Protein AF-A0A135RQJ6-F1 (afdb_monomer_lite)

Secondary structure (DSSP, 8-state):
--HHHHHHHHH-HHHHHHHHHHHHHHHHHHHHHHHS-------TTS---HHHHHHHHHHHHHHTGGGS--S-HHHHHHHHHH----SHHHHHHHHHHHHHHHHHTT-SSHHHHHHHHHHHT--SSGGG---HHHHHHHHHIIIIIHHHTT-HHHHHHHHHHHHHHHHHTTTTSPPP----S-HHHHHHHHHHHHHHHHHHHHHHHHHHHHHHHHT---SS---TTT--PPPP--SSTT-HHHHHHHHHHHHHHHHHHHHHHHTSSSPPPHHHHHHHHHHHHHHHHTS-HHHH-GGGS-GGGHHHHHHHHHHHHHHHHHHHHHHHHHHHHHHHHHTT-SS----PPPPHHHHHHHHHHHHHHHHHHHHHHHH--S-HHHHHHHHHHHHHHTHHHHHHHHHHHHHHHHHHHHHHHHHHHTTSPPPPP------------------------------------------------------------------------------------SSHHHHHHHHHHHHHHHHHHHHHHHHHHHHHHT--

InterPro domains:
  IPR007219 Xylanolytic transcriptional activator, regulatory domain [PF04082] (57-232)
  IPR007219 Xylanolytic transcriptional activator, regulatory domain [SM00906] (155-238)
  IPR051127 Fungal secondary metabolite regulators [PTHR47424] (52-403)

Organism: NCBI:txid1460502

Structure (mmCIF, N/CA/C/O backbone):
data_AF-A0A135RQJ6-F1
#
_entry.id   AF-A0A135RQJ6-F1
#
loop_
_atom_site.group_PDB
_atom_site.id
_atom_site.type_symbol
_atom_site.label_atom_id
_atom_site.label_alt_id
_atom_site.label_comp_id
_atom_site.label_asym_id
_atom_site.label_entity_id
_atom_site.label_seq_id
_atom_site.pdbx_PDB_ins_code
_atom_site.Cartn_x
_atom_site.Cartn_y
_atom_site.Cartn_z
_atom_site.occupancy
_atom_site.B_iso_or_equiv
_atom_site.auth_seq_id
_atom_site.auth_comp_id
_atom_site.auth_asym_id
_atom_site.auth_atom_id
_atom_site.pdbx_PDB_model_num
ATOM 1 N N . MET A 1 1 ? 6.864 20.096 24.647 1.00 47.62 1 MET A N 1
ATOM 2 C CA . MET A 1 1 ? 6.397 18.690 24.715 1.00 47.62 1 MET A CA 1
ATOM 3 C C . MET A 1 1 ? 4.967 18.625 24.215 1.00 47.62 1 MET A C 1
ATOM 5 O O . MET A 1 1 ? 4.196 19.503 24.589 1.00 47.62 1 MET A O 1
ATOM 9 N N . SER A 1 2 ? 4.631 17.613 23.408 1.00 46.53 2 SER A N 1
ATOM 10 C CA . SER A 1 2 ? 3.239 17.286 23.050 1.00 46.53 2 SER A CA 1
ATOM 11 C C . SER A 1 2 ? 2.391 17.047 24.309 1.00 46.53 2 SER A C 1
ATOM 13 O O . SER A 1 2 ? 2.919 16.595 25.328 1.00 46.53 2 SER A O 1
ATOM 15 N N . THR A 1 3 ? 1.088 17.327 24.244 1.00 38.84 3 THR A N 1
ATOM 16 C CA . THR A 1 3 ? 0.107 16.977 25.289 1.00 38.84 3 THR A CA 1
ATOM 17 C C . THR A 1 3 ? 0.122 15.483 25.611 1.00 38.84 3 THR A C 1
ATOM 19 O O . THR A 1 3 ? 0.048 15.128 26.783 1.00 38.84 3 THR A O 1
ATOM 22 N N . VAL A 1 4 ? 0.346 14.625 24.609 1.00 42.81 4 VAL A N 1
ATOM 23 C CA . VAL A 1 4 ? 0.498 13.170 24.784 1.00 42.81 4 VAL A CA 1
ATOM 24 C C . VAL A 1 4 ? 1.702 12.838 25.674 1.00 42.81 4 VAL A C 1
ATOM 26 O O . VAL A 1 4 ? 1.560 12.115 26.652 1.00 42.81 4 VAL A O 1
ATOM 29 N N . LEU A 1 5 ? 2.869 13.450 25.435 1.00 45.22 5 LEU A N 1
ATOM 30 C CA . LEU A 1 5 ? 4.053 13.259 26.292 1.00 45.22 5 LEU A CA 1
ATOM 31 C C . LEU A 1 5 ? 3.829 13.771 27.723 1.00 45.22 5 LEU A C 1
ATOM 33 O O . LEU A 1 5 ? 4.339 13.180 28.668 1.00 45.22 5 LEU A O 1
ATOM 37 N N . LYS A 1 6 ? 3.045 14.844 27.906 1.00 47.22 6 LYS A N 1
ATOM 38 C CA . LYS A 1 6 ? 2.664 15.318 29.249 1.00 47.22 6 LYS A CA 1
ATOM 39 C C . LYS A 1 6 ? 1.747 14.327 29.975 1.00 47.22 6 LYS A C 1
ATOM 41 O O . LYS A 1 6 ? 1.864 14.213 31.189 1.00 47.22 6 LYS A O 1
ATOM 46 N N . ALA A 1 7 ? 0.856 13.634 29.263 1.00 44.16 7 ALA A N 1
ATOM 47 C CA . ALA A 1 7 ? 0.032 12.570 29.834 1.00 44.16 7 ALA A CA 1
ATOM 48 C C . ALA A 1 7 ? 0.886 11.338 30.183 1.00 44.16 7 ALA A C 1
ATOM 50 O O . ALA A 1 7 ? 0.864 10.892 31.325 1.00 44.16 7 ALA A O 1
ATOM 51 N N . ILE A 1 8 ? 1.726 10.868 29.253 1.00 50.41 8 ILE A N 1
ATOM 52 C CA . ILE A 1 8 ? 2.624 9.720 29.463 1.00 50.41 8 ILE A CA 1
ATOM 53 C C . ILE A 1 8 ? 3.559 9.953 30.656 1.00 50.41 8 ILE A C 1
ATOM 55 O O . ILE A 1 8 ? 3.636 9.103 31.531 1.00 50.41 8 ILE A O 1
ATOM 59 N N . PHE A 1 9 ? 4.207 11.118 30.769 1.00 68.19 9 PHE A N 1
ATOM 60 C CA . PHE A 1 9 ? 5.098 11.415 31.903 1.00 68.19 9 PHE A CA 1
ATOM 61 C C . PHE A 1 9 ? 4.372 11.673 33.235 1.00 68.19 9 PHE A C 1
ATOM 63 O O . PHE A 1 9 ? 5.029 11.727 34.272 1.00 68.19 9 PHE A O 1
ATOM 70 N N . ARG A 1 10 ? 3.043 11.857 33.224 1.00 55.81 10 ARG A N 1
ATOM 71 C CA . ARG A 1 10 ? 2.211 11.879 34.441 1.00 55.81 10 ARG A CA 1
ATOM 72 C C . ARG A 1 10 ? 1.790 10.473 34.867 1.00 55.81 10 ARG A C 1
ATOM 74 O O . ARG A 1 10 ? 1.732 10.219 36.060 1.00 55.81 10 ARG A O 1
ATOM 81 N N . LEU A 1 11 ? 1.507 9.592 33.907 1.00 46.62 11 LEU A N 1
ATOM 82 C CA . LEU A 1 11 ? 1.101 8.203 34.151 1.00 46.62 11 LEU A CA 1
ATOM 83 C C . LEU A 1 11 ? 2.298 7.284 34.453 1.00 46.62 11 LEU A C 1
ATOM 85 O O . LEU A 1 11 ? 2.177 6.359 35.244 1.00 46.62 11 LEU A O 1
ATOM 89 N N . CYS A 1 12 ? 3.464 7.554 33.860 1.00 51.41 12 CYS A N 1
ATOM 90 C CA . CYS A 1 12 ? 4.706 6.817 34.079 1.00 51.41 12 CYS A CA 1
ATOM 91 C C . CYS A 1 12 ? 5.892 7.796 34.220 1.00 51.41 12 CYS A C 1
ATOM 93 O O . CYS A 1 12 ? 6.487 8.209 33.217 1.00 51.41 12 CYS A O 1
ATOM 95 N N . PRO A 1 13 ? 6.269 8.191 35.452 1.00 65.31 13 PRO A N 1
ATOM 96 C CA . PRO A 1 13 ? 7.399 9.093 35.681 1.00 65.31 13 PRO A CA 1
ATOM 97 C C . PRO A 1 13 ? 8.743 8.534 35.187 1.00 65.31 13 PRO A C 1
ATOM 99 O O . PRO A 1 13 ? 9.524 9.278 34.595 1.00 65.31 13 PRO A O 1
ATOM 102 N N . ALA A 1 14 ? 8.985 7.225 35.332 1.00 53.84 14 ALA A N 1
ATOM 103 C CA . ALA A 1 14 ? 10.215 6.561 34.877 1.00 53.84 14 ALA A CA 1
ATOM 104 C C . ALA A 1 14 ? 10.457 6.713 33.360 1.00 53.84 14 ALA A C 1
ATOM 106 O O . ALA A 1 14 ? 11.590 6.885 32.905 1.00 53.84 14 ALA A O 1
ATOM 107 N N . ALA A 1 15 ? 9.385 6.757 32.559 1.00 54.03 15 ALA A N 1
ATOM 108 C CA . ALA A 1 15 ? 9.483 6.990 31.121 1.00 54.03 15 ALA A CA 1
ATOM 109 C C . ALA A 1 15 ? 10.100 8.351 30.766 1.00 54.03 15 ALA A C 1
ATOM 111 O O . ALA A 1 15 ? 10.742 8.481 29.721 1.00 54.03 15 ALA A O 1
ATOM 112 N N . LYS A 1 16 ? 9.923 9.372 31.616 1.00 61.47 16 LYS A N 1
ATOM 113 C CA . LYS A 1 16 ? 10.500 10.712 31.427 1.00 61.47 16 LYS A CA 1
ATOM 114 C C . LYS A 1 16 ? 12.023 10.669 31.500 1.00 61.47 16 LYS A C 1
ATOM 116 O O . LYS A 1 16 ? 12.691 11.287 30.672 1.00 61.47 16 LYS A O 1
ATOM 121 N N . GLU A 1 17 ? 12.551 9.924 32.462 1.00 61.09 17 GLU A N 1
ATOM 122 C CA . GLU A 1 17 ? 13.983 9.774 32.701 1.00 61.09 17 GLU A CA 1
ATOM 123 C C . GLU A 1 17 ? 14.647 8.925 31.611 1.00 61.09 17 GLU A C 1
ATOM 125 O O . GLU A 1 17 ? 15.581 9.394 30.961 1.00 61.09 17 GLU A O 1
ATOM 130 N N . HIS A 1 18 ? 14.078 7.762 31.282 1.00 59.09 18 HIS A N 1
ATOM 131 C CA . HIS A 1 18 ? 14.560 6.928 30.174 1.00 59.09 18 HIS A CA 1
ATOM 132 C C . HIS A 1 18 ? 14.514 7.664 28.814 1.00 59.09 18 HIS A C 1
ATOM 134 O O . HIS A 1 18 ? 15.447 7.578 28.010 1.00 59.09 18 HIS A O 1
ATOM 140 N N . THR A 1 19 ? 13.470 8.471 28.563 1.00 64.50 19 THR A N 1
ATOM 141 C CA . THR A 1 19 ? 13.387 9.323 27.359 1.00 64.50 19 THR A CA 1
ATOM 142 C C . THR A 1 19 ? 14.464 10.414 27.359 1.00 64.50 19 THR A C 1
ATOM 144 O O . THR A 1 19 ? 15.044 10.695 26.309 1.00 64.50 19 THR A O 1
ATOM 147 N N . ALA A 1 20 ? 14.769 11.019 28.512 1.00 66.94 20 ALA A N 1
ATOM 148 C CA . ALA A 1 20 ? 15.827 12.022 28.636 1.00 66.94 20 ALA A CA 1
ATOM 149 C C . ALA A 1 20 ? 17.227 11.417 28.419 1.00 66.94 20 ALA A C 1
ATOM 151 O O . ALA A 1 20 ? 18.026 11.988 27.674 1.00 66.94 20 ALA A O 1
ATOM 152 N N . GLN A 1 21 ? 17.500 10.240 28.988 1.00 62.88 21 GLN A N 1
ATOM 153 C CA . GLN A 1 21 ? 18.754 9.501 28.801 1.00 62.88 21 GLN A CA 1
ATOM 154 C C . GLN A 1 21 ? 18.972 9.123 27.324 1.00 62.88 21 GLN A C 1
ATOM 156 O O . GLN A 1 21 ? 20.011 9.456 26.752 1.00 62.88 21 GLN A O 1
ATOM 161 N N . ARG A 1 22 ? 17.963 8.539 26.652 1.00 58.31 22 ARG A N 1
ATOM 162 C CA . ARG A 1 22 ? 18.035 8.239 25.206 1.00 58.31 22 ARG A CA 1
ATOM 163 C C . ARG A 1 22 ? 18.145 9.490 24.329 1.00 58.31 22 ARG A C 1
ATOM 165 O O . ARG A 1 22 ? 18.809 9.450 23.294 1.00 58.31 22 ARG A O 1
ATOM 172 N N . ALA A 1 23 ? 17.532 10.610 24.719 1.00 57.91 23 ALA A N 1
ATOM 173 C CA . ALA A 1 23 ? 17.693 11.878 24.007 1.00 57.91 23 ALA A CA 1
ATOM 174 C C . ALA A 1 23 ? 19.117 12.449 24.135 1.00 57.91 23 ALA A C 1
ATOM 176 O O . ALA A 1 23 ? 19.601 13.053 23.179 1.00 57.91 23 ALA A O 1
ATOM 177 N N . LYS A 1 24 ? 19.787 12.237 25.278 1.00 57.03 24 LYS A N 1
ATOM 178 C CA . LYS A 1 24 ? 21.177 12.650 25.513 1.00 57.03 24 LYS A CA 1
ATOM 179 C C . LYS A 1 24 ? 22.141 11.844 24.636 1.00 57.03 24 LYS A C 1
ATOM 181 O O . LYS A 1 24 ? 22.740 12.429 23.741 1.00 57.03 24 LYS A O 1
ATOM 186 N N . ALA A 1 25 ? 22.129 10.513 24.761 1.00 51.53 25 ALA A N 1
ATOM 187 C CA . ALA A 1 25 ? 22.978 9.610 23.971 1.00 51.53 25 ALA A CA 1
ATOM 188 C C . ALA A 1 25 ? 22.844 9.815 22.446 1.00 51.53 25 ALA A C 1
ATOM 190 O O . ALA A 1 25 ? 23.803 9.671 21.692 1.00 51.53 25 ALA A O 1
ATOM 191 N N . ARG A 1 26 ? 21.652 10.195 21.964 1.00 45.59 26 ARG A N 1
ATOM 192 C CA . ARG A 1 26 ? 21.429 10.477 20.540 1.00 45.59 26 ARG A CA 1
ATOM 193 C C . ARG A 1 26 ? 21.985 11.828 20.077 1.00 45.59 26 ARG A C 1
ATOM 195 O O . ARG A 1 26 ? 22.326 11.953 18.902 1.00 45.59 26 ARG A O 1
ATOM 202 N N . ASN A 1 27 ? 22.062 12.833 20.950 1.00 48.47 27 ASN A N 1
ATOM 203 C CA . ASN A 1 27 ? 22.721 14.095 20.605 1.00 48.47 27 ASN A CA 1
ATOM 204 C C . ASN A 1 27 ? 24.232 13.882 20.437 1.00 48.47 27 ASN A C 1
ATOM 206 O O . ASN A 1 27 ? 24.801 14.449 19.511 1.00 48.47 27 ASN A O 1
ATOM 210 N N . ASP A 1 28 ? 24.841 13.018 21.253 1.00 44.38 28 ASP A N 1
ATOM 211 C CA . ASP A 1 28 ? 26.276 12.712 21.197 1.00 44.38 28 ASP A CA 1
ATOM 212 C C . ASP A 1 28 ? 26.658 12.062 19.846 1.00 44.38 28 ASP A C 1
ATOM 214 O O . ASP A 1 28 ? 27.561 12.536 19.153 1.00 44.38 28 ASP A O 1
ATOM 218 N N . VAL A 1 29 ? 25.869 11.080 19.383 1.00 47.53 29 VAL A N 1
ATOM 219 C CA . VAL A 1 29 ? 25.997 10.485 18.031 1.00 47.53 29 VAL A CA 1
ATOM 220 C C . VAL A 1 29 ? 25.797 11.531 16.922 1.00 47.53 29 VAL A C 1
ATOM 222 O O . VAL A 1 29 ? 26.500 11.528 15.910 1.00 47.53 29 VAL A O 1
ATOM 225 N N . HIS A 1 30 ? 24.850 12.458 17.094 1.00 43.09 30 HIS A N 1
ATOM 226 C CA . HIS A 1 30 ? 24.593 13.502 16.099 1.00 43.09 30 HIS A CA 1
ATOM 227 C C . HIS A 1 30 ? 25.726 14.543 16.035 1.00 43.09 30 HIS A C 1
ATOM 229 O O . HIS A 1 30 ? 25.968 15.099 14.962 1.00 43.09 30 HIS A O 1
ATOM 235 N N . TYR A 1 31 ? 26.436 14.773 17.145 1.00 39.56 31 TYR A N 1
ATOM 236 C CA . TYR A 1 31 ? 27.613 15.640 17.213 1.00 39.56 31 TYR A CA 1
ATOM 237 C C . TYR A 1 31 ? 28.806 15.010 16.480 1.00 39.56 31 TYR A C 1
ATOM 239 O O . TYR A 1 31 ? 29.423 15.662 15.641 1.00 39.56 31 TYR A O 1
ATOM 247 N N . GLN A 1 32 ? 29.065 13.713 16.692 1.00 41.28 32 GLN A N 1
ATOM 248 C CA . GLN A 1 32 ? 30.076 12.966 15.928 1.00 41.28 32 GLN A CA 1
ATOM 249 C C . GLN A 1 32 ? 29.778 12.965 14.419 1.00 41.28 32 GLN A C 1
ATOM 251 O O . GLN A 1 32 ? 30.677 13.167 13.607 1.00 41.28 32 GLN A O 1
ATOM 256 N N . SER A 1 33 ? 28.507 12.833 14.028 1.00 40.97 33 SER A N 1
ATOM 257 C CA . SER A 1 33 ? 28.099 12.872 12.616 1.00 40.97 33 SER A CA 1
ATOM 258 C C . SER A 1 33 ? 28.250 14.261 11.958 1.00 40.97 33 SER A C 1
ATOM 260 O O . SER A 1 33 ? 28.305 14.348 10.734 1.00 40.97 33 SER A O 1
ATOM 262 N N . GLN A 1 34 ? 28.360 15.342 12.744 1.00 40.28 34 GLN A N 1
ATOM 263 C CA . GLN A 1 34 ? 28.676 16.697 12.256 1.00 40.28 34 GLN A CA 1
ATOM 264 C C . GLN A 1 34 ? 30.181 17.018 12.236 1.00 40.28 34 GLN A C 1
ATOM 266 O O . GLN A 1 34 ? 30.564 18.021 11.641 1.00 40.28 34 GLN A O 1
ATOM 271 N N . LEU A 1 35 ? 31.017 16.187 12.868 1.00 36.56 35 LEU A N 1
ATOM 272 C CA . LEU A 1 35 ? 32.479 16.329 12.910 1.00 36.56 35 LEU A CA 1
ATOM 273 C C . LEU A 1 35 ? 33.202 15.523 11.819 1.00 36.56 35 LEU A C 1
ATOM 275 O O . LEU A 1 35 ? 34.412 15.663 11.654 1.00 36.56 35 LEU A O 1
ATOM 279 N N . LEU A 1 36 ? 32.478 14.704 11.050 1.00 33.69 36 LEU A N 1
ATOM 280 C CA . LEU A 1 36 ? 33.005 14.131 9.814 1.00 33.69 36 LEU A CA 1
ATOM 281 C C . LEU A 1 36 ? 33.329 15.266 8.824 1.00 33.69 36 LEU A C 1
ATOM 283 O O . LEU A 1 36 ? 32.492 16.160 8.651 1.00 33.69 36 LEU A O 1
ATOM 287 N N . PRO A 1 37 ? 34.493 15.239 8.143 1.00 30.64 37 PRO A N 1
ATOM 288 C CA . PRO A 1 37 ? 34.793 16.200 7.089 1.00 30.64 37 PRO A CA 1
ATOM 289 C C . PRO A 1 37 ? 33.671 16.235 6.050 1.00 30.64 37 PRO A C 1
ATOM 291 O O . PRO A 1 37 ? 33.046 15.207 5.770 1.00 30.64 37 PRO A O 1
ATOM 294 N N . GLN A 1 38 ? 33.442 17.399 5.436 1.00 34.53 38 GLN A N 1
ATOM 295 C CA . GLN A 1 38 ? 32.627 17.472 4.225 1.00 34.53 38 GLN A CA 1
ATOM 296 C C . GLN A 1 38 ? 33.315 16.641 3.139 1.00 34.53 38 GLN A C 1
ATOM 298 O O . GLN A 1 38 ? 34.205 17.129 2.449 1.00 34.53 38 GLN A O 1
ATOM 303 N N . LEU A 1 39 ? 32.923 15.370 3.025 1.00 32.22 39 LEU A N 1
ATOM 304 C CA . LEU A 1 39 ? 33.385 14.485 1.969 1.00 32.22 39 LEU A CA 1
ATOM 305 C C . LEU A 1 39 ? 33.021 15.132 0.637 1.00 32.22 39 LEU A C 1
ATOM 307 O O . LEU A 1 39 ? 31.838 15.303 0.323 1.00 32.22 39 LEU A O 1
ATOM 311 N N . SER A 1 40 ? 34.063 15.530 -0.092 1.00 27.58 40 SER A N 1
ATOM 312 C CA . SER A 1 40 ? 33.977 16.129 -1.414 1.00 27.58 40 SER A CA 1
ATOM 313 C C . SER A 1 40 ? 33.012 15.342 -2.291 1.00 27.58 40 SER A C 1
ATOM 315 O O . SER A 1 40 ? 32.972 14.112 -2.229 1.00 27.58 40 SER A O 1
ATOM 317 N N . LEU A 1 41 ? 32.252 16.062 -3.119 1.00 34.72 41 LEU A N 1
ATOM 318 C CA . LEU A 1 41 ? 31.444 15.468 -4.182 1.00 34.72 41 LEU A CA 1
ATOM 319 C C . LEU A 1 41 ? 32.317 14.483 -4.965 1.00 34.72 41 LEU A C 1
ATOM 321 O O . LEU A 1 41 ? 33.250 14.894 -5.652 1.00 34.72 41 LEU A O 1
ATOM 325 N N . VAL A 1 42 ? 32.035 13.189 -4.806 1.00 33.47 42 VAL A N 1
ATOM 326 C CA . VAL A 1 42 ? 32.754 12.125 -5.504 1.00 33.47 42 VAL A CA 1
ATOM 327 C C . VAL A 1 42 ? 32.561 12.346 -7.000 1.00 33.47 42 VAL A C 1
ATOM 329 O O . VAL A 1 42 ? 31.425 12.476 -7.462 1.00 33.47 42 VAL A O 1
ATOM 332 N N . SER A 1 43 ? 33.670 12.424 -7.735 1.00 30.42 43 SER A N 1
ATOM 333 C CA . SER A 1 43 ? 33.669 12.652 -9.180 1.00 30.42 43 SER A CA 1
ATOM 334 C C . SER A 1 43 ? 32.789 11.630 -9.916 1.00 30.42 43 SER A C 1
ATOM 336 O O . SER A 1 43 ? 32.696 10.478 -9.470 1.00 30.42 43 SER A O 1
ATOM 338 N N . PRO A 1 44 ? 32.185 11.996 -11.064 1.00 35.81 44 PRO A N 1
ATOM 339 C CA . PRO A 1 44 ? 31.448 11.044 -11.889 1.00 35.81 44 PRO A CA 1
ATOM 340 C C . PRO A 1 44 ? 32.386 9.904 -12.313 1.00 35.81 44 PRO A C 1
ATOM 342 O O . PRO A 1 44 ? 33.320 10.128 -13.078 1.00 35.81 44 PRO A O 1
ATOM 345 N N . GLY A 1 45 ? 32.176 8.701 -11.766 1.00 39.91 45 GLY A N 1
ATOM 346 C CA . GLY A 1 45 ? 32.992 7.513 -12.057 1.00 39.91 45 GLY A CA 1
ATOM 347 C C . GLY A 1 45 ? 33.369 6.633 -10.856 1.00 39.91 45 GLY A C 1
ATOM 348 O O . GLY A 1 45 ? 33.649 5.459 -11.053 1.00 39.91 45 GLY A O 1
ATOM 349 N N . ALA A 1 46 ? 33.331 7.137 -9.614 1.00 42.88 46 ALA A N 1
ATOM 350 C CA . ALA A 1 46 ? 33.808 6.393 -8.429 1.00 42.88 46 ALA A CA 1
ATOM 351 C C . ALA A 1 46 ? 32.694 5.955 -7.443 1.00 42.88 46 ALA A C 1
ATOM 353 O O . ALA A 1 46 ? 32.936 5.811 -6.245 1.00 42.88 46 ALA A O 1
ATOM 354 N N . GLY A 1 47 ? 31.453 5.802 -7.926 1.00 49.38 47 GLY A N 1
ATOM 355 C CA . GLY A 1 47 ? 30.256 5.704 -7.073 1.00 49.38 47 GLY A CA 1
ATOM 356 C C . GLY A 1 47 ? 29.619 4.322 -6.880 1.00 49.38 47 GLY A C 1
ATOM 357 O O . GLY A 1 47 ? 28.846 4.171 -5.938 1.00 49.38 47 GLY A O 1
ATOM 358 N N . MET A 1 48 ? 29.912 3.336 -7.735 1.00 56.28 48 MET A N 1
ATOM 359 C CA . MET A 1 48 ? 29.220 2.037 -7.731 1.00 56.28 48 MET A CA 1
ATOM 360 C C . MET A 1 48 ? 30.021 0.978 -6.967 1.00 56.28 48 MET A C 1
ATOM 362 O O . MET A 1 48 ? 31.221 0.811 -7.185 1.00 56.28 48 MET A O 1
ATOM 366 N N . ASN A 1 49 ? 29.357 0.242 -6.076 1.00 78.81 49 ASN A N 1
ATOM 367 C CA . ASN A 1 49 ? 29.908 -0.953 -5.437 1.00 78.81 49 ASN A CA 1
ATOM 368 C C . ASN A 1 49 ? 28.996 -2.125 -5.829 1.00 78.81 49 ASN A C 1
ATOM 370 O O . ASN A 1 49 ? 27.956 -2.301 -5.187 1.00 78.81 49 ASN A O 1
ATOM 374 N N . PRO A 1 50 ? 29.374 -2.931 -6.842 1.00 82.31 50 PRO A N 1
ATOM 375 C CA . PRO A 1 50 ? 28.462 -3.900 -7.446 1.00 82.31 50 PRO A CA 1
ATOM 376 C C . PRO A 1 50 ? 27.863 -4.894 -6.447 1.00 82.31 50 PRO A C 1
ATOM 378 O O . PRO A 1 50 ? 26.678 -5.195 -6.519 1.00 82.31 50 PRO A O 1
ATOM 381 N N . LEU A 1 51 ? 28.640 -5.346 -5.454 1.00 89.38 51 LEU A N 1
ATOM 382 C CA . LEU A 1 51 ? 28.163 -6.266 -4.412 1.00 89.38 51 LEU A CA 1
ATOM 383 C C . LEU A 1 51 ? 27.121 -5.618 -3.484 1.00 89.38 51 LEU A C 1
ATOM 385 O O . LEU A 1 51 ? 26.169 -6.269 -3.055 1.00 89.38 51 LEU A O 1
ATOM 389 N N . ARG A 1 52 ? 27.285 -4.329 -3.166 1.00 94.12 52 ARG A N 1
ATOM 390 C CA . ARG A 1 52 ? 26.319 -3.561 -2.369 1.00 94.12 52 ARG A CA 1
ATOM 391 C C . ARG A 1 52 ? 25.029 -3.317 -3.148 1.00 94.12 52 ARG A C 1
ATOM 393 O O . ARG A 1 52 ? 23.948 -3.462 -2.588 1.00 94.12 52 ARG A O 1
ATOM 400 N N . GLU A 1 53 ? 25.156 -2.928 -4.408 1.00 94.00 53 GLU A N 1
ATOM 401 C CA . GLU A 1 53 ? 24.033 -2.608 -5.291 1.00 94.00 53 GLU A CA 1
ATOM 402 C C . GLU A 1 53 ? 23.213 -3.849 -5.635 1.00 94.00 53 GLU A C 1
ATOM 404 O O . GLU A 1 53 ? 21.992 -3.815 -5.489 1.00 94.00 53 GLU A O 1
ATOM 409 N N . GLN A 1 54 ? 23.876 -4.971 -5.925 1.00 95.69 54 GLN A N 1
ATOM 410 C CA . GLN A 1 54 ? 23.255 -6.291 -6.023 1.00 95.69 54 GLN A CA 1
ATOM 411 C C . GLN A 1 54 ? 22.442 -6.616 -4.761 1.00 95.69 54 GLN A C 1
ATOM 413 O O . GLN A 1 54 ? 21.242 -6.864 -4.847 1.00 95.69 54 GLN A O 1
ATOM 418 N N . ARG A 1 55 ? 23.045 -6.485 -3.569 1.00 96.25 55 ARG A N 1
ATOM 419 C CA . ARG A 1 55 ? 22.338 -6.707 -2.297 1.00 96.25 55 ARG A CA 1
ATOM 420 C C . ARG A 1 55 ? 21.133 -5.775 -2.106 1.00 96.25 55 ARG A C 1
ATOM 422 O O . ARG A 1 55 ? 20.159 -6.174 -1.476 1.00 96.25 55 ARG A O 1
ATOM 429 N N . TYR A 1 56 ? 21.171 -4.538 -2.602 1.00 97.31 56 TYR A N 1
ATOM 430 C CA . TYR A 1 56 ? 20.018 -3.630 -2.539 1.00 97.31 56 TYR A CA 1
ATOM 431 C C . TYR A 1 56 ? 18.902 -4.034 -3.503 1.00 97.31 56 TYR A C 1
ATOM 433 O O . TYR A 1 56 ? 17.733 -3.902 -3.149 1.00 97.31 56 TYR A O 1
ATOM 441 N N . ILE A 1 57 ? 19.240 -4.561 -4.678 1.00 98.06 57 ILE A N 1
ATOM 442 C CA . ILE A 1 57 ? 18.264 -5.127 -5.613 1.00 98.06 57 ILE A CA 1
ATOM 443 C C . ILE A 1 57 ? 17.575 -6.338 -4.980 1.00 98.06 57 ILE A C 1
ATOM 445 O O . ILE A 1 57 ? 16.348 -6.385 -4.947 1.00 98.06 57 ILE A O 1
ATOM 449 N N . ASP A 1 58 ? 18.348 -7.258 -4.404 1.00 97.00 58 ASP A N 1
ATOM 450 C CA . ASP A 1 58 ? 17.820 -8.458 -3.745 1.00 97.00 58 ASP A CA 1
ATOM 451 C C . ASP A 1 58 ? 16.873 -8.074 -2.591 1.00 97.00 58 ASP A C 1
ATOM 453 O O . ASP A 1 58 ? 15.697 -8.430 -2.600 1.00 97.00 58 ASP A O 1
ATOM 457 N N . LEU A 1 59 ? 17.311 -7.187 -1.689 1.00 96.06 59 LEU A N 1
ATOM 458 C CA . LEU A 1 59 ? 16.475 -6.682 -0.591 1.00 96.06 59 LEU A CA 1
ATOM 459 C C . LEU A 1 59 ? 15.227 -5.904 -1.057 1.00 96.06 59 LEU A C 1
ATOM 461 O O . LEU A 1 59 ? 14.235 -5.850 -0.326 1.00 96.06 59 LEU A O 1
ATOM 465 N N . TYR A 1 60 ? 15.242 -5.286 -2.242 1.00 97.69 60 TYR A N 1
ATOM 466 C CA . TYR A 1 60 ? 14.038 -4.694 -2.832 1.00 97.69 60 TYR A CA 1
ATOM 467 C C . TYR A 1 60 ? 13.041 -5.778 -3.272 1.00 97.69 60 TYR A C 1
ATOM 469 O O . TYR A 1 60 ? 11.852 -5.692 -2.938 1.00 97.69 60 TYR A O 1
ATOM 477 N N . PHE A 1 61 ? 13.526 -6.800 -3.981 1.00 96.88 61 PHE A N 1
ATOM 478 C CA . PHE A 1 61 ? 12.713 -7.902 -4.498 1.00 96.88 61 PHE A CA 1
ATOM 479 C C . PHE A 1 61 ? 12.219 -8.876 -3.412 1.00 96.88 61 PHE A C 1
ATOM 481 O O . PHE A 1 61 ? 11.174 -9.506 -3.605 1.00 96.88 61 PHE A O 1
ATOM 488 N N . ASP A 1 62 ? 12.891 -8.927 -2.261 1.00 94.25 62 ASP A N 1
ATOM 489 C CA . ASP A 1 62 ? 12.494 -9.722 -1.093 1.00 94.25 62 ASP A CA 1
ATOM 490 C C . ASP A 1 62 ? 11.496 -9.009 -0.166 1.00 94.25 62 ASP A C 1
ATOM 492 O O . ASP A 1 62 ? 10.626 -9.658 0.413 1.00 94.25 62 ASP A O 1
ATOM 496 N N . HIS A 1 63 ? 11.599 -7.682 0.002 1.00 93.38 63 HIS A N 1
ATOM 497 C CA . HIS A 1 63 ? 10.886 -6.978 1.083 1.00 93.38 63 HIS A CA 1
ATOM 498 C C . HIS A 1 63 ? 9.896 -5.891 0.642 1.00 93.38 63 HIS A C 1
ATOM 500 O O . HIS A 1 63 ? 9.020 -5.524 1.424 1.00 93.38 63 HIS A O 1
ATOM 506 N N . ILE A 1 64 ? 10.017 -5.345 -0.574 1.00 95.62 64 ILE A N 1
ATOM 507 C CA . ILE A 1 64 ? 9.109 -4.301 -1.089 1.00 95.62 64 ILE A CA 1
ATOM 508 C C . ILE A 1 64 ? 8.252 -4.864 -2.221 1.00 95.62 64 ILE A C 1
ATOM 510 O O . ILE A 1 64 ? 7.031 -4.694 -2.229 1.00 95.62 64 ILE A O 1
ATOM 514 N N . HIS A 1 65 ? 8.883 -5.542 -3.182 1.00 97.38 65 HIS A N 1
ATOM 515 C CA . HIS A 1 65 ? 8.203 -6.097 -4.352 1.00 97.38 65 HIS A CA 1
ATOM 516 C C . HIS A 1 65 ? 7.015 -7.015 -4.007 1.00 97.38 65 HIS A C 1
ATOM 518 O O . HIS A 1 65 ? 5.959 -6.797 -4.595 1.00 97.38 65 HIS A O 1
ATOM 524 N N . PRO A 1 66 ? 7.068 -7.918 -3.003 1.00 95.44 66 PRO A N 1
ATOM 525 C CA . PRO A 1 66 ? 5.928 -8.782 -2.669 1.00 95.44 66 PRO A CA 1
ATOM 526 C C . PRO A 1 66 ? 4.675 -8.026 -2.189 1.00 95.44 66 PRO A C 1
ATOM 528 O O . PRO A 1 66 ? 3.568 -8.568 -2.226 1.00 95.44 66 PRO A O 1
ATOM 531 N N . VAL A 1 67 ? 4.841 -6.771 -1.747 1.00 95.00 67 VAL A N 1
ATOM 532 C CA . VAL A 1 67 ? 3.759 -5.863 -1.330 1.00 95.00 67 VAL A CA 1
ATOM 533 C C . VAL A 1 67 ? 3.160 -5.110 -2.527 1.00 95.00 67 VAL A C 1
ATOM 535 O O . VAL A 1 67 ? 1.964 -4.826 -2.542 1.00 95.00 67 VAL A O 1
ATOM 538 N N . THR A 1 68 ? 3.983 -4.765 -3.524 1.00 96.56 68 THR A N 1
ATOM 539 C CA . THR A 1 68 ? 3.596 -4.020 -4.740 1.00 96.56 68 THR A CA 1
ATOM 540 C C . THR A 1 68 ? 4.413 -4.496 -5.953 1.00 96.56 68 THR A C 1
ATOM 542 O O . THR A 1 68 ? 5.380 -3.821 -6.335 1.00 96.56 68 THR A O 1
ATOM 545 N N . PRO A 1 69 ? 4.070 -5.652 -6.555 1.00 97.00 69 PRO A N 1
ATOM 546 C CA . PRO A 1 69 ? 4.897 -6.342 -7.552 1.00 97.00 69 PRO A CA 1
ATOM 547 C C . PRO A 1 69 ? 4.767 -5.736 -8.960 1.00 97.00 69 PRO A C 1
ATOM 549 O O . PRO A 1 69 ? 4.435 -6.424 -9.923 1.00 97.00 69 PRO A O 1
ATOM 552 N N . MET A 1 70 ? 4.993 -4.425 -9.087 1.00 97.50 70 MET A N 1
ATOM 553 C CA . MET A 1 70 ? 4.860 -3.692 -10.354 1.00 97.50 70 MET A CA 1
ATOM 554 C C . MET A 1 70 ? 6.011 -3.952 -11.338 1.00 97.50 70 MET A C 1
ATOM 556 O O . MET A 1 70 ? 5.784 -3.971 -12.542 1.00 97.50 70 MET A O 1
ATOM 560 N N . VAL A 1 71 ? 7.231 -4.161 -10.834 1.00 97.75 71 VAL A N 1
ATOM 561 C CA . VAL A 1 71 ? 8.440 -4.394 -11.643 1.00 97.75 71 VAL A CA 1
ATOM 562 C C . VAL A 1 71 ? 8.553 -5.883 -11.978 1.00 97.75 71 VAL A C 1
ATOM 564 O O . VAL A 1 71 ? 8.435 -6.716 -11.081 1.00 97.75 71 VAL A O 1
ATOM 567 N N . ASN A 1 72 ? 8.820 -6.244 -13.234 1.00 96.19 72 ASN A N 1
ATOM 568 C CA . ASN A 1 72 ? 9.199 -7.617 -13.575 1.00 96.19 72 ASN A CA 1
ATOM 569 C C . ASN A 1 72 ? 10.670 -7.849 -13.172 1.00 96.19 72 ASN A C 1
ATOM 571 O O . ASN A 1 72 ? 11.558 -7.132 -13.633 1.00 96.19 72 ASN A O 1
ATOM 575 N N . GLU A 1 73 ? 10.922 -8.814 -12.282 1.00 95.94 73 GLU A N 1
ATOM 576 C CA . GLU A 1 73 ? 12.261 -9.068 -11.731 1.00 95.94 73 GLU A CA 1
ATOM 577 C C . GLU A 1 73 ? 13.245 -9.600 -12.781 1.00 95.94 73 GLU A C 1
ATOM 579 O O . GLU A 1 73 ? 14.374 -9.113 -12.854 1.00 95.94 73 GLU A O 1
ATOM 584 N N . ASP A 1 74 ? 12.817 -10.538 -13.626 1.00 94.75 74 ASP A N 1
ATOM 585 C CA . ASP A 1 74 ? 13.662 -11.129 -14.667 1.00 94.75 74 ASP A CA 1
ATOM 586 C C . ASP A 1 74 ? 14.048 -10.089 -15.723 1.00 94.75 74 ASP A C 1
ATOM 588 O O . ASP A 1 74 ? 15.207 -9.999 -16.127 1.00 94.75 74 ASP A O 1
ATOM 592 N N . ASP A 1 75 ? 13.097 -9.258 -16.156 1.00 94.69 75 ASP A N 1
ATOM 593 C CA . ASP A 1 75 ? 13.357 -8.153 -17.083 1.00 94.69 75 ASP A CA 1
ATOM 594 C C . ASP A 1 75 ? 14.295 -7.111 -16.464 1.00 94.69 75 ASP A C 1
ATOM 596 O O . ASP A 1 75 ? 15.229 -6.651 -17.123 1.00 94.69 75 ASP A O 1
ATOM 600 N N . PHE A 1 76 ? 14.101 -6.766 -15.188 1.00 97.56 76 PHE A N 1
ATOM 601 C CA . PHE A 1 76 ? 14.977 -5.839 -14.474 1.00 97.56 76 PHE A CA 1
ATOM 602 C C . PHE A 1 76 ? 16.409 -6.385 -14.371 1.00 97.56 76 PHE A C 1
ATOM 604 O O . PHE A 1 76 ? 17.363 -5.707 -14.756 1.00 97.56 76 PHE A O 1
ATOM 611 N N . ARG A 1 77 ? 16.581 -7.630 -13.910 1.00 97.06 77 ARG A N 1
ATOM 612 C CA . ARG A 1 77 ? 17.906 -8.251 -13.757 1.00 97.06 77 ARG A CA 1
ATOM 613 C C . ARG A 1 77 ? 18.599 -8.465 -15.106 1.00 97.06 77 ARG A C 1
ATOM 615 O O . ARG A 1 77 ? 19.804 -8.240 -15.193 1.00 97.06 77 ARG A O 1
ATOM 622 N N . ARG A 1 78 ? 17.863 -8.803 -16.174 1.00 95.56 78 ARG A N 1
ATOM 623 C CA . ARG A 1 78 ? 18.412 -8.899 -17.542 1.00 95.56 78 ARG A CA 1
ATOM 624 C C . ARG A 1 78 ? 18.881 -7.551 -18.092 1.00 95.56 78 ARG A C 1
ATOM 626 O O . ARG A 1 78 ? 19.981 -7.488 -18.632 1.00 95.56 78 ARG A O 1
ATOM 633 N N . ASN A 1 79 ? 18.098 -6.482 -17.925 1.00 93.94 79 ASN A N 1
ATOM 634 C CA . ASN A 1 79 ? 18.489 -5.129 -18.352 1.00 93.94 79 ASN A CA 1
ATOM 635 C C . ASN A 1 79 ? 19.701 -4.593 -17.573 1.00 93.94 79 ASN A C 1
ATOM 637 O O . ASN A 1 79 ? 20.537 -3.889 -18.135 1.00 93.94 79 ASN A O 1
ATOM 641 N N . LEU A 1 80 ? 19.825 -4.944 -16.289 1.00 94.31 80 LEU A N 1
ATOM 642 C CA . LEU A 1 80 ? 21.013 -4.619 -15.503 1.00 94.31 80 LEU A CA 1
ATOM 643 C C . LEU A 1 80 ? 22.244 -5.396 -15.989 1.00 94.31 80 LEU A C 1
ATOM 645 O O . LEU A 1 80 ? 23.303 -4.803 -16.176 1.00 94.31 80 LEU A O 1
ATOM 649 N N . ALA A 1 81 ? 22.100 -6.704 -16.220 1.00 94.00 81 ALA A N 1
ATOM 650 C CA . ALA A 1 81 ? 23.190 -7.571 -16.662 1.00 94.00 81 ALA A CA 1
ATOM 651 C C . ALA A 1 81 ? 23.687 -7.253 -18.083 1.00 94.00 81 ALA A C 1
ATOM 653 O O . ALA A 1 81 ? 24.865 -7.460 -18.365 1.00 94.00 81 ALA A O 1
ATOM 654 N N . SER A 1 82 ? 22.831 -6.734 -18.975 1.00 93.25 82 SER A N 1
ATOM 655 C CA . SER A 1 82 ? 23.272 -6.290 -20.304 1.00 93.25 82 SER A CA 1
ATOM 656 C C . SER A 1 82 ? 24.110 -5.010 -20.253 1.00 93.25 82 SER A C 1
ATOM 658 O O . SER A 1 82 ? 24.917 -4.784 -21.151 1.00 93.25 82 SER A O 1
ATOM 660 N N . GLY A 1 83 ? 23.904 -4.148 -19.248 1.00 89.81 83 GLY A N 1
ATOM 661 C CA . GLY A 1 83 ? 24.586 -2.854 -19.119 1.00 89.81 83 GLY A CA 1
ATOM 662 C C . GLY A 1 83 ? 24.290 -1.852 -20.246 1.00 89.81 83 GLY A C 1
ATOM 663 O O . GLY A 1 83 ? 24.916 -0.798 -20.306 1.00 89.81 83 GLY A O 1
ATOM 664 N N . THR A 1 84 ? 23.356 -2.167 -21.151 1.00 90.50 84 THR A N 1
ATOM 665 C CA . THR A 1 84 ? 23.095 -1.391 -22.377 1.00 90.50 84 THR A CA 1
ATOM 666 C C . THR A 1 84 ? 22.125 -0.231 -22.183 1.00 90.50 84 THR A C 1
ATOM 668 O O . THR A 1 84 ? 22.111 0.691 -22.999 1.00 90.50 84 THR A O 1
ATOM 671 N N . ARG A 1 85 ? 21.291 -0.263 -21.137 1.00 90.56 85 ARG A N 1
ATOM 672 C CA . ARG A 1 85 ? 20.306 0.790 -20.870 1.00 90.56 85 ARG A CA 1
ATOM 673 C C . ARG A 1 85 ? 20.908 1.891 -20.008 1.00 90.56 85 ARG A C 1
ATOM 675 O O . ARG A 1 85 ? 21.289 1.661 -18.863 1.00 90.56 85 ARG A O 1
ATOM 682 N N . LEU A 1 86 ? 20.949 3.092 -20.575 1.00 92.81 86 LEU A N 1
ATOM 683 C CA . LEU A 1 86 ? 21.388 4.336 -19.934 1.00 92.81 86 LEU A CA 1
ATOM 684 C C . LEU A 1 86 ? 20.344 5.457 -20.106 1.00 92.81 86 LEU A C 1
ATOM 686 O O . LEU A 1 86 ? 20.652 6.625 -19.891 1.00 92.81 86 LEU A O 1
ATOM 690 N N . ASP A 1 87 ? 19.124 5.110 -20.524 1.00 93.81 87 ASP A N 1
ATOM 691 C CA . ASP A 1 87 ? 18.013 6.050 -20.656 1.00 93.81 87 ASP A CA 1
ATOM 692 C C . ASP A 1 87 ? 17.479 6.499 -19.287 1.00 93.81 87 ASP A C 1
ATOM 694 O O . ASP A 1 87 ? 17.521 5.745 -18.309 1.00 93.81 87 ASP A O 1
ATOM 698 N N . ASP A 1 88 ? 16.940 7.719 -19.222 1.00 94.75 88 ASP A N 1
ATOM 699 C CA . ASP A 1 88 ? 16.458 8.317 -17.972 1.00 94.75 88 ASP A CA 1
ATOM 700 C C . ASP A 1 88 ? 15.390 7.459 -17.278 1.00 94.75 88 ASP A C 1
ATOM 702 O O . ASP A 1 88 ? 15.407 7.334 -16.056 1.00 94.75 88 ASP A O 1
ATOM 706 N N . SER A 1 89 ? 14.502 6.798 -18.030 1.00 96.12 89 SER A N 1
ATOM 707 C CA . SER A 1 89 ? 13.439 5.975 -17.438 1.00 96.12 89 SER A CA 1
ATOM 708 C C . SER A 1 89 ? 13.993 4.765 -16.679 1.00 96.12 89 SER A C 1
ATOM 710 O O . SER A 1 89 ? 13.597 4.493 -15.541 1.00 96.12 89 SER A O 1
ATOM 712 N N . TRP A 1 90 ? 14.977 4.084 -17.270 1.00 96.50 90 TRP A N 1
ATOM 713 C CA . TRP A 1 90 ? 15.693 2.984 -16.642 1.00 96.50 90 TRP A CA 1
ATOM 714 C C . TRP A 1 90 ? 16.514 3.461 -15.442 1.00 96.50 90 TRP A C 1
ATOM 716 O O . TRP A 1 90 ? 16.431 2.869 -14.364 1.00 96.50 90 TRP A O 1
ATOM 726 N N . LEU A 1 91 ? 17.266 4.556 -15.589 1.00 96.81 91 LEU A N 1
ATOM 727 C CA . LEU A 1 91 ? 18.097 5.095 -14.511 1.00 96.81 91 LEU A CA 1
ATOM 728 C C . LEU A 1 91 ? 17.257 5.620 -13.334 1.00 96.81 91 LEU A C 1
ATOM 730 O O . LEU A 1 91 ? 17.656 5.441 -12.178 1.00 96.81 91 LEU A O 1
ATOM 734 N N . ALA A 1 92 ? 16.078 6.192 -13.587 1.00 97.75 92 ALA A N 1
ATOM 735 C CA . ALA A 1 92 ? 15.105 6.567 -12.564 1.00 97.75 92 ALA A CA 1
ATOM 736 C C . ALA A 1 92 ? 14.636 5.352 -11.750 1.00 97.75 92 ALA A C 1
ATOM 738 O O . ALA A 1 92 ? 14.651 5.390 -10.512 1.00 97.75 92 ALA A O 1
ATOM 739 N N . LEU A 1 93 ? 14.256 4.260 -12.424 1.00 98.50 93 LEU A N 1
ATOM 740 C CA . LEU A 1 93 ? 13.796 3.032 -11.773 1.00 98.50 93 LEU A CA 1
ATOM 741 C C . LEU A 1 93 ? 14.924 2.332 -11.007 1.00 98.50 93 LEU A C 1
ATOM 743 O O . LEU A 1 93 ? 14.749 2.020 -9.829 1.00 98.50 93 LEU A O 1
ATOM 747 N N . LEU A 1 94 ? 16.091 2.147 -11.629 1.00 98.31 94 LEU A N 1
ATOM 748 C CA . LEU A 1 94 ? 17.264 1.505 -11.029 1.00 98.31 94 LEU A CA 1
ATOM 749 C C . LEU A 1 94 ? 17.698 2.213 -9.736 1.00 98.31 94 LEU A C 1
ATOM 751 O O . LEU A 1 94 ? 17.821 1.586 -8.683 1.00 98.31 94 LEU A O 1
ATOM 755 N N . ASN A 1 95 ? 17.833 3.541 -9.772 1.00 98.38 95 ASN A N 1
ATOM 756 C CA . ASN A 1 95 ? 18.169 4.317 -8.578 1.00 98.38 95 ASN A CA 1
ATOM 757 C C . ASN A 1 95 ? 17.036 4.326 -7.535 1.00 98.38 95 ASN A C 1
ATOM 759 O O . ASN A 1 95 ? 17.301 4.448 -6.337 1.00 98.38 95 ASN A O 1
ATOM 763 N N . THR A 1 96 ? 15.774 4.158 -7.940 1.00 98.62 96 THR A N 1
ATOM 764 C CA . THR A 1 96 ? 14.649 3.999 -7.002 1.00 98.62 96 THR A CA 1
ATOM 765 C C . THR A 1 96 ? 14.676 2.630 -6.309 1.00 98.62 96 THR A C 1
ATOM 767 O O . THR A 1 96 ? 14.471 2.561 -5.095 1.00 98.62 96 THR A O 1
ATOM 770 N N . VAL A 1 97 ? 15.025 1.559 -7.028 1.00 98.69 97 VAL A N 1
ATOM 771 C CA . VAL A 1 97 ? 15.279 0.224 -6.459 1.00 98.69 97 VAL A CA 1
ATOM 772 C C . VAL A 1 97 ? 16.431 0.281 -5.452 1.00 98.69 97 VAL A C 1
ATOM 774 O O . VAL A 1 97 ? 16.241 -0.110 -4.300 1.00 98.69 97 VAL A O 1
ATOM 777 N N . TYR A 1 98 ? 17.574 0.885 -5.806 1.00 98.31 98 TYR A N 1
ATOM 778 C CA . TYR A 1 98 ? 18.678 1.107 -4.859 1.00 98.31 98 TYR A CA 1
ATOM 779 C C . TYR A 1 98 ? 18.263 1.944 -3.642 1.00 98.31 98 TYR A C 1
ATOM 781 O O . TYR A 1 98 ? 18.653 1.640 -2.515 1.00 98.31 98 TYR A O 1
ATOM 789 N N . THR A 1 99 ? 17.434 2.974 -3.836 1.00 98.25 99 THR A N 1
ATOM 790 C CA . THR A 1 99 ? 16.917 3.821 -2.750 1.00 98.25 99 THR A CA 1
ATOM 791 C C . THR A 1 99 ? 16.137 3.009 -1.715 1.00 98.25 99 THR A C 1
ATOM 793 O O . THR A 1 99 ? 16.355 3.179 -0.513 1.00 98.25 99 THR A O 1
ATOM 796 N N . LEU A 1 100 ? 15.238 2.127 -2.159 1.00 97.88 100 LEU A N 1
ATOM 797 C CA . LEU A 1 100 ? 14.401 1.319 -1.271 1.00 97.88 100 LEU A CA 1
ATOM 798 C C . LEU A 1 100 ? 15.158 0.118 -0.687 1.00 97.88 100 LEU A C 1
ATOM 800 O O . LEU A 1 100 ? 15.065 -0.125 0.517 1.00 97.88 100 LEU A O 1
ATOM 804 N N . GLY A 1 101 ? 15.983 -0.558 -1.488 1.00 97.38 101 GLY A N 1
ATOM 805 C CA . GLY A 1 101 ? 16.880 -1.621 -1.029 1.00 97.38 101 GLY A CA 1
ATOM 806 C C . GLY A 1 101 ? 17.874 -1.150 0.035 1.00 97.38 101 GLY A C 1
ATOM 807 O O . GLY A 1 101 ? 18.116 -1.843 1.021 1.00 97.38 101 GLY A O 1
ATOM 808 N N . SER A 1 102 ? 18.377 0.081 -0.091 1.00 96.56 102 SER A N 1
ATOM 809 C CA . SER A 1 102 ? 19.235 0.723 0.911 1.00 96.56 102 SER A CA 1
ATOM 810 C C . SER A 1 102 ? 18.507 0.994 2.240 1.00 96.56 102 SER A C 1
ATOM 812 O O . SER A 1 102 ? 19.117 0.888 3.306 1.00 96.56 102 SER A O 1
ATOM 814 N N . ILE A 1 103 ? 17.196 1.280 2.219 1.00 95.31 103 ILE A N 1
ATOM 815 C CA . ILE A 1 103 ? 16.387 1.359 3.450 1.00 95.31 103 ILE A CA 1
ATOM 816 C C . ILE A 1 103 ? 16.195 -0.035 4.048 1.00 95.31 103 ILE A C 1
ATOM 818 O O . ILE A 1 103 ? 16.415 -0.198 5.248 1.00 95.31 103 ILE A O 1
ATOM 822 N N . ALA A 1 104 ? 15.827 -1.031 3.236 1.00 93.75 104 ALA A N 1
ATOM 823 C CA . ALA A 1 104 ? 15.663 -2.416 3.680 1.00 93.75 104 ALA A CA 1
ATOM 824 C C . ALA A 1 104 ? 16.957 -2.984 4.297 1.00 93.75 104 ALA A C 1
ATOM 826 O O . ALA A 1 104 ? 16.899 -3.687 5.302 1.00 93.75 104 ALA A O 1
ATOM 827 N N . SER A 1 105 ? 18.132 -2.581 3.795 1.00 93.88 105 SER A N 1
ATOM 828 C CA . SER A 1 105 ? 19.439 -2.937 4.372 1.00 93.88 105 SER A CA 1
ATOM 829 C C . SER A 1 105 ? 19.762 -2.243 5.705 1.00 93.88 105 SER A C 1
ATOM 831 O O . SER A 1 105 ? 20.864 -2.422 6.225 1.00 93.88 105 SER A O 1
ATOM 833 N N . GLY A 1 106 ? 18.888 -1.365 6.204 1.00 89.81 106 GLY A N 1
ATOM 834 C CA . GLY A 1 106 ? 19.125 -0.561 7.401 1.00 89.81 106 GLY A CA 1
ATOM 835 C C . GLY A 1 106 ? 20.070 0.634 7.217 1.00 89.81 106 GLY A C 1
ATOM 836 O O . GLY A 1 106 ? 20.484 1.210 8.221 1.00 89.81 106 GLY A O 1
ATOM 837 N N . SER A 1 107 ? 20.415 1.046 5.988 1.00 89.94 107 SER A N 1
ATOM 838 C CA . SER A 1 107 ? 21.293 2.209 5.775 1.00 89.94 107 SER A CA 1
ATOM 839 C C . SER A 1 107 ? 20.633 3.518 6.228 1.00 89.94 107 SER A C 1
ATOM 841 O O . SER A 1 107 ? 19.450 3.754 5.977 1.00 89.94 107 SER A O 1
ATOM 843 N N . ASP A 1 108 ? 21.410 4.400 6.863 1.00 85.56 108 ASP A N 1
ATOM 844 C CA . ASP A 1 108 ? 20.952 5.707 7.363 1.00 85.56 108 ASP A CA 1
ATOM 845 C C . ASP A 1 108 ? 21.122 6.867 6.366 1.00 85.56 108 ASP A C 1
ATOM 847 O O . ASP A 1 108 ? 20.576 7.953 6.583 1.00 85.56 108 ASP A O 1
ATOM 851 N N . SER A 1 109 ? 21.905 6.678 5.297 1.00 90.38 109 SER A N 1
ATOM 852 C CA . SER A 1 109 ? 22.360 7.787 4.443 1.00 90.38 109 SER A CA 1
ATOM 853 C C . SER A 1 109 ? 22.405 7.482 2.945 1.00 90.38 109 SER A C 1
ATOM 855 O O . SER A 1 109 ? 22.090 8.374 2.154 1.00 90.38 109 SER A O 1
ATOM 857 N N . LEU A 1 110 ? 22.743 6.255 2.530 1.00 93.75 110 LEU A N 1
ATOM 858 C CA . LEU A 1 110 ? 22.944 5.927 1.110 1.00 93.75 110 LEU A CA 1
ATOM 859 C C . LEU A 1 110 ? 21.649 6.048 0.296 1.00 93.75 110 LEU A C 1
ATOM 861 O O . LEU A 1 110 ? 21.668 6.590 -0.806 1.00 93.75 110 LEU A O 1
ATOM 865 N N . HIS A 1 111 ? 20.499 5.711 0.887 1.00 95.25 111 HIS A N 1
ATOM 866 C CA . HIS A 1 111 ? 19.182 5.955 0.291 1.00 95.25 111 HIS A CA 1
ATOM 867 C C . HIS A 1 111 ? 18.949 7.430 -0.105 1.00 95.25 111 HIS A C 1
ATOM 869 O O . HIS A 1 111 ? 18.138 7.720 -0.978 1.00 95.25 111 HIS A O 1
ATOM 875 N N . VAL A 1 112 ? 19.640 8.398 0.518 1.00 96.31 112 VAL A N 1
ATOM 876 C CA . VAL A 1 112 ? 19.542 9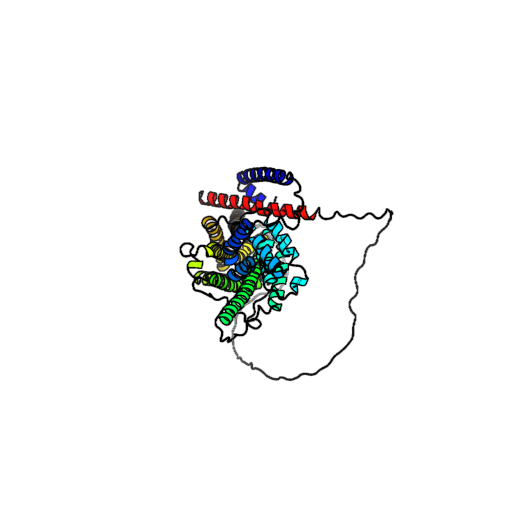.824 0.155 1.00 96.31 112 VAL A CA 1
ATOM 877 C C . VAL A 1 112 ? 20.334 10.140 -1.116 1.00 96.31 112 VAL A C 1
ATOM 879 O O . VAL A 1 112 ? 19.958 11.064 -1.834 1.00 96.31 112 VAL A O 1
ATOM 882 N N . GLN A 1 113 ? 21.415 9.405 -1.386 1.00 95.94 113 GLN A N 1
ATOM 883 C CA . GLN A 1 113 ? 22.246 9.567 -2.581 1.00 95.94 113 GLN A CA 1
ATOM 884 C C . GLN A 1 113 ? 21.521 8.991 -3.800 1.00 95.94 113 GLN A C 1
ATOM 886 O O . GLN A 1 113 ? 21.202 9.753 -4.713 1.00 95.94 113 GLN A O 1
ATOM 891 N N . TYR A 1 114 ? 21.110 7.720 -3.735 1.00 97.12 114 TYR A N 1
ATOM 892 C CA . TYR A 1 114 ? 20.325 7.077 -4.794 1.00 97.12 114 TYR A CA 1
ATOM 893 C C . TYR A 1 114 ? 19.009 7.820 -5.079 1.00 97.12 114 TYR A C 1
ATOM 895 O O . TYR A 1 114 ? 18.657 8.027 -6.234 1.00 97.12 114 TYR A O 1
ATOM 903 N N . TYR A 1 115 ? 18.333 8.368 -4.061 1.00 97.44 115 TYR A N 1
ATOM 904 C CA . TYR A 1 115 ? 17.141 9.199 -4.279 1.00 97.44 115 TYR A CA 1
ATOM 905 C C . TYR A 1 115 ? 17.427 10.487 -5.065 1.00 97.44 115 TYR A C 1
ATOM 907 O O . TYR A 1 115 ? 16.591 10.933 -5.851 1.00 97.44 115 TYR A O 1
ATOM 915 N N . LYS A 1 116 ? 18.587 11.122 -4.844 1.00 96.94 116 LYS A N 1
ATOM 916 C CA . LYS A 1 116 ? 18.989 12.302 -5.624 1.00 96.94 116 LYS A CA 1
ATOM 917 C C . LYS A 1 116 ? 19.266 11.926 -7.077 1.00 96.94 116 LYS A C 1
ATOM 919 O O . LYS A 1 116 ? 18.880 12.694 -7.948 1.00 96.94 116 LYS A O 1
ATOM 924 N N . GLN A 1 117 ? 19.884 10.768 -7.315 1.00 96.50 117 GLN A N 1
ATOM 925 C CA . GLN A 1 117 ? 20.132 10.237 -8.658 1.00 96.50 117 GLN A CA 1
ATOM 926 C C . GLN A 1 117 ? 18.810 9.899 -9.360 1.00 96.50 117 GLN A C 1
ATOM 928 O O . GLN A 1 117 ? 18.539 10.458 -10.413 1.00 96.50 117 GLN A O 1
ATOM 933 N N . ALA A 1 118 ? 17.914 9.132 -8.727 1.00 97.12 118 ALA A N 1
ATOM 934 C CA . ALA A 1 118 ? 16.579 8.835 -9.262 1.00 97.12 118 ALA A CA 1
ATOM 935 C C . ALA A 1 118 ? 15.802 10.107 -9.647 1.00 97.12 118 ALA A C 1
ATOM 937 O O . ALA A 1 118 ? 15.175 10.164 -10.698 1.00 97.12 118 ALA A O 1
ATOM 938 N N . ARG A 1 119 ? 15.885 11.159 -8.821 1.00 95.75 119 ARG A N 1
ATOM 939 C CA . ARG A 1 119 ? 15.250 12.455 -9.101 1.00 95.75 119 ARG A CA 1
ATOM 940 C C . ARG A 1 119 ? 15.920 13.299 -10.181 1.00 95.75 119 ARG A C 1
ATOM 942 O O . ARG A 1 119 ? 15.271 14.224 -10.655 1.00 95.75 119 ARG A O 1
ATOM 949 N N . ALA A 1 120 ? 17.174 13.038 -10.540 1.00 95.75 120 ALA A N 1
ATOM 950 C CA . ALA A 1 120 ? 17.816 13.717 -11.665 1.00 95.75 120 ALA A CA 1
ATOM 951 C C . ALA A 1 120 ? 17.216 13.265 -13.009 1.00 95.75 120 ALA A C 1
ATOM 953 O O . ALA A 1 120 ? 17.192 14.052 -13.944 1.00 95.75 120 ALA A O 1
ATOM 954 N N . HIS A 1 121 ? 16.670 12.045 -13.049 1.00 95.00 121 HIS A N 1
ATOM 955 C CA . HIS A 1 121 ? 16.023 11.423 -14.209 1.00 95.00 121 HIS A CA 1
ATOM 956 C C . HIS A 1 121 ? 14.475 11.503 -14.172 1.00 95.00 121 HIS A C 1
ATOM 958 O O . HIS A 1 121 ? 13.794 10.864 -14.968 1.00 95.00 121 HIS A O 1
ATOM 964 N N . LEU A 1 122 ? 13.902 12.253 -13.219 1.00 94.19 122 LEU A N 1
ATOM 965 C CA . LEU A 1 122 ? 12.452 12.440 -13.034 1.00 94.19 122 LEU A CA 1
ATOM 966 C C . LEU A 1 122 ? 12.121 13.933 -12.928 1.00 94.19 122 LEU A C 1
ATOM 968 O O . LEU A 1 122 ? 11.773 14.452 -11.859 1.00 94.19 122 LEU A O 1
ATOM 972 N N . ASP A 1 123 ? 12.288 14.630 -14.044 1.00 89.69 123 ASP A N 1
ATOM 973 C CA . ASP A 1 123 ? 11.931 16.034 -14.210 1.00 89.69 123 ASP A CA 1
ATOM 974 C C . ASP A 1 123 ? 10.444 16.203 -14.598 1.00 89.69 123 ASP A C 1
ATOM 976 O O . ASP A 1 123 ? 9.641 15.273 -14.486 1.00 89.69 123 ASP A O 1
ATOM 980 N N . LEU A 1 124 ? 10.038 17.406 -15.019 1.00 89.19 124 LEU A N 1
ATOM 981 C CA . LEU A 1 124 ? 8.655 17.644 -15.447 1.00 89.19 124 LEU A CA 1
ATOM 982 C C . LEU A 1 124 ? 8.339 17.053 -16.828 1.00 89.19 124 LEU A C 1
ATOM 984 O O . LEU A 1 124 ? 7.175 16.740 -17.076 1.00 89.19 124 LEU A O 1
ATOM 988 N N . GLU A 1 125 ? 9.333 16.880 -17.699 1.00 88.12 125 GLU A N 1
ATOM 989 C CA . GLU A 1 125 ? 9.146 16.293 -19.031 1.00 88.12 125 GLU A CA 1
ATOM 990 C C . GLU A 1 125 ? 8.937 14.772 -18.944 1.00 88.12 125 GLU A C 1
ATOM 992 O O . GLU A 1 125 ? 8.099 14.223 -19.661 1.00 88.12 125 GLU A O 1
ATOM 997 N N . SER A 1 126 ? 9.559 14.106 -17.962 1.00 86.06 126 SER A N 1
ATOM 998 C CA . SER A 1 126 ? 9.335 12.687 -17.640 1.00 86.06 126 SER A CA 1
ATOM 999 C C . SER A 1 126 ? 7.859 12.342 -17.368 1.00 86.06 126 SER A C 1
ATOM 1001 O O . SER A 1 126 ? 7.428 11.227 -17.670 1.00 86.06 126 SER A O 1
ATOM 1003 N N . LEU A 1 127 ? 7.051 13.303 -16.888 1.00 89.00 127 LEU A N 1
ATOM 1004 C CA . LEU A 1 127 ? 5.601 13.150 -16.683 1.00 89.00 127 LEU A CA 1
ATOM 1005 C C . LEU A 1 127 ? 4.799 13.115 -17.995 1.00 89.00 127 LEU A C 1
ATOM 1007 O O . LEU A 1 127 ? 3.644 12.695 -17.986 1.00 89.00 127 LEU A O 1
ATOM 1011 N N . GLY A 1 128 ? 5.375 13.585 -19.104 1.00 83.94 128 GLY A N 1
ATOM 1012 C CA . GLY A 1 128 ? 4.809 13.443 -20.446 1.00 83.94 128 GLY A CA 1
ATOM 1013 C C . GLY A 1 128 ? 5.311 12.204 -21.193 1.00 83.94 128 GLY A C 1
ATOM 1014 O O . GLY A 1 128 ? 4.783 11.901 -22.260 1.00 83.94 128 GLY A O 1
ATOM 1015 N N . SER A 1 129 ? 6.314 11.500 -20.657 1.00 80.25 129 SER A N 1
ATOM 1016 C CA . SER A 1 129 ? 6.930 10.347 -21.319 1.00 80.25 129 SER A CA 1
ATOM 1017 C C . SER A 1 129 ? 6.059 9.089 -21.237 1.00 80.25 129 SER A C 1
ATOM 1019 O O . SER A 1 129 ? 5.376 8.847 -20.241 1.00 80.25 129 SER A O 1
ATOM 1021 N N . ASP A 1 130 ? 6.116 8.252 -22.271 1.00 83.25 130 ASP A N 1
ATOM 1022 C CA . ASP A 1 130 ? 5.365 7.000 -22.385 1.00 83.25 130 ASP A CA 1
ATOM 1023 C C . ASP A 1 130 ? 6.104 5.782 -21.783 1.00 83.25 130 ASP A C 1
ATOM 1025 O O . ASP A 1 130 ? 5.807 4.627 -22.099 1.00 83.25 130 ASP A O 1
ATOM 1029 N N . ASN A 1 131 ? 7.028 6.028 -20.848 1.00 92.94 131 ASN A N 1
ATOM 1030 C CA . ASN A 1 131 ? 7.864 4.995 -20.238 1.00 92.94 131 ASN A CA 1
ATOM 1031 C C . ASN A 1 131 ? 7.243 4.386 -18.971 1.00 92.94 131 ASN A C 1
ATOM 1033 O O . ASN A 1 131 ? 6.858 5.084 -18.028 1.00 92.94 131 ASN A O 1
ATOM 1037 N N . MET A 1 132 ? 7.218 3.052 -18.916 1.00 95.88 132 MET A N 1
ATOM 1038 C CA . MET A 1 132 ? 6.706 2.292 -17.771 1.00 95.88 132 MET A CA 1
ATOM 1039 C C . MET A 1 132 ? 7.605 2.458 -16.539 1.00 95.88 132 MET A C 1
ATOM 1041 O O . MET A 1 132 ? 7.121 2.586 -15.418 1.00 95.88 132 MET A O 1
ATOM 1045 N N . GLU A 1 133 ? 8.915 2.488 -16.749 1.00 97.00 133 GLU A N 1
ATOM 1046 C CA . GLU A 1 133 ? 9.939 2.532 -15.713 1.00 97.00 133 GLU A CA 1
ATOM 1047 C C . GLU A 1 133 ? 9.917 3.868 -14.955 1.00 97.00 133 GLU A C 1
ATOM 1049 O O . GLU A 1 133 ? 9.959 3.873 -13.722 1.00 97.00 133 GLU A O 1
ATOM 1054 N N . SER A 1 134 ? 9.713 4.989 -15.661 1.00 97.00 134 SER A N 1
ATOM 1055 C CA . SER A 1 134 ? 9.478 6.308 -15.051 1.00 97.00 134 SER A CA 1
ATOM 1056 C C . SER A 1 134 ? 8.226 6.306 -14.169 1.00 97.00 134 SER A C 1
ATOM 1058 O O . SER A 1 134 ? 8.265 6.784 -13.034 1.00 97.00 134 SER A O 1
ATOM 1060 N N . LEU A 1 135 ? 7.119 5.719 -14.647 1.00 97.88 135 LEU A N 1
ATOM 1061 C CA . LEU A 1 135 ? 5.901 5.569 -13.848 1.00 97.88 135 LEU A CA 1
ATOM 1062 C C . LEU A 1 135 ? 6.155 4.715 -12.596 1.00 97.88 135 LEU A C 1
ATOM 1064 O O . LEU A 1 135 ? 5.786 5.121 -11.497 1.00 97.88 135 LEU A O 1
ATOM 1068 N N . GLN A 1 136 ? 6.801 3.558 -12.738 1.00 98.44 136 GLN A N 1
ATOM 1069 C CA . GLN A 1 136 ? 7.117 2.671 -11.615 1.00 98.44 136 GLN A CA 1
ATOM 1070 C C . GLN A 1 136 ? 8.024 3.364 -10.586 1.00 98.44 136 GLN A C 1
ATOM 1072 O O . GLN A 1 136 ? 7.778 3.259 -9.383 1.00 98.44 136 GLN A O 1
ATOM 1077 N N . ALA A 1 137 ? 9.005 4.152 -11.033 1.00 98.44 137 ALA A N 1
ATOM 1078 C CA . ALA A 1 137 ? 9.833 4.977 -10.159 1.00 98.44 137 ALA A CA 1
ATOM 1079 C C . ALA A 1 137 ? 8.995 6.015 -9.385 1.00 98.44 137 ALA A C 1
ATOM 1081 O O . ALA A 1 137 ? 9.115 6.112 -8.162 1.00 98.44 137 ALA A O 1
ATOM 1082 N N . LEU A 1 138 ? 8.083 6.736 -10.052 1.00 97.81 138 LEU A N 1
ATOM 1083 C CA . LEU A 1 138 ? 7.157 7.675 -9.399 1.00 97.81 138 LEU A CA 1
ATOM 1084 C C . LEU A 1 138 ? 6.253 6.969 -8.373 1.00 97.81 138 LEU A C 1
ATOM 1086 O O . LEU A 1 138 ? 6.124 7.451 -7.245 1.00 97.81 138 LEU A O 1
ATOM 1090 N N . CYS A 1 139 ? 5.684 5.808 -8.714 1.00 98.12 139 CYS A N 1
ATOM 1091 C CA . CYS A 1 139 ? 4.877 4.987 -7.806 1.00 98.12 139 CYS A CA 1
ATOM 1092 C C . CYS A 1 139 ? 5.658 4.593 -6.543 1.00 98.12 139 CYS A C 1
ATOM 1094 O O . CYS A 1 139 ? 5.168 4.773 -5.429 1.00 98.12 139 CYS A O 1
ATOM 1096 N N . LEU A 1 140 ? 6.886 4.092 -6.696 1.00 98.56 140 LEU A N 1
ATOM 1097 C CA . LEU A 1 140 ? 7.733 3.637 -5.590 1.00 98.56 140 LEU A CA 1
ATOM 1098 C C . LEU A 1 140 ? 8.244 4.797 -4.715 1.00 98.56 140 LEU A C 1
ATOM 1100 O O . LEU A 1 140 ? 8.254 4.695 -3.482 1.00 98.56 140 LEU A O 1
ATOM 1104 N N . LEU A 1 141 ? 8.621 5.928 -5.322 1.00 97.94 141 LEU A N 1
ATOM 1105 C CA . LEU A 1 141 ? 9.025 7.134 -4.594 1.00 97.94 141 LEU A CA 1
ATOM 1106 C C . LEU A 1 141 ? 7.853 7.765 -3.835 1.00 97.94 141 LEU A C 1
ATOM 1108 O O . LEU A 1 141 ? 8.013 8.134 -2.668 1.00 97.94 141 LEU A O 1
ATOM 1112 N N . GLY A 1 142 ? 6.691 7.870 -4.484 1.00 96.56 142 GLY A N 1
ATOM 1113 C CA . GLY A 1 142 ? 5.446 8.359 -3.901 1.00 96.56 142 GLY A CA 1
ATOM 1114 C C . GLY A 1 142 ? 4.970 7.475 -2.754 1.00 96.56 142 GLY A C 1
ATOM 1115 O O . GLY A 1 142 ? 4.839 7.955 -1.633 1.00 96.56 142 GLY A O 1
ATOM 1116 N N . GLY A 1 143 ? 4.786 6.183 -3.024 1.00 95.69 143 GLY A N 1
ATOM 1117 C CA . GLY A 1 143 ? 4.190 5.209 -2.111 1.00 95.69 143 GLY A CA 1
ATOM 1118 C C . GLY A 1 143 ? 5.040 4.838 -0.894 1.00 95.69 143 GLY A C 1
ATOM 1119 O O . GLY A 1 143 ? 4.489 4.622 0.182 1.00 95.69 143 GLY A O 1
ATOM 1120 N N . TYR A 1 144 ? 6.372 4.808 -1.027 1.00 96.06 144 TYR A N 1
ATOM 1121 C CA . TYR A 1 144 ? 7.267 4.395 0.063 1.00 96.06 144 TYR A CA 1
ATOM 1122 C C . TYR A 1 144 ? 8.225 5.504 0.497 1.00 96.06 144 TYR A C 1
ATOM 1124 O O . TYR A 1 144 ? 8.193 5.955 1.647 1.00 96.06 144 TYR A O 1
ATOM 1132 N N . TYR A 1 145 ? 9.102 5.955 -0.404 1.00 96.88 145 TYR A N 1
ATOM 1133 C CA . TYR A 1 145 ? 10.267 6.743 0.005 1.00 96.88 145 TYR A CA 1
ATOM 1134 C C . TYR A 1 145 ? 9.899 8.105 0.609 1.00 96.88 145 TYR A C 1
ATOM 1136 O O . TYR A 1 145 ? 10.458 8.520 1.629 1.00 96.88 145 TYR A O 1
ATOM 1144 N N . LEU A 1 146 ? 8.939 8.808 0.006 1.00 95.88 146 LEU A N 1
ATOM 1145 C CA . LEU A 1 146 ? 8.502 10.121 0.476 1.00 95.88 146 LEU A CA 1
ATOM 1146 C C . LEU A 1 146 ? 7.746 10.040 1.809 1.00 95.88 146 LEU A C 1
ATOM 1148 O O . LEU A 1 146 ? 7.885 10.948 2.633 1.00 95.88 146 LEU A O 1
ATOM 1152 N N . HIS A 1 147 ? 7.032 8.943 2.080 1.00 92.12 147 HIS A N 1
ATOM 1153 C CA . HIS A 1 147 ? 6.442 8.692 3.396 1.00 92.12 147 HIS A CA 1
ATOM 1154 C C . HIS A 1 147 ? 7.512 8.385 4.458 1.00 92.12 147 HIS A C 1
ATOM 1156 O O . HIS A 1 147 ? 7.513 9.031 5.508 1.00 92.12 147 HIS A O 1
ATOM 1162 N N . TYR A 1 148 ? 8.489 7.519 4.160 1.00 91.88 148 TYR A N 1
ATOM 1163 C CA . TYR A 1 148 ? 9.644 7.254 5.035 1.00 91.88 148 TYR A CA 1
ATOM 1164 C C . TYR A 1 148 ? 10.439 8.537 5.357 1.00 91.88 148 TYR A C 1
ATOM 1166 O O . TYR A 1 148 ? 10.853 8.780 6.492 1.00 91.88 148 TYR A O 1
ATOM 1174 N N . ARG A 1 149 ? 10.577 9.441 4.377 1.00 92.06 149 ARG A N 1
ATOM 1175 C CA . ARG A 1 149 ? 11.158 10.787 4.538 1.00 92.06 149 ARG A CA 1
ATOM 1176 C C . ARG A 1 149 ? 10.263 11.791 5.281 1.00 92.06 149 ARG A C 1
ATOM 1178 O O . ARG A 1 149 ? 10.645 12.960 5.372 1.00 92.06 149 ARG A O 1
ATOM 1185 N N . ASN A 1 150 ? 9.104 11.380 5.799 1.00 89.62 150 ASN A N 1
ATOM 1186 C CA . ASN A 1 150 ? 8.090 12.232 6.431 1.00 89.62 150 ASN A CA 1
ATOM 1187 C C . ASN A 1 150 ? 7.706 13.445 5.557 1.00 89.62 150 ASN A C 1
ATOM 1189 O O . ASN A 1 150 ? 7.660 14.586 6.018 1.00 89.62 150 ASN A O 1
ATOM 1193 N N . SER A 1 151 ? 7.475 13.198 4.266 1.00 94.44 151 SER A N 1
ATOM 1194 C CA . SER A 1 151 ? 7.105 14.193 3.250 1.00 94.44 151 SER A CA 1
ATOM 1195 C C . SER A 1 151 ? 5.753 13.861 2.577 1.00 94.44 151 SER A C 1
ATOM 1197 O O . SER A 1 151 ? 5.675 13.842 1.347 1.00 94.44 151 SER A O 1
ATOM 1199 N N . PRO A 1 152 ? 4.661 13.622 3.341 1.00 91.75 152 PRO A N 1
ATOM 1200 C CA . PRO A 1 152 ? 3.394 13.092 2.813 1.00 91.75 152 PRO A CA 1
ATOM 1201 C C . PRO A 1 152 ? 2.682 14.019 1.812 1.00 91.75 152 PRO A C 1
ATOM 1203 O O . PRO A 1 152 ? 1.917 13.557 0.973 1.00 91.75 152 PRO A O 1
ATOM 1206 N N . ASN A 1 153 ? 2.938 15.331 1.856 1.00 93.69 153 ASN A N 1
ATOM 1207 C CA . ASN A 1 153 ? 2.411 16.262 0.851 1.00 93.69 153 ASN A CA 1
ATOM 1208 C C . ASN A 1 153 ? 3.051 16.036 -0.524 1.00 93.69 153 ASN A C 1
ATOM 1210 O O . ASN A 1 153 ? 2.348 16.062 -1.528 1.00 93.69 153 ASN A O 1
ATOM 1214 N N . MET A 1 154 ? 4.362 15.777 -0.553 1.00 95.50 154 MET A N 1
ATOM 1215 C CA . MET A 1 154 ? 5.077 15.445 -1.784 1.00 95.50 154 MET A CA 1
ATOM 1216 C C . MET A 1 154 ? 4.684 14.048 -2.271 1.00 95.50 154 MET A C 1
ATOM 1218 O O . MET A 1 154 ? 4.444 13.878 -3.458 1.00 95.50 154 MET A O 1
ATOM 1222 N N . ALA A 1 155 ? 4.557 13.076 -1.358 1.00 95.44 155 ALA A N 1
ATOM 1223 C CA . ALA A 1 155 ? 4.097 11.722 -1.674 1.00 95.44 155 ALA A CA 1
ATOM 1224 C C . ALA A 1 155 ? 2.750 11.735 -2.415 1.00 95.44 155 ALA A C 1
ATOM 1226 O O . ALA A 1 155 ? 2.644 11.205 -3.515 1.00 95.44 155 ALA A O 1
ATOM 1227 N N . TYR A 1 156 ? 1.760 12.436 -1.854 1.00 94.69 156 TYR A N 1
ATOM 1228 C CA . TYR A 1 156 ? 0.431 12.594 -2.444 1.00 94.69 156 TYR A CA 1
ATOM 1229 C C . TYR A 1 156 ? 0.467 13.284 -3.820 1.00 94.69 156 TYR A C 1
ATOM 1231 O O . TYR A 1 156 ? -0.188 12.832 -4.754 1.00 94.69 156 TYR A O 1
ATOM 1239 N N . ALA A 1 157 ? 1.270 14.343 -3.983 1.00 94.56 157 ALA A N 1
ATOM 1240 C CA . ALA A 1 157 ? 1.423 15.013 -5.277 1.00 94.56 157 ALA A CA 1
ATOM 1241 C C . ALA A 1 157 ? 2.071 14.103 -6.342 1.00 94.56 157 ALA A C 1
ATOM 1243 O O . ALA A 1 157 ? 1.638 14.102 -7.492 1.00 94.56 157 ALA A O 1
ATOM 1244 N N . VAL A 1 158 ? 3.075 13.306 -5.956 1.00 95.81 158 VAL A N 1
ATOM 1245 C CA . VAL A 1 158 ? 3.753 12.347 -6.843 1.00 95.81 158 VAL A CA 1
ATOM 1246 C C . VAL A 1 158 ? 2.834 11.183 -7.220 1.00 95.81 158 VAL A C 1
ATOM 1248 O O . VAL A 1 158 ? 2.780 10.834 -8.395 1.00 95.81 158 VAL A O 1
ATOM 1251 N N . LEU A 1 159 ? 2.059 10.627 -6.280 1.00 95.75 159 LEU A N 1
ATOM 1252 C CA . LEU A 1 159 ? 1.068 9.583 -6.577 1.00 95.75 159 LEU A CA 1
ATOM 1253 C C . LEU A 1 159 ? -0.059 10.103 -7.484 1.00 95.75 159 LEU A C 1
ATOM 1255 O O . LEU A 1 159 ? -0.421 9.435 -8.450 1.00 95.75 159 LEU A O 1
ATOM 1259 N N . GLY A 1 160 ? -0.550 11.326 -7.257 1.00 95.06 160 GLY A N 1
ATOM 1260 C CA . GLY A 1 160 ? -1.537 11.960 -8.136 1.00 95.06 160 GLY A CA 1
ATOM 1261 C C . GLY A 1 160 ? -1.012 12.234 -9.553 1.00 95.06 160 GLY A C 1
ATOM 1262 O O . GLY A 1 160 ? -1.762 12.107 -10.523 1.00 95.06 160 GLY A O 1
ATOM 1263 N N . ALA A 1 161 ? 0.278 12.561 -9.695 1.00 95.12 161 ALA A N 1
ATOM 1264 C CA . ALA A 1 161 ? 0.938 12.654 -10.996 1.00 95.12 161 ALA A CA 1
ATOM 1265 C C . ALA A 1 161 ? 1.069 11.269 -11.654 1.00 95.12 161 ALA A C 1
ATOM 1267 O O . ALA A 1 161 ? 0.616 11.094 -12.784 1.00 95.12 161 ALA A O 1
ATOM 1268 N N . ALA A 1 162 ? 1.583 10.271 -10.926 1.00 96.38 162 ALA A N 1
ATOM 1269 C CA . ALA A 1 162 ? 1.694 8.886 -11.385 1.00 96.38 162 ALA A CA 1
ATOM 1270 C C . ALA A 1 162 ? 0.345 8.325 -11.868 1.00 96.38 162 ALA A C 1
ATOM 1272 O O . ALA A 1 162 ? 0.288 7.677 -12.908 1.00 96.38 162 ALA A O 1
ATOM 1273 N N . HIS A 1 163 ? -0.762 8.636 -11.185 1.00 95.50 163 HIS A N 1
ATOM 1274 C CA . HIS A 1 163 ? -2.099 8.204 -11.602 1.00 95.50 163 HIS A CA 1
ATOM 1275 C C . HIS A 1 163 ? -2.507 8.788 -12.964 1.00 95.50 163 HIS A C 1
ATOM 1277 O O . HIS A 1 163 ? -3.037 8.074 -13.816 1.00 95.50 163 HIS A O 1
ATOM 1283 N N . ARG A 1 164 ? -2.195 10.064 -13.228 1.00 94.88 164 ARG A N 1
ATOM 1284 C CA . ARG A 1 164 ? -2.438 10.687 -14.542 1.00 94.88 164 ARG A CA 1
ATOM 1285 C C . ARG A 1 164 ? -1.541 10.103 -15.635 1.00 94.88 164 ARG A C 1
ATOM 1287 O O . ARG A 1 164 ? -2.041 9.854 -16.729 1.00 94.88 164 ARG A O 1
ATOM 1294 N N . VAL A 1 165 ? -0.271 9.824 -15.332 1.00 96.00 165 VAL A N 1
ATOM 1295 C CA . VAL A 1 165 ? 0.664 9.145 -16.250 1.00 96.00 165 VAL A CA 1
ATOM 1296 C C . VAL A 1 165 ? 0.171 7.731 -16.582 1.00 96.00 165 VAL A C 1
ATOM 1298 O O . VAL A 1 165 ? 0.092 7.364 -17.750 1.00 96.00 165 VAL A O 1
ATOM 1301 N N . ALA A 1 166 ? -0.268 6.955 -15.587 1.00 96.19 166 ALA A N 1
ATOM 1302 C CA . ALA A 1 166 ? -0.833 5.620 -15.788 1.00 96.19 166 ALA A CA 1
ATOM 1303 C C . ALA A 1 166 ? -2.107 5.634 -16.654 1.00 96.19 166 ALA A C 1
ATOM 1305 O O . ALA A 1 166 ? -2.298 4.752 -17.495 1.00 96.19 166 ALA A O 1
ATOM 1306 N N . ILE A 1 167 ? -2.966 6.648 -16.499 1.00 94.94 167 ILE A N 1
ATOM 1307 C CA . ILE A 1 167 ? -4.127 6.841 -17.376 1.00 94.94 167 ILE A CA 1
ATOM 1308 C C . ILE A 1 167 ? -3.683 7.177 -18.808 1.00 94.94 167 ILE A C 1
ATOM 1310 O O . ILE A 1 167 ? -4.198 6.555 -19.738 1.00 94.94 167 ILE A O 1
ATOM 1314 N N . ALA A 1 168 ? -2.717 8.086 -18.991 1.00 94.38 168 ALA A N 1
ATOM 1315 C CA . ALA A 1 168 ? -2.181 8.463 -20.304 1.00 94.38 168 ALA A CA 1
ATOM 1316 C C . ALA A 1 168 ? -1.527 7.277 -21.043 1.00 94.38 168 ALA A C 1
ATOM 1318 O O . ALA A 1 168 ? -1.763 7.086 -22.232 1.00 94.38 168 ALA A O 1
ATOM 1319 N N . LEU A 1 169 ? -0.816 6.409 -20.316 1.00 95.38 169 LEU A N 1
ATOM 1320 C CA . LEU A 1 169 ? -0.271 5.128 -20.794 1.00 95.38 169 LEU A CA 1
ATOM 1321 C C . LEU A 1 169 ? -1.337 4.060 -21.115 1.00 95.38 169 LEU A C 1
ATOM 1323 O O . LEU A 1 169 ? -1.004 2.941 -21.529 1.00 95.38 169 LEU A O 1
ATOM 1327 N N . GLY A 1 170 ? -2.616 4.353 -20.868 1.00 94.81 170 GLY A N 1
ATOM 1328 C CA . GLY A 1 170 ? -3.722 3.418 -21.048 1.00 94.81 170 GLY A CA 1
ATOM 1329 C C . GLY A 1 170 ? -3.686 2.229 -20.085 1.00 94.81 170 GLY A C 1
ATOM 1330 O O . GLY A 1 170 ? -4.158 1.158 -20.451 1.00 94.81 170 GLY A O 1
ATOM 1331 N N . LEU A 1 171 ? -3.095 2.359 -18.887 1.00 95.81 171 LEU A N 1
ATOM 1332 C CA . LEU A 1 171 ? -3.046 1.258 -17.907 1.00 95.81 171 LEU A CA 1
ATOM 1333 C C . LEU A 1 171 ? -4.404 0.994 -17.234 1.00 95.81 171 LEU A C 1
ATOM 1335 O O . LEU A 1 171 ? -4.605 -0.072 -16.661 1.00 95.81 171 LEU A O 1
ATOM 1339 N N . HIS A 1 172 ? -5.326 1.953 -17.342 1.00 95.00 172 HIS A N 1
ATOM 1340 C CA . HIS A 1 172 ? -6.733 1.856 -16.941 1.00 95.00 172 HIS A CA 1
ATOM 1341 C C . HIS A 1 172 ? -7.602 1.051 -17.929 1.00 95.00 172 HIS A C 1
ATOM 1343 O O . HIS A 1 172 ? -8.815 0.957 -17.732 1.00 95.00 172 HIS A O 1
ATOM 1349 N N . ARG A 1 173 ? -7.001 0.522 -19.009 1.00 94.81 173 ARG A N 1
ATOM 1350 C CA . ARG A 1 173 ? -7.669 -0.346 -19.980 1.00 94.81 173 ARG A CA 1
ATOM 1351 C C . ARG A 1 173 ? -6.956 -1.675 -20.153 1.00 94.81 173 ARG A C 1
ATOM 1353 O O . ARG A 1 173 ? -5.723 -1.730 -20.206 1.00 94.81 173 ARG A O 1
ATOM 1360 N N . GLU A 1 174 ? -7.741 -2.729 -20.310 1.00 93.56 174 GLU A N 1
ATOM 1361 C CA . GLU A 1 174 ? -7.244 -4.067 -20.589 1.00 93.56 174 GLU A CA 1
ATOM 1362 C C . GLU A 1 174 ? -6.667 -4.139 -22.020 1.00 93.56 174 GLU A C 1
ATOM 1364 O O . GLU A 1 174 ? -7.341 -3.779 -22.990 1.00 93.56 174 GLU A O 1
ATOM 1369 N N . PRO A 1 175 ? -5.412 -4.592 -22.202 1.00 87.31 175 PRO A N 1
ATOM 1370 C CA . PRO A 1 175 ? -4.831 -4.733 -23.532 1.00 87.31 175 PRO A CA 1
ATOM 1371 C C . PRO A 1 175 ? -5.585 -5.752 -24.397 1.00 87.31 175 PRO A C 1
ATOM 1373 O O . PRO A 1 175 ? -5.916 -6.853 -23.952 1.00 87.31 175 PRO A O 1
ATOM 1376 N N . ALA A 1 176 ? -5.795 -5.418 -25.673 1.00 80.31 176 ALA A N 1
ATOM 1377 C CA . ALA A 1 176 ? -6.410 -6.331 -26.631 1.00 80.31 176 ALA A CA 1
ATOM 1378 C C . ALA A 1 176 ? -5.628 -7.656 -26.727 1.00 80.31 176 ALA A C 1
ATOM 1380 O O . ALA A 1 176 ? -4.397 -7.674 -26.793 1.00 80.31 176 ALA A O 1
ATOM 1381 N N . ARG A 1 177 ? -6.346 -8.787 -26.762 1.00 72.44 177 ARG A N 1
ATOM 1382 C CA . ARG A 1 177 ? -5.737 -10.125 -26.836 1.00 72.44 177 ARG A CA 1
ATOM 1383 C C . ARG A 1 177 ? -5.017 -10.330 -28.172 1.00 72.44 177 ARG A C 1
ATOM 1385 O O . ARG A 1 177 ? -5.654 -10.616 -29.183 1.00 72.44 177 ARG A O 1
ATOM 1392 N N . SER A 1 178 ? -3.688 -10.256 -28.159 1.00 64.75 178 SER A N 1
ATOM 1393 C CA . SER A 1 178 ? -2.856 -10.626 -29.306 1.00 64.75 178 SER A CA 1
ATOM 1394 C C . SER A 1 178 ? -2.894 -12.139 -29.553 1.00 64.75 178 SER A C 1
ATOM 1396 O O . SER A 1 178 ? -2.358 -12.922 -28.768 1.00 64.75 178 SER A O 1
ATOM 1398 N N . ARG A 1 179 ? -3.506 -12.557 -30.668 1.00 59.12 179 ARG A N 1
ATOM 1399 C CA . ARG A 1 179 ? -3.401 -13.925 -31.201 1.00 59.12 179 ARG A CA 1
ATOM 1400 C C . ARG A 1 179 ? -2.101 -14.060 -32.000 1.00 59.12 179 ARG A C 1
ATOM 1402 O O . ARG A 1 179 ? -2.117 -14.003 -33.223 1.00 59.12 179 ARG A O 1
ATOM 1409 N N . SER A 1 180 ? -0.969 -14.188 -31.309 1.00 65.88 180 SER A N 1
ATOM 1410 C CA . SER A 1 180 ? 0.307 -14.501 -31.961 1.00 65.88 180 SER A CA 1
ATOM 1411 C C . SER A 1 180 ? 0.522 -16.012 -32.007 1.00 65.88 180 SER A C 1
ATOM 1413 O O . SER A 1 180 ? 0.544 -16.659 -30.966 1.00 65.88 180 SER A O 1
ATOM 1415 N N . GLU A 1 181 ? 0.729 -16.556 -33.206 1.00 68.81 181 GLU A N 1
ATOM 1416 C CA . GLU A 1 181 ? 1.044 -17.979 -33.431 1.00 68.81 181 GLU A CA 1
ATOM 1417 C C . GLU A 1 181 ? 2.447 -18.364 -32.928 1.00 68.81 181 GLU A C 1
ATOM 1419 O O . GLU A 1 181 ? 2.759 -19.537 -32.738 1.00 68.81 181 GLU A O 1
ATOM 1424 N N . ASN A 1 182 ? 3.312 -17.376 -32.680 1.00 80.31 182 ASN A N 1
ATOM 1425 C CA . ASN A 1 182 ? 4.653 -17.598 -32.160 1.00 80.31 182 ASN A CA 1
ATOM 1426 C C . ASN A 1 182 ? 4.641 -17.628 -30.620 1.00 80.31 182 ASN A C 1
ATOM 1428 O O . ASN A 1 182 ? 4.377 -16.616 -29.967 1.00 80.31 182 ASN A O 1
ATOM 1432 N N . VAL A 1 183 ? 5.003 -18.782 -30.051 1.00 76.62 183 VAL A N 1
ATOM 1433 C CA . VAL A 1 183 ? 4.982 -19.049 -28.602 1.00 76.62 183 VAL A CA 1
ATOM 1434 C C . VAL A 1 183 ? 5.825 -18.052 -27.795 1.00 76.62 183 VAL A C 1
ATOM 1436 O O . VAL A 1 183 ? 5.351 -17.553 -26.777 1.00 76.62 183 VAL A O 1
ATOM 1439 N N . THR A 1 184 ? 7.037 -17.691 -28.234 1.00 76.06 184 THR A N 1
ATOM 1440 C CA . THR A 1 184 ? 7.891 -16.762 -27.464 1.00 76.06 184 THR A CA 1
ATOM 1441 C C . THR A 1 184 ? 7.359 -15.330 -27.513 1.00 76.06 184 THR A C 1
ATOM 1443 O O . THR A 1 184 ? 7.347 -14.641 -26.491 1.00 76.06 184 THR A O 1
ATOM 1446 N N . LYS A 1 185 ? 6.814 -14.894 -28.659 1.00 77.88 185 LYS A N 1
ATOM 1447 C CA . LYS A 1 185 ? 6.100 -13.609 -28.766 1.00 77.88 185 LYS A CA 1
ATOM 1448 C C . LYS A 1 185 ? 4.843 -13.587 -27.889 1.00 77.88 185 LYS A C 1
ATOM 1450 O O . LYS A 1 185 ? 4.567 -12.564 -27.267 1.00 77.88 185 LYS A O 1
ATOM 1455 N N . HIS A 1 186 ? 4.118 -14.701 -27.800 1.00 81.00 186 HIS A N 1
ATOM 1456 C CA . HIS A 1 186 ? 2.932 -14.847 -26.957 1.00 81.00 186 HIS A CA 1
ATOM 1457 C C . HIS A 1 186 ? 3.265 -14.790 -25.453 1.00 81.00 186 HIS A C 1
ATOM 1459 O O . HIS A 1 186 ? 2.634 -14.029 -24.721 1.00 81.00 186 HIS A O 1
ATOM 1465 N N . VAL A 1 187 ? 4.304 -15.499 -24.991 1.00 82.69 187 VAL A N 1
ATOM 1466 C CA . VAL A 1 187 ? 4.773 -15.443 -23.590 1.00 82.69 187 VAL A CA 1
ATOM 1467 C C . VAL A 1 187 ? 5.252 -14.034 -23.216 1.00 82.69 187 VAL A C 1
ATOM 1469 O O . VAL A 1 187 ? 4.823 -13.485 -22.200 1.00 82.69 187 VAL A O 1
ATOM 1472 N N . ASN A 1 188 ? 6.057 -13.394 -24.071 1.00 84.81 188 ASN A N 1
ATOM 1473 C CA . ASN A 1 188 ? 6.503 -12.014 -23.850 1.00 84.81 188 ASN A CA 1
ATOM 1474 C C . ASN A 1 188 ? 5.326 -11.021 -23.832 1.00 84.81 188 ASN A C 1
ATOM 1476 O O . ASN A 1 188 ? 5.323 -10.074 -23.045 1.00 84.81 188 ASN A O 1
ATOM 1480 N N . HIS A 1 189 ? 4.304 -11.234 -24.667 1.00 87.31 189 HIS A N 1
ATOM 1481 C CA . HIS A 1 189 ? 3.075 -10.443 -24.633 1.00 87.31 189 HIS A CA 1
ATOM 1482 C C . HIS A 1 189 ? 2.332 -10.609 -23.298 1.00 87.31 189 HIS A C 1
ATOM 1484 O O . HIS A 1 189 ? 1.980 -9.605 -22.684 1.00 87.31 189 HIS A O 1
ATOM 1490 N N . ILE A 1 190 ? 2.148 -11.844 -22.812 1.00 89.94 190 ILE A N 1
ATOM 1491 C CA . ILE A 1 190 ? 1.511 -12.119 -21.513 1.00 89.94 190 ILE A CA 1
ATOM 1492 C C . ILE A 1 190 ? 2.262 -11.418 -20.371 1.00 89.94 190 ILE A C 1
ATOM 1494 O O . ILE A 1 190 ? 1.632 -10.690 -19.606 1.00 89.94 190 ILE A O 1
ATOM 1498 N N . SER A 1 191 ? 3.592 -11.561 -20.297 1.00 91.44 191 SER A N 1
ATOM 1499 C CA . SER A 1 191 ? 4.413 -10.906 -19.264 1.00 91.44 191 SER A CA 1
ATOM 1500 C C . SER A 1 191 ? 4.244 -9.379 -19.270 1.00 91.44 191 SER A C 1
ATOM 1502 O O . SER A 1 191 ? 4.039 -8.758 -18.223 1.00 91.44 191 SER A O 1
ATOM 1504 N N . ARG A 1 192 ? 4.240 -8.752 -20.456 1.00 92.31 192 ARG A N 1
ATOM 1505 C CA . ARG A 1 192 ? 4.040 -7.298 -20.599 1.00 92.31 192 ARG A CA 1
ATOM 1506 C C . ARG A 1 192 ? 2.631 -6.849 -20.207 1.00 92.31 192 ARG A C 1
ATOM 1508 O O . ARG A 1 192 ? 2.492 -5.811 -19.561 1.00 92.31 192 ARG A O 1
ATOM 1515 N N . VAL A 1 193 ? 1.592 -7.603 -20.577 1.00 94.31 193 VAL A N 1
ATOM 1516 C CA . VAL A 1 193 ? 0.204 -7.320 -20.167 1.00 94.31 193 VAL A CA 1
ATOM 1517 C C . VAL A 1 193 ? 0.069 -7.410 -18.650 1.00 94.31 193 VAL A C 1
ATOM 1519 O O . VAL A 1 193 ? -0.463 -6.496 -18.023 1.00 94.31 193 VAL A O 1
ATOM 1522 N N . GLU A 1 194 ? 0.612 -8.459 -18.043 1.00 95.25 194 GLU A N 1
ATOM 1523 C CA . GLU A 1 194 ? 0.544 -8.648 -16.598 1.00 95.25 194 GLU A CA 1
ATOM 1524 C C . GLU A 1 194 ? 1.359 -7.587 -15.839 1.00 95.25 194 GLU A C 1
ATOM 1526 O O . GLU A 1 194 ? 0.876 -7.037 -14.855 1.00 95.25 194 GLU A O 1
ATOM 1531 N N . THR A 1 195 ? 2.525 -7.179 -16.351 1.00 96.50 195 THR A N 1
ATOM 1532 C CA . THR A 1 195 ? 3.307 -6.051 -15.804 1.00 96.50 195 THR A CA 1
ATOM 1533 C C . THR A 1 195 ? 2.508 -4.737 -15.827 1.00 96.50 195 THR A C 1
ATOM 1535 O O . THR A 1 195 ? 2.528 -3.980 -14.850 1.00 96.50 195 THR A O 1
ATOM 1538 N N . ARG A 1 196 ? 1.728 -4.474 -16.893 1.00 97.25 196 ARG A N 1
ATOM 1539 C CA . ARG A 1 196 ? 0.801 -3.323 -16.958 1.00 97.25 196 ARG A CA 1
ATOM 1540 C C . ARG A 1 196 ? -0.286 -3.415 -15.884 1.00 97.25 196 ARG A C 1
ATOM 1542 O O . ARG A 1 196 ? -0.473 -2.443 -15.152 1.00 97.25 196 ARG A O 1
ATOM 1549 N N . ARG A 1 197 ? -0.949 -4.573 -15.741 1.00 97.44 197 ARG A N 1
ATOM 1550 C CA . ARG A 1 197 ? -1.967 -4.802 -14.695 1.00 97.44 197 ARG A CA 1
ATOM 1551 C C . ARG A 1 197 ? -1.382 -4.619 -13.297 1.00 97.44 197 ARG A C 1
ATOM 1553 O O . ARG A 1 197 ? -1.936 -3.863 -12.508 1.00 97.44 197 ARG A O 1
ATOM 1560 N N . ARG A 1 198 ? -0.243 -5.247 -12.988 1.00 98.06 198 ARG A N 1
ATOM 1561 C CA . ARG A 1 198 ? 0.408 -5.135 -11.671 1.00 98.06 198 ARG A CA 1
ATOM 1562 C C . ARG A 1 198 ? 0.850 -3.714 -11.359 1.00 98.06 198 ARG A C 1
ATOM 1564 O O . ARG A 1 198 ? 0.735 -3.303 -10.208 1.00 98.06 198 ARG A O 1
ATOM 1571 N N . THR A 1 199 ? 1.294 -2.947 -12.356 1.00 98.31 199 THR A N 1
ATOM 1572 C CA . THR A 1 199 ? 1.629 -1.526 -12.171 1.00 98.31 199 THR A CA 1
ATOM 1573 C C . THR A 1 199 ? 0.386 -0.690 -11.866 1.00 98.31 199 THR A C 1
ATOM 1575 O O . THR A 1 199 ? 0.388 0.043 -10.878 1.00 98.31 199 THR A O 1
ATOM 1578 N N . TRP A 1 200 ? -0.693 -0.848 -12.643 1.00 97.75 200 TRP A N 1
ATOM 1579 C CA . TRP A 1 200 ? -1.980 -0.188 -12.389 1.00 97.75 200 TRP A CA 1
ATOM 1580 C C . TRP A 1 200 ? -2.517 -0.490 -10.985 1.00 97.75 200 TRP A C 1
ATOM 1582 O O . TRP A 1 200 ? -2.778 0.417 -10.194 1.00 97.75 200 TRP A O 1
ATOM 1592 N N . TRP A 1 201 ? -2.619 -1.774 -10.651 1.00 97.75 201 TRP A N 1
ATOM 1593 C CA . TRP A 1 201 ? -3.201 -2.233 -9.397 1.00 97.75 201 TRP A CA 1
ATOM 1594 C C . TRP A 1 201 ? -2.322 -1.939 -8.179 1.00 97.75 201 TRP A C 1
ATOM 1596 O O . TRP A 1 201 ? -2.851 -1.579 -7.130 1.00 97.75 201 TRP A O 1
ATOM 1606 N N . SER A 1 202 ? -0.991 -1.983 -8.313 1.00 98.31 202 SER A N 1
ATOM 1607 C CA . SER A 1 202 ? -0.090 -1.520 -7.248 1.00 98.31 202 SER A CA 1
ATOM 1608 C C . SER A 1 202 ? -0.246 -0.021 -6.993 1.00 98.31 202 SER A C 1
ATOM 1610 O O . SER A 1 202 ? -0.246 0.394 -5.839 1.00 98.31 202 SER A O 1
ATOM 1612 N N . LEU A 1 203 ? -0.404 0.798 -8.040 1.00 97.94 203 LEU A N 1
ATOM 1613 C CA . LEU A 1 203 ? -0.633 2.237 -7.899 1.00 97.94 203 LEU A CA 1
ATOM 1614 C C . LEU A 1 203 ? -1.989 2.543 -7.248 1.00 97.94 203 LEU A C 1
ATOM 1616 O O . LEU A 1 203 ? -2.037 3.363 -6.334 1.00 97.94 203 LEU A O 1
ATOM 1620 N N . PHE A 1 204 ? -3.060 1.853 -7.657 1.00 96.75 204 PHE A N 1
ATOM 1621 C CA . PHE A 1 204 ? -4.366 1.933 -6.993 1.00 96.75 204 PHE A CA 1
ATOM 1622 C C . PHE A 1 204 ? -4.239 1.618 -5.497 1.00 96.75 204 PHE A C 1
ATOM 1624 O O . PHE A 1 204 ? -4.623 2.428 -4.658 1.00 96.75 204 PHE A O 1
ATOM 1631 N N . CYS A 1 205 ? -3.593 0.500 -5.151 1.00 97.00 205 CYS A N 1
ATOM 1632 C CA . CYS A 1 205 ? -3.365 0.125 -3.761 1.00 97.00 205 CYS A CA 1
ATOM 1633 C C . CYS A 1 205 ? -2.543 1.167 -2.977 1.00 97.00 205 CYS A C 1
ATOM 1635 O O . CYS A 1 205 ? -2.941 1.543 -1.875 1.00 97.00 205 CYS A O 1
ATOM 1637 N N . LEU A 1 206 ? -1.438 1.674 -3.541 1.00 96.44 206 LEU A N 1
ATOM 1638 C CA . LEU A 1 206 ? -0.594 2.700 -2.912 1.00 96.44 206 LEU A CA 1
ATOM 1639 C C . LEU A 1 206 ? -1.364 3.994 -2.615 1.00 96.44 206 LEU A C 1
ATOM 1641 O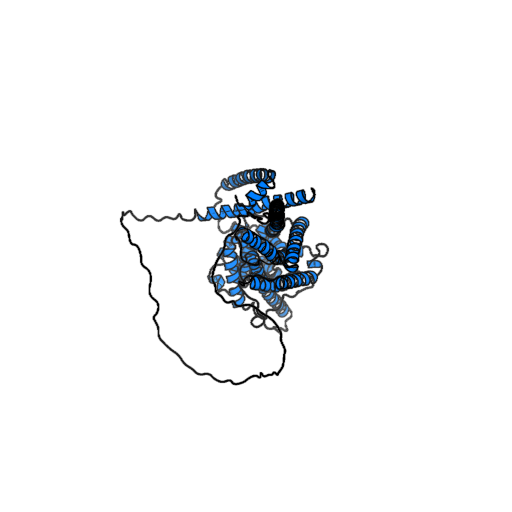 O . LEU A 1 206 ? -1.242 4.532 -1.513 1.00 96.44 206 LEU A O 1
ATOM 1645 N N . ASP A 1 207 ? -2.171 4.470 -3.564 1.00 94.62 207 ASP A N 1
ATOM 1646 C CA . ASP A 1 207 ? -3.006 5.662 -3.392 1.00 94.62 207 ASP A CA 1
ATOM 1647 C C . ASP A 1 207 ? -4.096 5.447 -2.327 1.00 94.62 207 ASP A C 1
ATOM 1649 O O . ASP A 1 207 ? -4.254 6.281 -1.431 1.00 94.62 207 ASP A O 1
ATOM 1653 N N . THR A 1 208 ? -4.776 4.292 -2.329 1.00 94.38 208 THR A N 1
ATOM 1654 C CA . THR A 1 208 ? -5.756 3.940 -1.288 1.00 94.38 208 THR A CA 1
ATOM 1655 C C . THR A 1 208 ? -5.114 3.869 0.102 1.00 94.38 208 THR A C 1
ATOM 1657 O O . THR A 1 208 ? -5.663 4.419 1.058 1.00 94.38 208 THR A O 1
ATOM 1660 N N . TRP A 1 209 ? -3.945 3.238 0.258 1.00 92.50 209 TRP A N 1
ATOM 1661 C CA . TRP A 1 209 ? -3.270 3.126 1.561 1.00 92.50 209 TRP A CA 1
ATOM 1662 C C . TRP A 1 209 ? -2.759 4.480 2.075 1.00 92.50 209 TRP A C 1
ATOM 1664 O O . TRP A 1 209 ? -2.913 4.793 3.262 1.00 92.50 209 TRP A O 1
ATOM 1674 N N . ALA A 1 210 ? -2.194 5.314 1.196 1.00 90.50 210 ALA A N 1
ATOM 1675 C CA . ALA A 1 210 ? -1.790 6.675 1.542 1.00 90.50 210 ALA A CA 1
ATOM 1676 C C . ALA A 1 210 ? -3.004 7.522 1.969 1.00 90.50 210 ALA A C 1
ATOM 1678 O O . ALA A 1 210 ? -2.934 8.254 2.960 1.00 90.50 210 ALA A O 1
ATOM 1679 N N . SER A 1 211 ? -4.134 7.363 1.279 1.00 87.88 211 SER A N 1
ATOM 1680 C CA . SER A 1 211 ? -5.399 8.044 1.569 1.00 87.88 211 SER A CA 1
ATOM 1681 C C . SER A 1 211 ? -6.002 7.624 2.919 1.00 87.88 211 SER A C 1
ATOM 1683 O O . SER A 1 211 ? -6.353 8.506 3.708 1.00 87.88 211 SER A O 1
ATOM 1685 N N . MET A 1 212 ? -5.988 6.323 3.266 1.00 86.50 212 MET A N 1
ATOM 1686 C CA . MET A 1 212 ? -6.402 5.811 4.594 1.00 86.50 212 MET A CA 1
ATOM 1687 C C . MET A 1 212 ? -5.586 6.469 5.712 1.00 86.50 212 MET A C 1
ATOM 1689 O O . MET A 1 212 ? -6.120 6.896 6.733 1.00 86.50 212 MET A O 1
ATOM 1693 N N . THR A 1 213 ? -4.273 6.560 5.495 1.00 83.38 213 THR A N 1
ATOM 1694 C CA . THR A 1 213 ? -3.296 7.061 6.470 1.00 83.38 213 THR A CA 1
ATOM 1695 C C . THR A 1 213 ? -3.432 8.569 6.702 1.00 83.38 213 THR A C 1
ATOM 1697 O O . THR A 1 213 ? -3.223 9.054 7.816 1.00 83.38 213 THR A O 1
ATOM 1700 N N . LEU A 1 214 ? -3.749 9.328 5.646 1.00 85.12 214 LEU A N 1
ATOM 1701 C CA . LEU A 1 214 ? -3.750 10.795 5.651 1.00 85.12 214 LEU A CA 1
ATOM 1702 C C . LEU A 1 214 ? -5.145 11.429 5.771 1.00 85.12 214 LEU A C 1
ATOM 1704 O O . LEU A 1 214 ? -5.221 12.650 5.914 1.00 85.12 214 LEU A O 1
ATOM 1708 N N . GLY A 1 215 ? -6.225 10.642 5.694 1.00 83.62 215 GLY A N 1
ATOM 1709 C CA . GLY A 1 215 ? -7.602 11.149 5.689 1.00 83.62 215 GLY A CA 1
ATOM 1710 C C . GLY A 1 215 ? -7.919 12.004 4.459 1.00 83.62 215 GLY A C 1
ATOM 1711 O O . GLY A 1 215 ? -8.622 13.007 4.566 1.00 83.62 215 GLY A O 1
ATOM 1712 N N . ARG A 1 216 ? -7.337 11.658 3.304 1.00 84.50 216 ARG A N 1
ATOM 1713 C CA . ARG A 1 216 ? -7.540 12.360 2.026 1.00 84.50 216 ARG A CA 1
ATOM 1714 C C . ARG A 1 216 ? -8.421 11.522 1.101 1.00 84.50 216 ARG A C 1
ATOM 1716 O O . ARG A 1 216 ? -8.393 10.302 1.227 1.00 84.50 216 ARG A O 1
ATOM 1723 N N . PRO A 1 217 ? -9.169 12.141 0.172 1.00 82.50 217 PRO A N 1
ATOM 1724 C CA . PRO A 1 217 ? -9.740 11.417 -0.958 1.00 82.50 217 PRO A CA 1
ATOM 1725 C C . PRO A 1 217 ? -8.637 10.778 -1.811 1.00 82.50 217 PRO A C 1
ATOM 1727 O O . PRO A 1 217 ? -7.551 11.350 -1.930 1.00 82.50 217 PRO A O 1
ATOM 1730 N N . THR A 1 218 ? -8.944 9.641 -2.433 1.00 81.75 218 THR A N 1
ATOM 1731 C CA . THR A 1 218 ? -8.107 8.998 -3.453 1.00 81.75 218 THR A CA 1
ATOM 1732 C C . THR A 1 218 ? -7.911 9.907 -4.669 1.00 81.75 218 THR A C 1
ATOM 1734 O O . THR A 1 218 ? -8.793 10.679 -5.057 1.00 81.75 218 THR A O 1
ATOM 1737 N N . CYS A 1 219 ? -6.733 9.827 -5.290 1.00 79.12 219 CYS A N 1
ATOM 1738 C CA . CYS A 1 219 ? -6.408 10.532 -6.528 1.00 79.12 219 CYS A CA 1
ATOM 1739 C C . CYS A 1 219 ? -7.140 9.942 -7.743 1.00 79.12 219 CYS A C 1
ATOM 1741 O O . CYS A 1 219 ? -7.326 10.647 -8.738 1.00 79.12 219 CYS A O 1
ATOM 1743 N N . GLY A 1 220 ? -7.539 8.667 -7.671 1.00 71.44 220 GLY A N 1
ATOM 1744 C CA . GLY A 1 220 ? -8.244 7.962 -8.737 1.00 71.44 220 GLY A CA 1
ATOM 1745 C C . GLY A 1 220 ? -9.318 7.012 -8.217 1.00 71.44 220 GLY A C 1
ATOM 1746 O O . GLY A 1 220 ? -9.011 5.997 -7.598 1.00 71.44 220 GLY A O 1
ATOM 1747 N N . ARG A 1 221 ? -10.581 7.318 -8.527 1.00 78.62 221 ARG A N 1
ATOM 1748 C CA . ARG A 1 221 ? -11.719 6.428 -8.272 1.00 78.62 221 ARG A CA 1
ATOM 1749 C C . ARG A 1 221 ? -11.728 5.301 -9.304 1.00 78.62 221 ARG A C 1
ATOM 1751 O O . ARG A 1 221 ? -11.729 5.580 -10.502 1.00 78.62 221 ARG A O 1
ATOM 1758 N N . TRP A 1 222 ? -11.802 4.052 -8.851 1.00 86.88 222 TRP A N 1
ATOM 1759 C CA . TRP A 1 222 ? -12.090 2.926 -9.740 1.00 86.88 222 TRP A CA 1
ATOM 1760 C C . TRP A 1 222 ? -13.559 2.960 -10.177 1.00 86.88 222 TRP A C 1
ATOM 1762 O O . TRP A 1 222 ? -14.459 3.066 -9.342 1.00 86.88 222 TRP A O 1
ATOM 1772 N N . ASP A 1 223 ? -13.806 2.852 -11.481 1.00 88.12 223 ASP A N 1
ATOM 1773 C CA . ASP A 1 223 ? -15.153 2.829 -12.050 1.00 88.12 223 ASP A CA 1
ATOM 1774 C C . ASP A 1 223 ? -15.198 1.876 -13.251 1.00 88.12 223 ASP A C 1
ATOM 1776 O O . ASP A 1 223 ? -14.668 2.182 -14.323 1.00 88.12 223 ASP A O 1
ATOM 1780 N N . SER A 1 224 ? -15.859 0.728 -13.075 1.00 88.56 224 SER A N 1
ATOM 1781 C CA . SER A 1 224 ? -15.979 -0.328 -14.088 1.00 88.56 224 SER A CA 1
ATOM 1782 C C . SER A 1 224 ? -16.793 0.067 -15.326 1.00 88.56 224 SER A C 1
ATOM 1784 O O . SER A 1 224 ? -16.829 -0.690 -16.292 1.00 88.56 224 SER A O 1
ATOM 1786 N N . SER A 1 225 ? -17.435 1.242 -15.335 1.00 90.69 225 SER A N 1
ATOM 1787 C CA . SER A 1 225 ? -18.050 1.810 -16.542 1.00 90.69 225 SER A CA 1
ATOM 1788 C C . SER A 1 225 ? -17.061 2.586 -17.425 1.00 90.69 225 SER A C 1
ATOM 1790 O O . SER A 1 225 ? -17.379 2.897 -18.572 1.00 90.69 225 SER A O 1
ATOM 1792 N N . THR A 1 226 ? -15.859 2.891 -16.915 1.00 90.12 226 THR A N 1
ATOM 1793 C CA . THR A 1 226 ? -14.825 3.679 -17.622 1.00 90.12 226 THR A CA 1
ATOM 1794 C C . THR A 1 226 ? -13.444 3.014 -17.670 1.00 90.12 226 THR A C 1
ATOM 1796 O O . THR A 1 226 ? -12.579 3.462 -18.427 1.00 90.12 226 THR A O 1
ATOM 1799 N N . MET A 1 227 ? -13.239 1.955 -16.883 1.00 94.69 227 MET A N 1
ATOM 1800 C CA . MET A 1 227 ? -11.987 1.208 -16.736 1.00 94.69 227 MET A CA 1
ATOM 1801 C C . MET A 1 227 ? -12.282 -0.295 -16.749 1.00 94.69 227 MET A C 1
ATOM 1803 O O . MET A 1 227 ? -13.224 -0.737 -16.093 1.00 94.69 227 MET A O 1
ATOM 1807 N N . ASP A 1 228 ? -11.479 -1.083 -17.464 1.00 95.38 228 ASP A N 1
ATOM 1808 C CA . ASP A 1 228 ? -11.696 -2.530 -17.636 1.00 95.38 228 ASP A CA 1
ATOM 1809 C C . ASP A 1 228 ? -10.454 -3.400 -17.357 1.00 95.38 228 ASP A C 1
ATOM 1811 O O . ASP A 1 228 ? -10.517 -4.619 -17.519 1.00 95.38 228 ASP A O 1
ATOM 1815 N N . THR A 1 229 ? -9.352 -2.809 -16.869 1.00 95.88 229 THR A N 1
ATOM 1816 C CA . THR A 1 229 ? -8.125 -3.528 -16.476 1.00 95.88 229 THR A CA 1
ATOM 1817 C C . THR A 1 229 ? -8.430 -4.690 -15.534 1.00 95.88 229 THR A C 1
ATOM 1819 O O . THR A 1 229 ? -8.915 -4.497 -14.418 1.00 95.88 229 THR A O 1
ATOM 1822 N N . LEU A 1 230 ? -8.094 -5.909 -15.952 1.00 96.00 230 LEU A N 1
ATOM 1823 C CA . LEU A 1 230 ? -8.354 -7.107 -15.163 1.00 96.00 230 LEU A CA 1
ATOM 1824 C C . LEU A 1 230 ? -7.459 -7.152 -13.918 1.00 96.00 230 LEU A C 1
ATOM 1826 O O . LEU A 1 230 ? -6.346 -6.620 -13.906 1.00 96.00 230 LEU A O 1
ATOM 1830 N N . LEU A 1 231 ? -7.942 -7.806 -12.859 1.00 96.19 231 LEU A N 1
ATOM 1831 C CA . LEU A 1 231 ? -7.133 -8.089 -11.669 1.00 96.19 231 LEU A CA 1
ATOM 1832 C C . LEU A 1 231 ? -5.904 -8.950 -12.033 1.00 96.19 231 LEU A C 1
ATOM 1834 O O . LEU A 1 231 ? -6.002 -9.764 -12.957 1.00 96.19 231 LEU A O 1
ATOM 1838 N N . PRO A 1 232 ? -4.782 -8.828 -11.296 1.00 94.69 232 PRO A N 1
ATOM 1839 C CA . PRO A 1 232 ? -3.580 -9.629 -11.529 1.00 94.69 232 PRO A CA 1
ATOM 1840 C C . PRO A 1 232 ? -3.863 -11.132 -11.493 1.00 94.69 232 PRO A C 1
ATOM 1842 O O . PRO A 1 232 ? -4.723 -11.598 -10.731 1.00 94.69 232 PRO A O 1
ATOM 1845 N N . VAL A 1 233 ? -3.110 -11.887 -12.293 1.00 92.19 233 VAL A N 1
ATOM 1846 C CA . VAL A 1 233 ? -3.179 -13.353 -12.349 1.00 92.19 233 VAL A CA 1
ATOM 1847 C C . VAL A 1 233 ? -1.788 -13.970 -12.166 1.00 92.19 233 VAL A C 1
ATOM 1849 O O . VAL A 1 233 ? -0.812 -13.413 -12.676 1.00 92.19 233 VAL A O 1
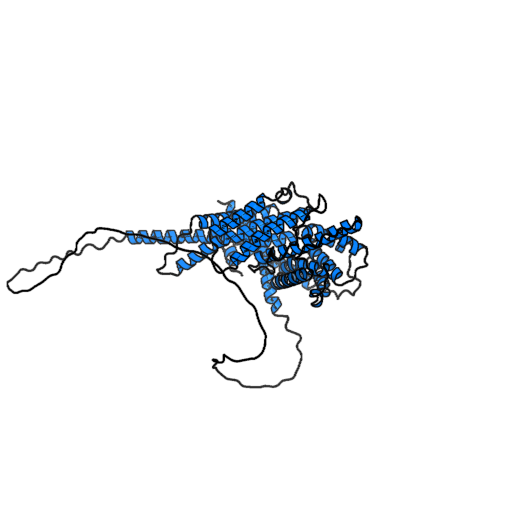ATOM 1852 N N . PRO A 1 234 ? -1.673 -15.112 -11.461 1.00 92.38 234 PRO A N 1
ATOM 1853 C CA . PRO A 1 234 ? -0.442 -15.897 -11.434 1.00 92.38 234 PRO A CA 1
ATOM 1854 C C . PRO A 1 234 ? -0.022 -16.299 -12.853 1.00 92.38 234 PRO A C 1
ATOM 1856 O O . PRO A 1 234 ? -0.833 -16.839 -13.606 1.00 92.38 234 PRO A O 1
ATOM 1859 N N . LEU A 1 235 ? 1.235 -16.043 -13.223 1.00 90.06 235 LEU A N 1
ATOM 1860 C CA . LEU A 1 235 ? 1.811 -16.488 -14.499 1.00 90.06 235 LEU A CA 1
ATOM 1861 C C . LEU A 1 235 ? 2.384 -17.910 -14.426 1.00 90.06 235 LEU A C 1
ATOM 1863 O O . LEU A 1 235 ? 2.526 -18.574 -15.450 1.00 90.06 235 LEU A O 1
ATOM 1867 N N . PHE A 1 236 ? 2.711 -18.365 -13.219 1.00 89.50 236 PHE A N 1
ATOM 1868 C CA . PHE A 1 236 ? 3.268 -19.677 -12.894 1.00 89.50 236 PHE A CA 1
ATOM 1869 C C . PHE A 1 236 ? 2.813 -20.086 -11.475 1.00 89.50 236 PHE A C 1
ATOM 1871 O O . PHE A 1 236 ? 2.338 -19.222 -10.733 1.00 89.50 236 PHE A O 1
ATOM 1878 N N . PRO A 1 237 ? 2.915 -21.374 -11.080 1.00 86.38 237 PRO A N 1
ATOM 1879 C CA . PRO A 1 237 ? 2.347 -21.867 -9.818 1.00 86.38 237 PRO A CA 1
ATOM 1880 C C . PRO A 1 237 ? 2.805 -21.110 -8.562 1.00 86.38 237 PRO A C 1
ATOM 1882 O O . PRO A 1 237 ? 1.976 -20.795 -7.712 1.00 86.38 237 PRO A O 1
ATOM 1885 N N . ASP A 1 238 ? 4.089 -20.750 -8.486 1.00 86.19 238 ASP A N 1
ATOM 1886 C CA . ASP A 1 238 ? 4.695 -20.060 -7.336 1.00 86.19 238 ASP A CA 1
ATOM 1887 C C . ASP A 1 238 ? 4.629 -18.518 -7.410 1.00 86.19 238 ASP A C 1
ATOM 1889 O O . ASP A 1 238 ? 5.317 -17.809 -6.672 1.00 86.19 238 ASP A O 1
ATOM 1893 N N . ASP A 1 239 ? 3.793 -17.954 -8.288 1.00 91.56 239 ASP A N 1
ATOM 1894 C CA . ASP A 1 239 ? 3.588 -16.503 -8.430 1.00 91.56 239 ASP A CA 1
ATOM 1895 C C . ASP A 1 239 ? 2.656 -15.949 -7.331 1.00 91.56 239 ASP A C 1
ATOM 1897 O O . ASP A 1 239 ? 1.647 -15.278 -7.573 1.00 91.56 239 ASP A O 1
ATOM 1901 N N . TYR A 1 240 ? 2.993 -16.244 -6.074 1.00 92.50 240 TYR A N 1
ATOM 1902 C CA . TYR A 1 240 ? 2.209 -15.855 -4.902 1.00 92.50 240 TYR A CA 1
ATOM 1903 C C . TYR A 1 240 ? 2.077 -14.332 -4.745 1.00 92.50 240 TYR A C 1
ATOM 1905 O O . TYR A 1 240 ? 1.133 -13.848 -4.115 1.00 92.50 240 TYR A O 1
ATOM 1913 N N . VAL A 1 241 ? 2.993 -13.553 -5.333 1.00 94.00 241 VAL A N 1
ATOM 1914 C CA . VAL A 1 241 ? 2.923 -12.084 -5.326 1.00 94.00 241 VAL A CA 1
ATOM 1915 C C . VAL A 1 241 ? 1.739 -11.566 -6.153 1.00 94.00 241 VAL A C 1
ATOM 1917 O O . VAL A 1 241 ? 1.134 -10.562 -5.779 1.00 94.00 241 VAL A O 1
ATOM 1920 N N . ALA A 1 242 ? 1.324 -12.281 -7.207 1.00 94.31 242 ALA A N 1
ATOM 1921 C CA . ALA A 1 242 ? 0.097 -11.976 -7.943 1.00 94.31 242 ALA A CA 1
ATOM 1922 C C . ALA A 1 242 ? -1.150 -12.153 -7.064 1.00 94.31 242 ALA A C 1
ATOM 1924 O O . ALA A 1 242 ? -2.033 -11.294 -7.053 1.00 94.31 242 ALA A O 1
ATOM 1925 N N . ALA A 1 243 ? -1.202 -13.240 -6.285 1.00 92.69 243 ALA A N 1
ATOM 1926 C CA . ALA A 1 243 ? -2.288 -13.510 -5.345 1.00 92.69 243 ALA A CA 1
ATOM 1927 C C . ALA A 1 243 ? -2.326 -12.483 -4.196 1.00 92.69 243 ALA A C 1
ATOM 1929 O O . ALA A 1 243 ? -3.395 -11.964 -3.876 1.00 92.69 243 ALA A O 1
ATOM 1930 N N . SER A 1 244 ? -1.160 -12.123 -3.645 1.00 95.50 244 SER A N 1
ATOM 1931 C CA . SER A 1 244 ? -0.989 -11.049 -2.652 1.00 95.50 244 SER A CA 1
ATOM 1932 C C . SER A 1 244 ? -1.522 -9.700 -3.157 1.00 95.50 244 SER A C 1
ATOM 1934 O O . SER A 1 244 ? -2.318 -9.039 -2.477 1.00 95.50 244 SER A O 1
ATOM 1936 N N . LEU A 1 245 ? -1.151 -9.301 -4.382 1.00 97.56 245 LEU A N 1
ATOM 1937 C CA . LEU A 1 245 ? -1.648 -8.062 -4.978 1.00 97.56 245 LEU A CA 1
ATOM 1938 C C . LEU A 1 245 ? -3.153 -8.147 -5.260 1.00 97.56 245 LEU A C 1
ATOM 1940 O O . LEU A 1 245 ? -3.877 -7.225 -4.905 1.00 97.56 245 LEU A O 1
ATOM 1944 N N . ARG A 1 246 ? -3.655 -9.259 -5.812 1.00 97.12 246 ARG A N 1
ATOM 1945 C CA . ARG A 1 246 ? -5.094 -9.465 -6.050 1.00 97.12 246 ARG A CA 1
ATOM 1946 C C . ARG A 1 246 ? -5.913 -9.317 -4.762 1.00 97.12 246 ARG A C 1
ATOM 1948 O O . ARG A 1 246 ? -6.904 -8.589 -4.759 1.00 97.12 246 ARG A O 1
ATOM 1955 N N . ALA A 1 247 ? -5.494 -9.965 -3.674 1.00 96.88 247 ALA A N 1
ATOM 1956 C CA . ALA A 1 247 ? -6.121 -9.829 -2.360 1.00 96.88 247 ALA A CA 1
ATOM 1957 C C . ALA A 1 247 ? -6.094 -8.373 -1.860 1.00 96.88 247 ALA A C 1
ATOM 1959 O O . ALA A 1 247 ? -7.109 -7.865 -1.378 1.00 96.88 247 ALA A O 1
ATOM 1960 N N . SER A 1 248 ? -4.969 -7.680 -2.062 1.00 97.38 248 SER A N 1
ATOM 1961 C CA . SER A 1 248 ? -4.812 -6.254 -1.750 1.00 97.38 248 SER A CA 1
ATOM 1962 C C . SER A 1 248 ? -5.745 -5.346 -2.563 1.00 97.38 248 SER A C 1
ATOM 1964 O O . SER A 1 248 ? -6.248 -4.364 -2.022 1.00 97.38 248 SER A O 1
ATOM 1966 N N . CYS A 1 249 ? -6.026 -5.655 -3.833 1.00 96.81 249 CYS A N 1
ATOM 1967 C CA . CYS A 1 249 ? -6.971 -4.884 -4.649 1.00 96.81 249 CYS A CA 1
ATOM 1968 C C . CYS A 1 249 ? -8.404 -5.002 -4.123 1.00 96.81 249 CYS A C 1
ATOM 1970 O O . CYS A 1 249 ? -9.090 -3.991 -3.984 1.00 96.81 249 CYS A O 1
ATOM 1972 N N . LEU A 1 250 ? -8.833 -6.224 -3.782 1.00 96.88 250 LEU A N 1
ATOM 1973 C CA . LEU A 1 250 ? -10.160 -6.486 -3.212 1.00 96.88 250 LEU A CA 1
ATOM 1974 C C . LEU A 1 250 ? -10.357 -5.721 -1.892 1.00 96.88 250 LEU A C 1
ATOM 1976 O O . LEU A 1 250 ? -11.357 -5.026 -1.729 1.00 96.88 250 LEU A O 1
ATOM 1980 N N . PHE A 1 251 ? -9.351 -5.742 -1.013 1.00 97.50 251 PHE A N 1
ATOM 1981 C CA . PHE A 1 251 ? -9.309 -4.919 0.198 1.00 97.50 251 PHE A CA 1
ATOM 1982 C C . PHE A 1 251 ? -9.411 -3.415 -0.096 1.00 97.50 251 PHE A C 1
ATOM 1984 O O . PHE A 1 251 ? -10.179 -2.691 0.545 1.00 97.50 251 PHE A O 1
ATOM 1991 N N . CYS A 1 252 ? -8.656 -2.927 -1.085 1.00 96.44 252 CYS A N 1
ATOM 1992 C CA . CYS A 1 252 ? -8.650 -1.511 -1.440 1.00 96.44 252 CYS A CA 1
ATOM 1993 C C . CYS A 1 252 ? -9.993 -1.024 -2.003 1.00 96.44 252 CYS A C 1
ATOM 1995 O O . CYS A 1 252 ? -10.342 0.127 -1.759 1.00 96.44 252 CYS A O 1
ATOM 1997 N N . HIS A 1 253 ? -10.794 -1.872 -2.658 1.00 95.44 253 HIS A N 1
ATOM 1998 C CA . HIS A 1 253 ? -12.165 -1.505 -3.041 1.00 95.44 253 HIS A CA 1
ATOM 1999 C C . HIS A 1 253 ? -13.081 -1.264 -1.829 1.00 95.44 253 HIS A C 1
ATOM 2001 O O . HIS A 1 253 ? -13.908 -0.350 -1.862 1.00 95.44 253 HIS A O 1
ATOM 2007 N N . ILE A 1 254 ? -12.922 -2.030 -0.743 1.00 96.25 254 ILE A N 1
ATOM 2008 C CA . ILE A 1 254 ? -13.647 -1.789 0.516 1.00 96.25 254 ILE A CA 1
ATOM 2009 C C . ILE A 1 254 ? -13.147 -0.479 1.151 1.00 96.25 254 ILE A C 1
ATOM 2011 O O . ILE A 1 254 ? -13.946 0.374 1.540 1.00 96.25 254 ILE A O 1
ATOM 2015 N N . CYS A 1 255 ? -11.828 -0.263 1.182 1.00 95.00 255 CYS A N 1
ATOM 2016 C CA . CYS A 1 255 ? -11.233 0.961 1.725 1.00 95.00 255 CYS A CA 1
ATOM 2017 C C . CYS A 1 255 ? -11.633 2.234 0.961 1.00 95.00 255 CYS A C 1
ATOM 2019 O O . CYS A 1 255 ? -11.931 3.233 1.607 1.00 95.00 255 CYS A O 1
ATOM 2021 N N . ASP A 1 256 ? -11.683 2.219 -0.374 1.00 92.38 256 ASP A N 1
ATOM 2022 C CA . ASP A 1 256 ? -12.113 3.372 -1.185 1.00 92.38 256 ASP A CA 1
ATOM 2023 C C . ASP A 1 256 ? -13.574 3.756 -0.877 1.00 92.38 256 ASP A C 1
ATOM 2025 O O . ASP A 1 256 ? -13.885 4.932 -0.679 1.00 92.38 256 ASP A O 1
ATOM 2029 N N . ARG A 1 257 ? -14.463 2.767 -0.688 1.00 93.31 257 ARG A N 1
ATOM 2030 C CA . ARG A 1 257 ? -15.847 2.998 -0.231 1.00 93.31 257 ARG A CA 1
ATOM 2031 C C . ARG A 1 257 ? -15.904 3.608 1.173 1.00 93.31 257 ARG A C 1
ATOM 2033 O O . ARG A 1 257 ? -16.642 4.574 1.382 1.00 93.31 257 ARG A O 1
ATOM 2040 N N . ILE A 1 258 ? -15.115 3.087 2.116 1.00 93.88 258 ILE A N 1
ATOM 2041 C CA . ILE A 1 258 ? -15.012 3.615 3.488 1.00 93.88 258 ILE A CA 1
ATOM 2042 C C . ILE A 1 258 ? -14.489 5.064 3.473 1.00 93.88 258 ILE A C 1
ATOM 2044 O O . ILE A 1 258 ? -15.057 5.935 4.130 1.00 93.88 258 ILE A O 1
ATOM 2048 N N . GLN A 1 259 ? -13.451 5.356 2.687 1.00 91.31 259 GLN A N 1
ATOM 2049 C CA . GLN A 1 259 ? -12.884 6.700 2.529 1.00 91.31 259 GLN A CA 1
ATOM 2050 C C . GLN A 1 259 ? -13.870 7.672 1.898 1.00 91.31 259 GLN A C 1
ATOM 2052 O O . GLN A 1 259 ? -14.057 8.773 2.414 1.00 91.31 259 GLN A O 1
ATOM 2057 N N . HIS A 1 260 ? -14.529 7.265 0.812 1.00 89.50 260 HIS A N 1
ATOM 2058 C CA . HIS A 1 260 ? -15.566 8.062 0.176 1.00 89.50 260 HIS A CA 1
ATOM 2059 C C . HIS A 1 260 ? -16.672 8.407 1.179 1.00 89.50 260 HIS A C 1
ATOM 2061 O O . HIS A 1 260 ? -17.106 9.556 1.248 1.00 89.50 260 HIS A O 1
ATOM 2067 N N . ARG A 1 261 ? -17.079 7.444 2.017 1.00 92.06 261 ARG A N 1
ATOM 2068 C CA . ARG A 1 261 ? -18.073 7.670 3.068 1.00 92.06 261 ARG A CA 1
ATOM 2069 C C . ARG A 1 261 ? -17.571 8.583 4.195 1.00 92.06 261 ARG A C 1
ATOM 2071 O O . ARG A 1 261 ? -18.365 9.375 4.703 1.00 92.06 261 ARG A O 1
ATOM 2078 N N . PHE A 1 262 ? -16.288 8.523 4.558 1.00 89.81 262 PHE A N 1
ATOM 2079 C CA . PHE A 1 262 ? -15.666 9.441 5.525 1.00 89.81 262 PHE A CA 1
ATOM 2080 C C . PHE A 1 262 ? -15.435 10.858 4.984 1.00 89.81 262 PHE A C 1
ATOM 2082 O O . PHE A 1 262 ? -15.392 11.803 5.767 1.00 89.81 262 PHE A O 1
ATOM 2089 N N . ALA A 1 263 ? -15.310 11.028 3.667 1.00 88.12 263 ALA A N 1
ATOM 2090 C CA . ALA A 1 263 ? -15.210 12.340 3.030 1.00 88.12 263 ALA A CA 1
ATOM 2091 C C . ALA A 1 263 ? -16.553 13.101 2.995 1.00 88.12 263 ALA A C 1
ATOM 2093 O O . ALA A 1 263 ? -16.576 14.298 2.700 1.00 88.12 263 ALA A O 1
ATOM 2094 N N . GLN A 1 264 ? -17.674 12.432 3.287 1.00 90.25 264 GLN A N 1
ATOM 2095 C CA . GLN A 1 264 ? -18.996 13.057 3.352 1.00 90.25 264 GLN A CA 1
ATOM 2096 C C . GLN A 1 264 ? -19.197 13.800 4.692 1.00 90.25 264 GLN A C 1
ATOM 2098 O O . GLN A 1 264 ? -18.772 13.298 5.731 1.00 90.25 264 GLN A O 1
ATOM 2103 N N . PRO A 1 265 ? -19.893 14.958 4.726 1.00 88.06 265 PRO A N 1
ATOM 2104 C CA . PRO A 1 265 ? -20.060 15.742 5.960 1.00 88.06 265 PRO A CA 1
ATOM 2105 C C . PRO A 1 265 ? -20.879 15.069 7.075 1.00 88.06 265 PRO A C 1
ATOM 2107 O O . PRO A 1 265 ? -20.808 15.490 8.229 1.00 88.06 265 PRO A O 1
ATOM 2110 N N . ALA A 1 266 ? -21.703 14.071 6.744 1.00 90.94 266 ALA A N 1
ATOM 2111 C CA . ALA A 1 266 ? -22.561 13.385 7.706 1.00 90.94 266 ALA A CA 1
ATOM 2112 C C . ALA A 1 266 ? -21.769 12.357 8.531 1.00 90.94 266 ALA A C 1
ATOM 2114 O O . ALA A 1 266 ? -21.004 11.571 7.965 1.00 90.94 266 ALA A O 1
ATOM 2115 N N . ARG A 1 267 ? -22.007 12.300 9.854 1.00 90.19 267 ARG A N 1
ATOM 2116 C CA . ARG A 1 267 ? -21.451 11.245 10.728 1.00 90.19 267 ARG A CA 1
ATOM 2117 C C . ARG A 1 267 ? -21.732 9.858 10.135 1.00 90.19 267 ARG A C 1
ATOM 2119 O O . ARG A 1 267 ? -22.779 9.643 9.521 1.00 90.19 267 ARG A O 1
ATOM 2126 N N . LEU A 1 268 ? -20.798 8.927 10.309 1.00 94.50 268 LEU A N 1
ATOM 2127 C CA . LEU A 1 268 ? -21.003 7.526 9.943 1.00 94.50 268 LEU A CA 1
ATOM 2128 C C . LEU A 1 268 ? -22.021 6.908 10.909 1.00 94.50 268 LEU A C 1
ATOM 2130 O O . LEU A 1 268 ? -21.843 7.024 12.120 1.00 94.50 268 LEU A O 1
ATOM 2134 N N . SER A 1 269 ? -23.086 6.284 10.403 1.00 94.75 269 SER A N 1
ATOM 2135 C CA . SER A 1 269 ? -24.045 5.591 11.272 1.00 94.75 269 SER A CA 1
ATOM 2136 C C . SER A 1 269 ? -23.502 4.233 11.722 1.00 94.75 269 SER A C 1
ATOM 2138 O O . SER A 1 269 ? -22.711 3.605 11.014 1.00 94.75 269 SER A O 1
ATOM 2140 N N . ALA A 1 270 ? -23.949 3.753 12.886 1.00 95.75 270 ALA A N 1
ATOM 2141 C CA . ALA A 1 270 ? -23.510 2.463 13.419 1.00 95.75 270 ALA A CA 1
ATOM 2142 C C . ALA A 1 270 ? -23.792 1.303 12.447 1.00 95.75 270 ALA A C 1
ATOM 2144 O O . ALA A 1 270 ? -22.915 0.483 12.191 1.00 95.75 270 ALA A O 1
ATOM 2145 N N . ARG A 1 271 ? -24.969 1.302 11.807 1.00 96.69 271 ARG A N 1
ATOM 2146 C CA . ARG A 1 271 ? -25.348 0.303 10.798 1.00 96.69 271 ARG A CA 1
ATOM 2147 C C . ARG A 1 271 ? -24.415 0.290 9.582 1.00 96.69 271 ARG A C 1
ATOM 2149 O O . ARG A 1 271 ? -24.054 -0.785 9.115 1.00 96.69 271 ARG A O 1
ATOM 2156 N N . GLU A 1 272 ? -24.024 1.458 9.065 1.00 97.25 272 GLU A N 1
ATOM 2157 C CA . GLU A 1 272 ? -23.052 1.542 7.962 1.00 97.25 272 GLU A CA 1
ATOM 2158 C C . GLU A 1 272 ? -21.676 1.027 8.398 1.00 97.25 272 GLU A C 1
ATOM 2160 O O . GLU A 1 272 ? -21.035 0.282 7.662 1.00 97.25 272 GLU A O 1
ATOM 2165 N N . ALA A 1 273 ? -21.230 1.388 9.605 1.00 97.62 273 ALA A N 1
ATOM 2166 C CA . ALA A 1 273 ? -19.950 0.937 10.139 1.00 97.62 273 ALA A CA 1
ATOM 2167 C C . ALA A 1 273 ? -19.906 -0.580 10.368 1.00 97.62 273 ALA A C 1
ATOM 2169 O O . ALA A 1 273 ? -18.927 -1.214 9.998 1.00 97.62 273 ALA A O 1
ATOM 2170 N N . MET A 1 274 ? -20.970 -1.173 10.915 1.00 97.94 274 MET A N 1
ATOM 2171 C CA . MET A 1 274 ? -21.083 -2.626 11.079 1.00 97.94 274 MET A CA 1
ATOM 2172 C C . MET A 1 274 ? -21.079 -3.361 9.735 1.00 97.94 274 MET A C 1
ATOM 2174 O O . MET A 1 274 ? -20.429 -4.394 9.617 1.00 97.94 274 MET A O 1
ATOM 2178 N N . ALA A 1 275 ? -21.751 -2.821 8.711 1.00 98.31 275 ALA A N 1
ATOM 2179 C CA . ALA A 1 275 ? -21.727 -3.403 7.369 1.00 98.31 275 ALA A CA 1
ATOM 2180 C C . ALA A 1 275 ? -20.312 -3.378 6.762 1.00 98.31 275 ALA A C 1
ATOM 2182 O O . ALA A 1 275 ? -19.844 -4.395 6.258 1.00 98.31 275 ALA A O 1
ATOM 2183 N N . PHE A 1 276 ? -19.594 -2.255 6.876 1.00 98.44 276 PHE A N 1
ATOM 2184 C CA . PHE A 1 276 ? -18.202 -2.174 6.426 1.00 98.44 276 PHE A CA 1
ATOM 2185 C C . PHE A 1 276 ? -17.250 -3.068 7.239 1.00 98.44 276 PHE A C 1
ATOM 2187 O O . PHE A 1 276 ? -16.334 -3.640 6.657 1.00 98.44 276 PHE A O 1
ATOM 2194 N N . ASP A 1 277 ? -17.450 -3.218 8.554 1.00 98.38 277 ASP A N 1
ATOM 2195 C CA . ASP A 1 277 ? -16.635 -4.123 9.378 1.00 98.38 277 ASP A CA 1
ATOM 2196 C C . ASP A 1 277 ? -16.873 -5.589 8.986 1.00 98.38 277 ASP A C 1
ATOM 2198 O O . ASP A 1 277 ? -15.912 -6.342 8.849 1.00 98.38 277 ASP A O 1
ATOM 2202 N N . HIS A 1 278 ? -18.125 -5.969 8.700 1.00 98.38 278 HIS A N 1
ATOM 2203 C CA . HIS A 1 278 ? -18.462 -7.290 8.166 1.00 98.38 278 HIS A CA 1
ATOM 2204 C C . HIS A 1 278 ? -17.770 -7.557 6.825 1.00 98.38 278 HIS A C 1
ATOM 2206 O O . HIS A 1 278 ? -17.146 -8.600 6.673 1.00 98.38 278 HIS A O 1
ATOM 2212 N N . GLU A 1 279 ? -17.818 -6.620 5.870 1.00 98.56 279 GLU A N 1
ATOM 2213 C CA . GLU A 1 279 ? -17.115 -6.767 4.584 1.00 98.56 279 GLU A CA 1
ATOM 2214 C C . GLU A 1 279 ? -15.595 -6.933 4.762 1.00 98.56 279 GLU A C 1
ATOM 2216 O O . GLU A 1 279 ? -14.971 -7.724 4.055 1.00 98.56 279 GLU A O 1
ATOM 2221 N N . LEU A 1 280 ? -14.988 -6.212 5.715 1.00 98.44 280 LEU A N 1
ATOM 2222 C CA . LEU A 1 280 ? -13.565 -6.356 6.036 1.00 98.44 280 LEU A CA 1
ATOM 2223 C C . LEU A 1 280 ? -13.253 -7.738 6.632 1.00 98.44 280 LEU A C 1
ATOM 2225 O O . LEU A 1 280 ? -12.260 -8.349 6.240 1.00 98.44 280 LEU A O 1
ATOM 2229 N N . VAL A 1 281 ? -14.077 -8.228 7.562 1.00 98.19 281 VAL A N 1
ATOM 2230 C CA . VAL A 1 281 ? -13.920 -9.556 8.184 1.00 98.19 281 VAL A CA 1
ATOM 2231 C C . VAL A 1 281 ? -14.124 -10.670 7.152 1.00 98.19 281 VAL A C 1
ATOM 2233 O O . VAL A 1 281 ? -13.298 -11.571 7.057 1.00 98.19 281 VAL A O 1
ATOM 2236 N N . GLU A 1 282 ? -15.168 -10.587 6.328 1.00 98.31 282 GLU A N 1
ATOM 2237 C CA . GLU A 1 282 ? -15.460 -11.552 5.261 1.00 98.31 282 GLU A CA 1
ATOM 2238 C C . GLU A 1 282 ? -14.320 -11.624 4.235 1.00 98.31 282 GLU A C 1
ATOM 2240 O O . GLU A 1 282 ? -13.867 -12.715 3.880 1.00 98.31 282 GLU A O 1
ATOM 2245 N N . TRP A 1 283 ? -13.780 -10.469 3.821 1.00 98.06 283 TRP A N 1
ATOM 2246 C CA . TRP A 1 283 ? -12.584 -10.427 2.981 1.00 98.06 283 TRP A CA 1
ATOM 2247 C C . TRP A 1 283 ? -11.387 -11.106 3.664 1.00 98.06 283 TRP A C 1
ATOM 2249 O O . TRP A 1 283 ? -10.710 -11.900 3.009 1.00 98.06 283 TRP A O 1
ATOM 2259 N N . HIS A 1 284 ? -11.141 -10.852 4.955 1.00 97.62 284 HIS A N 1
ATOM 2260 C CA . HIS A 1 284 ? -10.022 -11.459 5.682 1.00 97.62 284 HIS A CA 1
ATOM 2261 C C . HIS A 1 284 ? -10.156 -12.982 5.751 1.00 97.62 284 HIS A C 1
ATOM 2263 O O . HIS A 1 284 ? -9.212 -13.694 5.417 1.00 97.62 284 HIS A O 1
ATOM 2269 N N . GLU A 1 285 ? -11.336 -13.497 6.098 1.00 96.62 285 GLU A N 1
ATOM 2270 C CA . GLU A 1 285 ? -11.561 -14.941 6.178 1.00 96.62 285 GLU A CA 1
ATOM 2271 C C . GLU A 1 285 ? -11.452 -15.632 4.816 1.00 96.62 285 GLU A C 1
ATOM 2273 O O . GLU A 1 285 ? -10.913 -16.741 4.740 1.00 96.62 285 GLU A O 1
ATOM 2278 N N . SER A 1 286 ? -11.844 -14.948 3.734 1.00 96.25 286 SER A N 1
ATOM 2279 C CA . SER A 1 286 ? -11.698 -15.437 2.355 1.00 96.25 286 SER A CA 1
ATOM 2280 C C . SER A 1 286 ? -10.245 -15.567 1.866 1.00 96.25 286 SER A C 1
ATOM 2282 O O . SER A 1 286 ? -10.007 -16.171 0.816 1.00 96.25 286 SER A O 1
ATOM 2284 N N . LEU A 1 287 ? -9.262 -15.011 2.589 1.00 95.88 287 LEU A N 1
ATOM 2285 C CA . LEU A 1 287 ? -7.857 -15.094 2.192 1.00 95.88 287 LEU A CA 1
ATOM 2286 C C . LEU A 1 287 ? -7.344 -16.547 2.234 1.00 95.88 287 LEU A C 1
ATOM 2288 O O . LEU A 1 287 ? -7.630 -17.273 3.191 1.00 95.88 287 LEU A O 1
ATOM 2292 N N . PRO A 1 288 ? -6.512 -16.966 1.260 1.00 93.38 288 PRO A N 1
ATOM 2293 C CA . PRO A 1 288 ? -5.779 -18.225 1.332 1.00 93.38 288 PRO A CA 1
ATOM 2294 C C . PRO A 1 288 ? -4.901 -18.313 2.584 1.00 93.38 288 PRO A C 1
ATOM 2296 O O . PRO A 1 288 ? -4.280 -17.330 2.989 1.00 93.38 288 PRO A O 1
ATOM 2299 N N . ASP A 1 289 ? -4.759 -19.513 3.142 1.00 92.19 289 ASP A N 1
ATOM 2300 C CA . ASP A 1 289 ? -4.006 -19.745 4.381 1.00 92.19 289 ASP A CA 1
ATOM 2301 C C . ASP A 1 289 ? -2.558 -19.241 4.346 1.00 92.19 289 ASP A C 1
ATOM 2303 O O . ASP A 1 289 ? -2.077 -18.710 5.343 1.00 92.19 289 ASP A O 1
ATOM 2307 N N . TYR A 1 290 ? -1.875 -19.310 3.200 1.00 91.81 290 TYR A N 1
ATOM 2308 C CA . TYR A 1 290 ? -0.510 -18.789 3.044 1.00 91.81 290 TYR A CA 1
ATOM 2309 C C . TYR A 1 290 ? -0.417 -17.246 3.099 1.00 91.81 290 TYR A C 1
ATOM 2311 O O . TYR A 1 290 ? 0.683 -16.707 3.247 1.00 91.81 290 TYR A O 1
ATOM 2319 N N . LEU A 1 291 ? -1.548 -16.530 3.008 1.00 92.56 291 LEU A N 1
ATOM 2320 C CA . LEU A 1 291 ? -1.679 -15.083 3.244 1.00 92.56 291 LEU A CA 1
ATOM 2321 C C . LEU A 1 291 ? -2.267 -14.742 4.629 1.00 92.56 291 LEU A C 1
ATOM 2323 O O . LEU A 1 291 ? -2.288 -13.567 4.988 1.00 92.56 291 LEU A O 1
ATOM 2327 N N . LYS A 1 292 ? -2.697 -15.734 5.423 1.00 90.50 292 LYS A N 1
ATOM 2328 C CA . LYS A 1 292 ? -3.178 -15.544 6.808 1.00 90.50 292 LYS A CA 1
ATOM 2329 C C . LYS A 1 292 ? -2.165 -16.015 7.851 1.00 90.50 292 LYS A C 1
ATOM 2331 O O . LYS A 1 292 ? -1.825 -15.274 8.774 1.00 90.50 292 LYS A O 1
ATOM 2336 N N . ASN A 1 293 ? -1.653 -17.231 7.682 1.00 88.75 293 ASN A N 1
ATOM 2337 C CA . ASN A 1 293 ? -0.950 -18.007 8.699 1.00 88.75 293 ASN A CA 1
ATOM 2338 C C . ASN A 1 293 ? 0.561 -18.062 8.410 1.00 88.75 293 ASN A C 1
ATOM 2340 O O . ASN A 1 293 ? 0.954 -18.623 7.385 1.00 88.75 293 ASN A O 1
ATOM 2344 N N . PRO A 1 294 ? 1.438 -17.542 9.297 1.00 87.19 294 PRO A N 1
ATOM 2345 C CA . PRO A 1 294 ? 2.884 -17.516 9.057 1.00 87.19 294 PRO A CA 1
ATOM 2346 C C . PRO A 1 294 ? 3.511 -18.891 8.792 1.00 87.19 294 PRO A C 1
ATOM 2348 O O . PRO A 1 294 ? 4.414 -18.984 7.968 1.00 87.19 294 PRO A O 1
ATOM 2351 N N . ALA A 1 295 ? 3.008 -19.950 9.438 1.00 88.12 295 ALA A N 1
ATOM 2352 C CA . ALA A 1 295 ? 3.525 -21.315 9.303 1.00 88.12 295 ALA A CA 1
ATOM 2353 C C . ALA A 1 295 ? 3.377 -21.905 7.886 1.00 88.12 295 ALA A C 1
ATOM 2355 O O . ALA A 1 295 ? 4.206 -22.708 7.472 1.00 88.12 295 ALA A O 1
ATOM 2356 N N . ASN A 1 296 ? 2.355 -21.477 7.136 1.00 88.06 296 ASN A N 1
ATOM 2357 C CA . ASN A 1 296 ? 2.029 -21.998 5.801 1.00 88.06 296 ASN A CA 1
ATOM 2358 C C . ASN A 1 296 ? 2.435 -21.018 4.683 1.00 88.06 296 ASN A C 1
ATOM 2360 O O . ASN A 1 296 ? 1.983 -21.139 3.547 1.00 88.06 296 ASN A O 1
ATOM 2364 N N . SER A 1 297 ? 3.226 -19.994 5.009 1.00 89.69 297 SER A N 1
ATOM 2365 C CA . SER A 1 297 ? 3.478 -18.836 4.153 1.00 89.69 297 SER A CA 1
ATOM 2366 C C . SER A 1 297 ? 4.899 -18.878 3.573 1.00 89.69 297 SER A C 1
ATOM 2368 O O . SER A 1 297 ? 5.855 -18.958 4.348 1.00 89.69 297 SER A O 1
ATOM 2370 N N . PRO A 1 298 ? 5.085 -18.793 2.239 1.00 91.44 298 PRO A N 1
ATOM 2371 C CA . PRO A 1 298 ? 6.411 -18.717 1.631 1.00 91.44 298 PRO A CA 1
ATOM 2372 C C . PRO A 1 298 ? 7.249 -17.575 2.234 1.00 91.44 298 PRO A C 1
ATOM 2374 O O . PRO A 1 298 ? 6.716 -16.474 2.396 1.00 91.44 298 PRO A O 1
ATOM 2377 N N . PRO A 1 299 ? 8.560 -17.757 2.505 1.00 89.25 299 PRO A N 1
ATOM 2378 C CA . PRO A 1 299 ? 9.384 -16.733 3.157 1.00 89.25 299 PRO A CA 1
ATOM 2379 C C . PRO A 1 299 ? 9.318 -15.359 2.475 1.00 89.25 299 PRO A C 1
ATOM 2381 O O . PRO A 1 299 ? 9.194 -14.340 3.156 1.00 89.25 299 PRO A O 1
ATOM 2384 N N . ARG A 1 300 ? 9.284 -15.342 1.134 1.00 88.31 300 ARG A N 1
ATOM 2385 C CA . ARG A 1 300 ? 9.168 -14.137 0.297 1.00 88.31 300 ARG A CA 1
ATOM 2386 C C . ARG A 1 300 ? 7.843 -13.374 0.471 1.00 88.31 300 ARG A C 1
ATOM 2388 O O . ARG A 1 300 ? 7.779 -12.189 0.175 1.00 88.31 300 ARG A O 1
ATOM 2395 N N . LEU A 1 301 ? 6.785 -14.006 0.985 1.00 92.19 301 LEU A N 1
ATOM 2396 C CA . LEU A 1 301 ? 5.523 -13.329 1.311 1.00 92.19 301 LEU A CA 1
ATOM 2397 C C . LEU A 1 301 ? 5.479 -12.747 2.724 1.00 92.19 301 LEU A C 1
ATOM 2399 O O . LEU A 1 301 ? 4.506 -12.065 3.036 1.00 92.19 301 LEU A O 1
ATOM 2403 N N . THR A 1 302 ? 6.488 -12.981 3.571 1.00 90.94 302 THR A N 1
ATOM 2404 C CA . THR A 1 302 ? 6.467 -12.565 4.985 1.00 90.94 302 THR A CA 1
ATOM 2405 C C . THR A 1 302 ? 6.076 -11.102 5.143 1.00 90.94 302 THR A C 1
ATOM 2407 O O . THR A 1 302 ? 5.090 -10.806 5.811 1.00 90.94 302 THR A O 1
ATOM 2410 N N . GLU A 1 303 ? 6.770 -10.191 4.459 1.00 89.19 303 GLU A N 1
ATOM 2411 C CA . GLU A 1 303 ? 6.463 -8.764 4.571 1.00 89.19 303 GLU A CA 1
ATOM 2412 C C . GLU A 1 303 ? 5.087 -8.430 3.973 1.00 89.19 303 GLU A C 1
ATOM 2414 O O . GLU A 1 303 ? 4.309 -7.705 4.585 1.00 89.19 303 GLU A O 1
ATOM 2419 N N . ALA A 1 304 ? 4.713 -9.014 2.830 1.00 92.69 304 ALA A N 1
ATOM 2420 C CA . ALA A 1 304 ? 3.400 -8.787 2.221 1.00 92.69 304 ALA A CA 1
ATOM 2421 C C . ALA A 1 304 ? 2.234 -9.203 3.133 1.00 92.69 304 ALA A C 1
ATOM 2423 O O . ALA A 1 304 ? 1.270 -8.449 3.280 1.00 92.69 304 ALA A O 1
ATOM 2424 N N . ARG A 1 305 ? 2.356 -10.362 3.788 1.00 93.19 305 ARG A N 1
ATOM 2425 C CA . ARG A 1 305 ? 1.400 -10.898 4.760 1.00 93.19 305 ARG A CA 1
ATOM 2426 C C . ARG A 1 305 ? 1.259 -9.979 5.972 1.00 93.19 305 ARG A C 1
ATOM 2428 O O . ARG A 1 305 ? 0.144 -9.613 6.336 1.00 93.19 305 ARG A O 1
ATOM 2435 N N . GLU A 1 306 ? 2.372 -9.561 6.575 1.00 91.00 306 GLU A N 1
ATOM 2436 C CA . GLU A 1 306 ? 2.332 -8.684 7.751 1.00 91.00 306 GLU A CA 1
ATOM 2437 C C . GLU A 1 306 ? 1.803 -7.283 7.406 1.00 91.00 306 GLU A C 1
ATOM 2439 O O . GLU A 1 306 ? 0.985 -6.725 8.139 1.00 91.00 306 GLU A O 1
ATOM 2444 N N . PHE A 1 307 ? 2.157 -6.728 6.243 1.00 90.94 307 PHE A N 1
ATOM 2445 C CA . PHE A 1 307 ? 1.538 -5.501 5.736 1.00 90.94 307 PHE A CA 1
ATOM 2446 C C . PHE A 1 307 ? 0.028 -5.659 5.500 1.00 90.94 307 PHE A C 1
ATOM 2448 O O . PHE A 1 307 ? -0.729 -4.738 5.804 1.00 90.94 307 PHE A O 1
ATOM 2455 N N . MET A 1 308 ? -0.425 -6.799 4.969 1.00 93.12 308 MET A N 1
ATOM 2456 C CA . MET A 1 308 ? -1.842 -7.086 4.730 1.00 93.12 308 MET A CA 1
ATOM 2457 C C . MET A 1 308 ? -2.629 -7.159 6.047 1.00 93.12 308 MET A C 1
ATOM 2459 O O . MET A 1 308 ? -3.620 -6.442 6.193 1.00 93.12 308 MET A O 1
ATOM 2463 N N . ARG A 1 309 ? -2.134 -7.914 7.040 1.00 93.38 309 ARG A N 1
ATOM 2464 C CA . ARG A 1 309 ? -2.707 -7.988 8.397 1.00 93.38 309 ARG A CA 1
ATOM 2465 C C . ARG A 1 309 ? -2.767 -6.614 9.069 1.00 93.38 309 ARG A C 1
ATOM 2467 O O . ARG A 1 309 ? -3.819 -6.200 9.549 1.00 93.38 309 ARG A O 1
ATOM 2474 N N . ASN A 1 310 ? -1.663 -5.866 9.051 1.00 92.12 310 ASN A N 1
ATOM 2475 C CA . ASN A 1 310 ? -1.599 -4.540 9.667 1.00 92.12 310 ASN A CA 1
ATOM 2476 C C . ASN A 1 310 ? -2.570 -3.538 9.015 1.00 92.12 310 ASN A C 1
ATOM 2478 O O . ASN A 1 310 ? -3.202 -2.746 9.714 1.00 92.12 310 ASN A O 1
ATOM 2482 N N . ARG A 1 311 ? -2.736 -3.583 7.685 1.00 93.44 311 ARG A N 1
ATOM 2483 C CA . ARG A 1 311 ? -3.707 -2.746 6.956 1.00 93.44 311 ARG A CA 1
ATOM 2484 C C . ARG A 1 311 ? -5.150 -3.128 7.266 1.00 93.44 311 ARG A C 1
ATOM 2486 O O . ARG A 1 311 ? -5.954 -2.232 7.503 1.00 93.44 311 ARG A O 1
ATOM 2493 N N . TYR A 1 312 ? -5.456 -4.424 7.301 1.00 96.06 312 TYR A N 1
ATOM 2494 C CA . TYR A 1 312 ? -6.764 -4.958 7.681 1.00 96.06 312 TYR A CA 1
ATOM 2495 C C . TYR A 1 312 ? -7.207 -4.451 9.055 1.00 96.06 312 TYR A C 1
ATOM 2497 O O . TYR A 1 312 ? -8.217 -3.750 9.170 1.00 96.06 312 TYR A O 1
ATOM 2505 N N . LEU A 1 313 ? -6.391 -4.713 10.078 1.00 95.56 313 LEU A N 1
ATOM 2506 C CA . LEU A 1 313 ? -6.674 -4.279 11.440 1.00 95.56 313 LEU A CA 1
ATOM 2507 C C . LEU A 1 313 ? -6.731 -2.750 11.544 1.00 95.56 313 LEU A C 1
ATOM 2509 O O . LEU A 1 313 ? -7.572 -2.209 12.258 1.00 95.56 313 LEU A O 1
ATOM 2513 N N . ASN A 1 314 ? -5.900 -2.020 10.790 1.00 93.19 314 ASN A N 1
ATOM 2514 C CA . ASN A 1 314 ? -5.966 -0.562 10.757 1.00 93.19 314 ASN A CA 1
ATOM 2515 C C . ASN A 1 314 ? -7.250 -0.016 10.116 1.00 93.19 314 ASN A C 1
ATOM 2517 O O . ASN A 1 314 ? -7.772 0.984 10.608 1.00 93.19 314 ASN A O 1
ATOM 2521 N N . ALA A 1 315 ? -7.773 -0.645 9.060 1.00 95.62 315 ALA A N 1
ATOM 2522 C CA . ALA A 1 315 ? -9.030 -0.231 8.442 1.00 95.62 315 ALA A CA 1
ATOM 2523 C C . ALA A 1 315 ? -10.198 -0.396 9.422 1.00 95.62 315 ALA A C 1
ATOM 2525 O O . ALA A 1 315 ? -10.929 0.570 9.649 1.00 95.62 315 ALA A O 1
ATOM 2526 N N . ARG A 1 316 ? -10.292 -1.560 10.084 1.00 97.31 316 ARG A N 1
ATOM 2527 C CA . ARG A 1 316 ? -11.259 -1.809 11.167 1.00 97.31 316 ARG A CA 1
ATOM 2528 C C . ARG A 1 316 ? -11.100 -0.795 12.302 1.00 97.31 316 ARG A C 1
ATOM 2530 O O . ARG A 1 316 ? -12.059 -0.124 12.669 1.00 97.31 316 ARG A O 1
ATOM 2537 N N . LEU A 1 317 ? -9.871 -0.579 12.777 1.00 95.69 317 LEU A N 1
ATOM 2538 C CA . LEU A 1 317 ? -9.565 0.384 13.837 1.00 95.69 317 LEU A CA 1
ATOM 2539 C C . LEU A 1 317 ? -10.005 1.813 13.482 1.00 95.69 317 LEU A C 1
ATOM 2541 O O . LEU A 1 317 ? -10.608 2.490 14.310 1.00 95.69 317 LEU A O 1
ATOM 2545 N N . VAL A 1 318 ? -9.705 2.304 12.274 1.00 92.81 318 VAL A N 1
ATOM 2546 C CA . VAL A 1 318 ? -10.105 3.654 11.831 1.00 92.81 318 VAL A CA 1
ATOM 2547 C C . VAL A 1 318 ? -11.626 3.761 11.706 1.00 92.81 318 VAL A C 1
ATOM 2549 O O . VAL A 1 318 ? -12.193 4.770 12.133 1.00 92.81 318 VAL A O 1
ATOM 2552 N N . LEU A 1 319 ? -12.275 2.716 11.184 1.00 95.38 319 LEU A N 1
ATOM 2553 C CA . LEU A 1 319 ? -13.723 2.618 11.041 1.00 95.38 319 LEU A CA 1
ATOM 2554 C C . LEU A 1 319 ? -14.428 2.752 12.401 1.00 95.38 319 LEU A C 1
ATOM 2556 O O . LEU A 1 319 ? -15.213 3.680 12.612 1.00 95.38 319 LEU A O 1
ATOM 2560 N N . THR A 1 320 ? -14.079 1.889 13.356 1.00 95.94 320 THR A N 1
ATOM 2561 C CA . THR A 1 320 ? -14.720 1.818 14.677 1.00 95.94 320 THR A CA 1
ATOM 2562 C C . THR A 1 320 ? -14.307 2.958 15.615 1.00 95.94 320 THR A C 1
ATOM 2564 O O . THR A 1 320 ? -15.105 3.398 16.445 1.00 95.94 320 THR A O 1
ATOM 2567 N N . ARG A 1 321 ? -13.089 3.509 15.482 1.00 94.12 321 ARG A N 1
ATOM 2568 C CA . ARG A 1 321 ? -12.599 4.618 16.331 1.00 94.12 321 ARG A CA 1
ATOM 2569 C C . ARG A 1 321 ? -13.441 5.885 16.205 1.00 94.12 321 ARG A C 1
ATOM 2571 O O . ARG A 1 321 ? -13.494 6.665 17.155 1.00 94.12 321 ARG A O 1
ATOM 2578 N N . SER A 1 322 ? -14.122 6.081 15.078 1.00 92.50 322 SER A N 1
ATOM 2579 C CA . SER A 1 322 ? -15.078 7.179 14.895 1.00 92.50 322 SER A CA 1
ATOM 2580 C C . SER A 1 322 ? -16.126 7.223 16.015 1.00 92.50 322 SER A C 1
ATOM 2582 O O . SER A 1 322 ? -16.391 8.297 16.546 1.00 92.50 322 SER A O 1
ATOM 2584 N N . PHE A 1 323 ? -16.623 6.070 16.470 1.00 93.19 323 PHE A N 1
ATOM 2585 C CA . PHE A 1 323 ? -17.641 5.971 17.524 1.00 93.19 323 PHE A CA 1
ATOM 2586 C C . PHE A 1 323 ? -17.081 6.281 18.914 1.00 93.19 323 PHE A C 1
ATOM 2588 O O . PHE A 1 323 ? -17.705 7.011 19.681 1.00 93.19 323 PHE A O 1
ATOM 2595 N N . LEU A 1 324 ? -15.852 5.843 19.209 1.00 90.56 324 LEU A N 1
ATOM 2596 C CA . LEU A 1 324 ? -15.142 6.236 20.432 1.00 90.56 324 LEU A CA 1
ATOM 2597 C C . LEU A 1 324 ? -14.893 7.757 20.483 1.00 90.56 324 LEU A C 1
ATOM 2599 O O . LEU A 1 324 ? -14.964 8.368 21.549 1.00 90.56 324 LEU A O 1
ATOM 2603 N N . LEU A 1 325 ? -14.630 8.380 19.329 1.00 89.94 325 LEU A N 1
ATOM 2604 C CA . LEU A 1 325 ? -14.466 9.831 19.209 1.00 89.94 325 LEU A CA 1
ATOM 2605 C C . LEU A 1 325 ? -15.799 10.589 19.282 1.00 89.94 325 LEU A C 1
ATOM 2607 O O . LEU A 1 325 ? -15.828 11.661 19.883 1.00 89.94 325 LEU A O 1
ATOM 2611 N N . TYR A 1 326 ? -16.891 10.052 18.727 1.00 88.94 326 TYR A N 1
ATOM 2612 C CA . TYR A 1 326 ? -18.237 10.619 18.882 1.00 88.94 326 TYR A CA 1
ATOM 2613 C C . TYR A 1 326 ? -18.656 10.612 20.355 1.00 88.94 326 TYR A C 1
ATOM 2615 O O . TYR A 1 326 ? -18.996 11.667 20.884 1.00 88.94 326 TYR A O 1
ATOM 2623 N N . LEU A 1 327 ? -18.488 9.479 21.049 1.00 84.44 327 LEU A N 1
ATOM 2624 C CA . LEU A 1 327 ? -18.724 9.357 22.489 1.00 84.44 327 LEU A CA 1
ATOM 2625 C C . LEU A 1 327 ? -17.919 10.405 23.280 1.00 84.44 327 LEU A C 1
ATOM 2627 O O . LEU A 1 327 ? -18.480 11.167 24.068 1.00 84.44 327 LEU A O 1
ATOM 2631 N N . ALA A 1 328 ? -16.611 10.518 23.017 1.00 81.69 328 ALA A N 1
ATOM 2632 C CA . ALA A 1 328 ? -15.752 11.518 23.654 1.00 81.69 328 ALA A CA 1
ATOM 2633 C C . ALA A 1 328 ? -16.200 12.969 23.382 1.00 81.69 328 ALA A C 1
ATOM 2635 O O . ALA A 1 328 ? -16.174 13.807 24.285 1.00 81.69 328 ALA A O 1
ATOM 2636 N N . HIS A 1 329 ? -16.594 13.281 22.146 1.00 81.19 329 HIS A N 1
ATOM 2637 C CA . HIS A 1 329 ? -17.002 14.623 21.737 1.00 81.19 329 HIS A CA 1
ATOM 2638 C C . HIS A 1 329 ? -18.346 15.027 22.349 1.00 81.19 329 HIS A C 1
ATOM 2640 O O . HIS A 1 329 ? -18.458 16.107 22.932 1.00 81.19 329 HIS A O 1
ATOM 2646 N N . ASP A 1 330 ? -19.338 14.143 22.285 1.00 76.56 330 ASP A N 1
ATOM 2647 C CA . ASP A 1 330 ? -20.674 14.406 22.810 1.00 76.56 330 ASP A CA 1
ATOM 2648 C C . ASP A 1 330 ? -20.636 14.527 24.348 1.00 76.56 330 ASP A C 1
ATOM 2650 O O . ASP A 1 330 ? -21.346 15.352 24.925 1.00 76.56 330 ASP A O 1
ATOM 2654 N N . HIS A 1 331 ? -19.713 13.831 25.029 1.00 68.25 331 HIS A N 1
ATOM 2655 C CA . HIS A 1 331 ? -19.404 14.076 26.445 1.00 68.25 331 HIS A CA 1
ATOM 2656 C C . HIS A 1 331 ? -18.751 15.442 26.724 1.00 68.25 331 HIS A C 1
ATOM 2658 O O . HIS A 1 331 ? -19.085 16.074 27.727 1.00 68.25 331 HIS A O 1
ATOM 2664 N N . ILE A 1 332 ? -17.858 15.944 25.861 1.00 65.25 332 ILE A N 1
ATOM 2665 C CA . ILE A 1 332 ? -17.292 17.297 26.020 1.00 65.25 332 ILE A CA 1
ATOM 2666 C C . ILE A 1 332 ? -18.395 18.359 25.894 1.00 65.25 332 ILE A C 1
ATOM 2668 O O . ILE A 1 332 ? -18.410 19.311 26.675 1.00 65.25 332 ILE A O 1
ATOM 2672 N N . LEU A 1 333 ? -19.353 18.173 24.978 1.00 59.91 333 LEU A N 1
ATOM 2673 C CA . LEU A 1 333 ? -20.503 19.070 24.827 1.00 59.91 333 LEU A CA 1
ATOM 2674 C C . LEU A 1 333 ? -21.423 19.063 26.062 1.00 59.91 333 LEU A C 1
ATOM 2676 O O . LEU A 1 333 ? -21.835 20.138 26.505 1.00 59.91 333 LEU A O 1
ATOM 2680 N N . ARG A 1 334 ? -21.659 17.899 26.696 1.00 62.41 334 ARG A N 1
ATOM 2681 C CA . ARG A 1 334 ? -22.402 17.802 27.977 1.00 62.41 334 ARG A CA 1
ATOM 2682 C C . ARG A 1 334 ? -21.812 18.689 29.084 1.00 62.41 334 ARG A C 1
ATOM 2684 O O . ARG A 1 334 ? -22.547 19.126 29.960 1.00 62.41 334 ARG A O 1
ATOM 2691 N N . ARG A 1 335 ? -20.505 18.981 29.048 1.00 58.91 335 ARG A N 1
ATOM 2692 C CA . ARG A 1 335 ? -19.817 19.813 30.052 1.00 58.91 335 ARG A CA 1
ATOM 2693 C C . ARG A 1 335 ? -20.045 21.322 29.875 1.00 58.91 335 ARG A C 1
ATOM 2695 O O . ARG A 1 335 ? -19.786 22.076 30.807 1.00 58.91 335 ARG A O 1
ATOM 2702 N N . GLY A 1 336 ? -20.471 21.767 28.690 1.00 54.44 336 GLY A N 1
ATOM 2703 C CA . GLY A 1 336 ? -20.627 23.190 28.357 1.00 54.44 336 GLY A CA 1
ATOM 2704 C C . GLY A 1 336 ? -22.062 23.721 28.403 1.00 54.44 336 GLY A C 1
ATOM 2705 O O . GLY A 1 336 ? -22.247 24.932 28.484 1.00 54.44 336 GLY A O 1
ATOM 2706 N N . ALA A 1 337 ? -23.071 22.847 28.343 1.00 48.84 337 ALA A N 1
ATOM 2707 C CA . ALA A 1 337 ? -24.470 23.245 28.206 1.00 48.84 337 ALA A CA 1
ATOM 2708 C C . ALA A 1 337 ? -25.243 23.153 29.532 1.00 48.84 337 ALA A C 1
ATOM 2710 O O . ALA A 1 337 ? -25.716 22.086 29.927 1.00 48.84 337 ALA A O 1
ATOM 2711 N N . THR A 1 338 ? -25.462 24.296 30.185 1.00 47.91 338 THR A N 1
ATOM 2712 C CA . THR A 1 338 ? -26.534 24.430 31.179 1.00 47.91 338 THR A CA 1
ATOM 2713 C C . THR A 1 338 ? -27.890 24.450 30.463 1.00 47.91 338 THR A C 1
ATOM 2715 O O . THR A 1 338 ? -28.391 25.514 30.108 1.00 47.91 338 THR A O 1
ATOM 2718 N N . ALA A 1 339 ? -28.467 23.254 30.308 1.00 48.59 339 ALA A N 1
ATOM 2719 C CA . ALA A 1 339 ? -29.808 22.945 29.795 1.00 48.59 339 ALA A CA 1
ATOM 2720 C C . ALA A 1 339 ? -30.063 23.034 28.266 1.00 48.59 339 ALA A C 1
ATOM 2722 O O . ALA A 1 339 ? -29.431 23.771 27.520 1.00 48.59 339 ALA A O 1
ATOM 2723 N N . ILE A 1 340 ? -31.091 22.272 27.857 1.00 46.19 340 ILE A N 1
ATOM 2724 C CA . ILE A 1 340 ? -31.825 22.285 26.573 1.00 46.19 340 ILE A CA 1
ATOM 2725 C C . ILE A 1 340 ? -31.099 21.745 25.320 1.00 46.19 340 ILE A C 1
ATOM 2727 O O . ILE A 1 340 ? -30.903 22.442 24.327 1.00 46.19 340 ILE A O 1
ATOM 2731 N N . SER A 1 341 ? -30.859 20.431 25.297 1.00 40.66 341 SER A N 1
ATOM 2732 C CA . SER A 1 341 ? -31.301 19.556 24.188 1.00 40.66 341 SER A CA 1
ATOM 2733 C C . SER A 1 341 ? -31.217 18.085 24.592 1.00 40.66 341 SER A C 1
ATOM 2735 O O . SER A 1 341 ? -30.358 17.706 25.386 1.00 40.66 341 SER A O 1
ATOM 2737 N N . ALA A 1 342 ? -32.110 17.254 24.050 1.00 45.75 342 ALA A N 1
ATOM 2738 C CA . ALA A 1 342 ? -32.100 15.812 24.274 1.00 45.75 342 ALA A CA 1
ATOM 2739 C C . ALA A 1 342 ? -30.892 15.174 23.565 1.00 45.75 342 ALA A C 1
ATOM 2741 O O . ALA A 1 342 ? -30.949 14.860 22.379 1.00 45.75 342 ALA A O 1
ATOM 2742 N N . VAL A 1 343 ? -29.784 15.011 24.291 1.00 52.00 343 VAL A N 1
ATOM 2743 C CA . VAL A 1 343 ? -28.628 14.236 23.826 1.00 52.00 343 VAL A CA 1
ATOM 2744 C C . VAL A 1 343 ? -28.899 12.773 24.150 1.00 52.00 343 VAL A C 1
ATOM 2746 O O . VAL A 1 343 ? -28.781 12.368 25.306 1.00 52.00 343 VAL A O 1
ATOM 2749 N N . THR A 1 344 ? -29.287 12.008 23.131 1.00 61.56 344 THR A N 1
ATOM 2750 C CA . THR A 1 344 ? -29.551 10.568 23.218 1.00 61.56 344 THR A CA 1
ATOM 2751 C C . THR A 1 344 ? -28.382 9.836 23.884 1.00 61.56 344 THR A C 1
ATOM 2753 O O . THR A 1 344 ? -27.213 10.190 23.696 1.00 61.56 344 THR A O 1
ATOM 2756 N N . GLU A 1 345 ? -28.685 8.814 24.681 1.00 70.62 345 GLU A N 1
ATOM 2757 C CA . GLU A 1 345 ? -27.664 7.861 25.117 1.00 70.62 345 GLU A CA 1
ATOM 2758 C C . GLU A 1 345 ? -27.083 7.123 23.899 1.00 70.62 345 GLU A C 1
ATOM 2760 O O . GLU A 1 345 ? -27.806 6.938 22.915 1.00 70.62 345 GLU A O 1
ATOM 2765 N N . PRO A 1 346 ? -25.793 6.733 23.923 1.00 80.12 346 PRO A N 1
ATOM 2766 C CA . PRO A 1 346 ? -25.217 5.950 22.836 1.00 80.12 346 PRO A CA 1
ATOM 2767 C C . PRO A 1 346 ? -26.024 4.664 22.665 1.00 80.12 346 PRO A C 1
ATOM 2769 O O . PRO A 1 346 ? -26.288 3.949 23.634 1.00 80.12 346 PRO A O 1
ATOM 2772 N N . SER A 1 347 ? -26.428 4.384 21.432 1.00 88.44 347 SER A N 1
ATOM 2773 C CA . SER A 1 347 ? -27.198 3.184 21.117 1.00 88.44 347 SER A CA 1
ATOM 2774 C C . SER A 1 347 ? -26.391 1.907 21.408 1.00 88.44 347 SER A C 1
ATOM 2776 O O . SER A 1 347 ? -25.153 1.945 21.410 1.00 88.44 347 SER A O 1
ATOM 2778 N N . PRO A 1 348 ? -27.055 0.751 21.621 1.00 92.12 348 PRO A N 1
ATOM 2779 C CA . PRO A 1 348 ? -26.366 -0.526 21.812 1.00 92.12 348 PRO A CA 1
ATOM 2780 C C . PRO A 1 348 ? -25.361 -0.834 20.693 1.00 92.12 348 PRO A C 1
ATOM 2782 O O . PRO A 1 348 ? -24.265 -1.316 20.971 1.00 92.12 348 PRO A O 1
ATOM 2785 N N . ASP A 1 349 ? -25.692 -0.469 19.451 1.00 93.69 349 ASP A N 1
ATOM 2786 C CA . ASP A 1 349 ? -24.836 -0.658 18.278 1.00 93.69 349 ASP A CA 1
ATOM 2787 C C . ASP A 1 349 ? -23.576 0.226 18.321 1.00 93.69 349 ASP A C 1
ATOM 2789 O O . ASP A 1 349 ? -22.472 -0.229 18.017 1.00 93.69 349 ASP A O 1
ATOM 2793 N N . GLU A 1 350 ? -23.701 1.487 18.745 1.00 92.12 350 GLU A N 1
ATOM 2794 C CA . GLU A 1 350 ? -22.550 2.385 18.921 1.00 92.12 350 GLU A CA 1
ATOM 2795 C C . GLU A 1 350 ? -21.632 1.905 20.051 1.00 92.12 350 GLU A C 1
ATOM 2797 O O . GLU A 1 350 ? -20.407 1.958 19.918 1.00 92.12 350 GLU A O 1
ATOM 2802 N N . LEU A 1 351 ? -22.203 1.382 21.142 1.00 91.88 351 LEU A N 1
ATOM 2803 C CA . LEU A 1 351 ? -21.434 0.788 22.235 1.00 91.88 351 LEU A CA 1
ATOM 2804 C C . LEU A 1 351 ? -20.736 -0.513 21.801 1.00 91.88 351 LEU A C 1
ATOM 2806 O O . LEU A 1 351 ? -19.577 -0.733 22.160 1.00 91.88 351 LEU A O 1
ATOM 2810 N N . ALA A 1 352 ? -21.391 -1.342 20.983 1.00 95.62 352 ALA A N 1
ATOM 2811 C CA . ALA A 1 352 ? -20.777 -2.519 20.375 1.00 95.62 352 ALA A CA 1
ATOM 2812 C C . ALA A 1 352 ? -19.571 -2.129 19.504 1.00 95.62 352 ALA A C 1
ATOM 2814 O O . ALA A 1 352 ? -18.491 -2.687 19.682 1.00 95.62 352 ALA A O 1
ATOM 2815 N N . LEU A 1 353 ? -19.695 -1.101 18.655 1.00 96.56 353 LEU A N 1
ATOM 2816 C CA . LEU A 1 353 ? -18.585 -0.581 17.841 1.00 96.56 353 LEU A CA 1
ATOM 2817 C C . LEU A 1 353 ? -17.438 0.002 18.683 1.00 96.56 353 LEU A C 1
ATOM 2819 O O . LEU A 1 353 ? -16.272 -0.151 18.317 1.00 96.56 353 LEU A O 1
ATOM 2823 N N . VAL A 1 354 ? -17.729 0.626 19.829 1.00 94.62 354 VAL A N 1
ATOM 2824 C CA . VAL A 1 354 ? -16.698 1.048 20.796 1.00 94.62 354 VAL A CA 1
ATOM 2825 C C . VAL A 1 354 ? -15.956 -0.159 21.383 1.00 94.62 354 VAL A C 1
ATOM 2827 O O . VAL A 1 354 ? -14.731 -0.111 21.523 1.00 94.62 354 VAL A O 1
ATOM 2830 N N . ASN A 1 355 ? -16.653 -1.257 21.674 1.00 95.31 355 ASN A N 1
ATOM 2831 C CA . ASN A 1 355 ? -16.029 -2.491 22.153 1.00 95.31 355 ASN A CA 1
ATOM 2832 C C . ASN A 1 355 ? -15.208 -3.188 21.053 1.00 95.31 355 ASN A C 1
ATOM 2834 O O . ASN A 1 355 ? -14.064 -3.560 21.317 1.00 95.31 355 ASN A O 1
ATOM 2838 N N . THR A 1 356 ? -15.701 -3.255 19.810 1.00 97.12 356 THR A N 1
ATOM 2839 C CA . THR A 1 356 ? -14.915 -3.713 18.649 1.00 97.12 356 THR A CA 1
ATOM 2840 C C . THR A 1 356 ? -13.657 -2.864 18.475 1.00 97.12 356 THR A C 1
ATOM 2842 O O . THR A 1 356 ? -12.568 -3.408 18.322 1.00 97.12 356 THR A O 1
ATOM 2845 N N . CYS A 1 357 ? -13.757 -1.536 18.607 1.00 97.50 357 CYS A N 1
ATOM 2846 C CA . CYS A 1 357 ? -12.599 -0.643 18.545 1.00 97.50 357 CYS A CA 1
ATOM 2847 C C . CYS A 1 357 ? -11.535 -0.975 19.600 1.00 97.50 357 CYS A C 1
ATOM 2849 O O . CYS A 1 357 ? -10.343 -0.930 19.300 1.00 97.50 357 CYS A O 1
ATOM 2851 N N . ARG A 1 358 ? -11.956 -1.276 20.835 1.00 95.62 358 ARG A N 1
ATOM 2852 C CA . ARG A 1 358 ? -11.063 -1.661 21.939 1.00 95.62 358 ARG A CA 1
ATOM 2853 C C . ARG A 1 358 ? -10.408 -3.020 21.670 1.00 95.62 358 ARG A C 1
ATOM 2855 O O . ARG A 1 358 ? -9.198 -3.135 21.830 1.00 95.62 358 ARG A O 1
ATOM 2862 N N . SER A 1 359 ? -11.181 -4.004 21.208 1.00 97.62 359 SER A N 1
ATOM 2863 C CA . SER A 1 359 ? -10.697 -5.347 20.860 1.00 97.62 359 SER A CA 1
ATOM 2864 C C . SER A 1 359 ? -9.683 -5.318 19.709 1.00 97.62 359 SER A C 1
ATOM 2866 O O . SER A 1 359 ? -8.560 -5.779 19.889 1.00 97.62 359 SER A O 1
ATOM 2868 N N . VAL A 1 360 ? -10.012 -4.671 18.585 1.00 97.50 360 VAL A N 1
ATOM 2869 C CA . VAL A 1 360 ? -9.102 -4.524 17.433 1.00 97.50 360 VAL A CA 1
ATOM 2870 C C . VAL A 1 360 ? -7.839 -3.742 17.811 1.00 97.50 360 VAL A C 1
ATOM 2872 O O . VAL A 1 360 ? -6.755 -4.046 17.324 1.00 97.50 360 VAL A O 1
ATOM 2875 N N . ALA A 1 361 ? -7.928 -2.750 18.706 1.00 96.56 361 ALA A N 1
ATOM 2876 C CA . ALA A 1 361 ? -6.739 -2.042 19.183 1.00 96.56 361 ALA A CA 1
ATOM 2877 C C . ALA A 1 361 ? -5.776 -2.952 19.964 1.00 96.56 361 ALA A C 1
ATOM 2879 O O . ALA A 1 361 ? -4.566 -2.808 19.797 1.00 96.56 361 ALA A O 1
ATOM 2880 N N . MET A 1 362 ? -6.291 -3.878 20.780 1.00 95.81 362 MET A N 1
ATOM 2881 C CA . MET A 1 362 ? -5.465 -4.887 21.453 1.00 95.81 362 MET A CA 1
ATOM 2882 C C . MET A 1 362 ? -4.868 -5.869 20.443 1.00 95.81 362 MET A C 1
ATOM 2884 O O . MET A 1 362 ? -3.658 -6.061 20.440 1.00 95.81 362 MET A O 1
ATOM 2888 N N . GLU A 1 363 ? -5.671 -6.368 19.499 1.00 95.75 363 GLU A N 1
ATOM 2889 C CA . GLU A 1 363 ? -5.210 -7.268 18.433 1.00 95.75 363 GLU A CA 1
ATOM 2890 C C . GLU A 1 363 ? -4.057 -6.660 17.607 1.00 95.75 363 GLU A C 1
ATOM 2892 O O . GLU A 1 363 ? -3.074 -7.341 17.324 1.00 95.75 363 GLU A O 1
ATOM 2897 N N . VAL A 1 364 ? -4.107 -5.357 17.288 1.00 93.69 364 VAL A N 1
ATOM 2898 C CA . VAL A 1 364 ? -2.987 -4.640 16.638 1.00 93.69 364 VAL A CA 1
ATOM 2899 C C . VAL A 1 364 ? -1.735 -4.606 17.520 1.00 93.6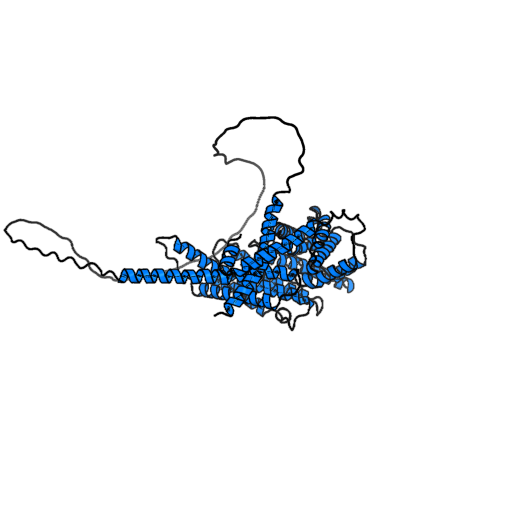9 364 VAL A C 1
ATOM 2901 O O . VAL A 1 364 ? -0.626 -4.764 17.008 1.00 93.69 364 VAL A O 1
ATOM 2904 N N . ILE A 1 365 ? -1.885 -4.362 18.825 1.00 92.19 365 ILE A N 1
ATOM 2905 C CA . ILE A 1 365 ? -0.758 -4.303 19.767 1.00 92.19 365 ILE A CA 1
ATOM 2906 C C . ILE A 1 365 ? -0.087 -5.677 19.869 1.00 92.19 365 ILE A C 1
ATOM 2908 O O . ILE A 1 365 ? 1.138 -5.767 19.740 1.00 92.19 365 ILE A O 1
ATOM 2912 N N . ASP A 1 366 ? -0.878 -6.735 20.025 1.00 92.31 366 ASP A N 1
ATOM 2913 C CA . ASP A 1 366 ? -0.393 -8.103 20.186 1.00 92.31 366 ASP A CA 1
ATOM 2914 C C . ASP A 1 366 ? 0.227 -8.629 18.885 1.00 92.31 366 ASP A C 1
ATOM 2916 O O . ASP A 1 366 ? 1.356 -9.124 18.896 1.00 92.31 366 ASP A O 1
ATOM 2920 N N . ALA A 1 367 ? -0.435 -8.432 17.737 1.00 89.94 367 ALA A N 1
ATOM 2921 C CA . ALA A 1 367 ? 0.074 -8.859 16.435 1.00 89.94 367 ALA A CA 1
ATOM 2922 C C . ALA A 1 367 ? 1.408 -8.182 16.077 1.00 89.94 367 ALA A C 1
ATOM 2924 O O . ALA A 1 367 ? 2.337 -8.854 15.630 1.00 89.94 367 ALA A O 1
ATOM 2925 N N . ILE A 1 368 ? 1.543 -6.870 16.311 1.00 88.50 368 ILE A N 1
ATOM 2926 C CA . ILE A 1 368 ? 2.803 -6.154 16.055 1.00 88.50 368 ILE A CA 1
ATOM 2927 C C . ILE A 1 368 ? 3.897 -6.581 17.041 1.00 88.50 368 ILE A C 1
ATOM 2929 O O . ILE A 1 368 ? 5.066 -6.633 16.664 1.00 88.50 368 ILE A O 1
ATOM 2933 N N . THR A 1 369 ? 3.544 -6.912 18.284 1.00 87.38 369 THR A N 1
ATOM 2934 C CA . THR A 1 369 ? 4.510 -7.400 19.281 1.00 87.38 369 THR A CA 1
ATOM 2935 C C . THR A 1 369 ? 5.023 -8.801 18.930 1.00 87.38 369 THR A C 1
ATOM 2937 O O . THR A 1 369 ? 6.216 -9.065 19.077 1.00 87.38 369 THR A O 1
ATOM 2940 N N . LEU A 1 370 ? 4.150 -9.678 18.426 1.00 87.50 370 LEU A N 1
ATOM 2941 C CA . LEU A 1 370 ? 4.459 -11.080 18.137 1.00 87.50 370 LEU A CA 1
ATOM 2942 C C . LEU A 1 370 ? 5.116 -11.306 16.762 1.00 87.50 370 LEU A C 1
ATOM 2944 O O . LEU A 1 370 ? 5.982 -12.170 16.645 1.00 87.50 370 LEU A O 1
ATOM 2948 N N . TYR A 1 371 ? 4.734 -10.542 15.731 1.00 83.94 371 TYR A N 1
ATOM 2949 C CA . TYR A 1 371 ? 5.101 -10.817 14.330 1.00 83.94 371 TYR A CA 1
ATOM 2950 C C . TYR A 1 371 ? 6.001 -9.757 13.666 1.00 83.94 371 TYR A C 1
ATOM 2952 O O . TYR A 1 371 ? 6.118 -9.721 12.438 1.00 83.94 371 TYR A O 1
ATOM 2960 N N . TRP A 1 372 ? 6.660 -8.880 14.434 1.00 81.62 372 TRP A N 1
ATOM 2961 C CA . TRP A 1 372 ? 7.609 -7.922 13.852 1.00 81.62 372 TRP A CA 1
ATOM 2962 C C . TRP A 1 372 ? 8.816 -8.628 13.207 1.00 81.62 372 TRP A C 1
ATOM 2964 O O . TRP A 1 372 ? 9.386 -9.565 13.763 1.00 81.62 372 TRP A O 1
ATOM 2974 N N . THR A 1 373 ? 9.253 -8.136 12.045 1.00 79.25 373 THR A N 1
ATOM 2975 C CA . THR A 1 373 ? 10.513 -8.558 11.411 1.00 79.25 373 THR A CA 1
ATOM 2976 C C . THR A 1 373 ? 11.586 -7.485 11.623 1.00 79.25 373 THR A C 1
ATOM 2978 O O . THR A 1 373 ? 11.259 -6.295 11.679 1.00 79.25 373 THR A O 1
ATOM 2981 N N . PRO A 1 374 ? 12.885 -7.834 11.693 1.00 80.19 374 PRO A N 1
ATOM 2982 C CA . PRO A 1 374 ? 13.977 -6.866 11.830 1.00 80.19 374 PRO A CA 1
ATOM 2983 C C . PRO A 1 374 ? 14.280 -6.087 10.530 1.00 80.19 374 PRO A C 1
ATOM 2985 O O . PRO A 1 374 ? 15.424 -5.720 10.267 1.00 80.19 374 PRO A O 1
ATOM 2988 N N . ASN A 1 375 ? 13.256 -5.799 9.719 1.00 83.50 375 ASN A N 1
ATOM 2989 C CA . ASN A 1 375 ? 13.354 -5.012 8.496 1.00 83.50 375 ASN A CA 1
ATOM 2990 C C . ASN A 1 375 ? 12.842 -3.576 8.717 1.00 83.50 375 ASN A C 1
ATOM 2992 O O . ASN A 1 375 ? 11.726 -3.349 9.187 1.00 83.50 375 ASN A O 1
ATOM 2996 N N . ARG A 1 376 ? 13.637 -2.573 8.322 1.00 87.31 376 ARG A N 1
ATOM 2997 C CA . ARG A 1 376 ? 13.302 -1.148 8.499 1.00 87.31 376 ARG A CA 1
ATOM 2998 C C . ARG A 1 376 ? 12.031 -0.714 7.749 1.00 87.31 376 ARG A C 1
ATOM 3000 O O . ARG A 1 376 ? 11.356 0.199 8.220 1.00 87.31 376 ARG A O 1
ATOM 3007 N N . ILE A 1 377 ? 11.692 -1.355 6.628 1.00 85.69 377 ILE A N 1
ATOM 3008 C CA . ILE A 1 377 ? 10.467 -1.102 5.848 1.00 85.69 377 ILE A CA 1
ATOM 3009 C C . ILE A 1 377 ? 9.227 -1.513 6.649 1.00 85.69 377 ILE A C 1
ATOM 3011 O O . ILE A 1 377 ? 8.290 -0.722 6.776 1.00 85.69 377 ILE A O 1
ATOM 3015 N N . HIS A 1 378 ? 9.242 -2.706 7.245 1.00 85.31 378 HIS A N 1
ATOM 3016 C CA . HIS A 1 378 ? 8.145 -3.205 8.071 1.00 85.31 378 HIS A CA 1
ATOM 3017 C C . HIS A 1 378 ? 8.049 -2.443 9.396 1.00 85.31 378 HIS A C 1
ATOM 3019 O O . HIS A 1 378 ? 7.014 -1.841 9.678 1.00 85.31 378 HIS A O 1
ATOM 3025 N N . VAL A 1 379 ? 9.148 -2.352 10.157 1.00 86.25 379 VAL A N 1
ATOM 3026 C CA . VAL A 1 379 ? 9.192 -1.671 11.466 1.00 86.25 379 VAL A CA 1
ATOM 3027 C C . VAL A 1 379 ? 8.690 -0.227 11.387 1.00 86.25 379 VAL A C 1
ATOM 3029 O O . VAL A 1 379 ? 7.987 0.226 12.290 1.00 86.25 379 VAL A O 1
ATOM 3032 N N . TRP A 1 380 ? 9.014 0.509 10.317 1.00 84.38 380 TRP A N 1
ATOM 3033 C CA . TRP A 1 380 ? 8.541 1.885 10.142 1.00 84.38 380 TRP A CA 1
ATOM 3034 C C . TRP A 1 380 ? 7.012 1.970 9.956 1.00 84.38 380 TRP A C 1
ATOM 3036 O O . TRP A 1 380 ? 6.387 2.851 10.550 1.00 84.38 380 TRP A O 1
ATOM 3046 N N . ASN A 1 381 ? 6.402 1.043 9.207 1.00 83.88 381 ASN A N 1
ATOM 3047 C CA . ASN A 1 381 ? 4.944 0.980 9.044 1.00 83.88 381 ASN A CA 1
ATOM 3048 C C . ASN A 1 381 ? 4.256 0.525 10.341 1.00 83.88 381 ASN A C 1
ATOM 3050 O O . ASN A 1 381 ? 3.352 1.201 10.835 1.00 83.88 381 ASN A O 1
ATOM 3054 N N . SER A 1 382 ? 4.728 -0.565 10.949 1.00 87.00 382 SER A N 1
ATOM 3055 C CA . SER A 1 382 ? 4.156 -1.121 12.183 1.00 87.00 382 SER A CA 1
ATOM 3056 C C . SER A 1 382 ? 4.240 -0.141 13.354 1.00 87.00 382 SER A C 1
ATOM 3058 O O . SER A 1 382 ? 3.285 -0.007 14.113 1.00 87.00 382 SER A O 1
ATOM 3060 N N . ALA A 1 383 ? 5.306 0.661 13.455 1.00 85.88 383 ALA A N 1
ATOM 3061 C CA . ALA A 1 383 ? 5.386 1.732 14.449 1.00 85.88 383 ALA A CA 1
ATOM 3062 C C . ALA A 1 383 ? 4.288 2.807 14.286 1.00 85.88 383 ALA A C 1
ATOM 3064 O O . ALA A 1 383 ? 3.842 3.376 15.286 1.00 85.88 383 ALA A O 1
ATOM 3065 N N . TRP A 1 384 ? 3.830 3.090 13.057 1.00 85.56 384 TRP A N 1
ATOM 3066 C CA . TRP A 1 384 ? 2.702 4.001 12.830 1.00 85.56 384 TRP A CA 1
ATOM 3067 C C . TRP A 1 384 ? 1.379 3.363 13.266 1.00 85.56 384 TRP A C 1
ATOM 3069 O O . TRP A 1 384 ? 0.643 3.983 14.036 1.00 85.56 384 TRP A O 1
ATOM 3079 N N . TYR A 1 385 ? 1.110 2.121 12.847 1.00 88.50 385 TYR A N 1
ATOM 3080 C CA . TYR A 1 385 ? -0.102 1.382 13.224 1.00 88.50 385 TYR A CA 1
ATOM 3081 C C . TYR A 1 385 ? -0.222 1.205 14.744 1.00 88.50 385 TYR A C 1
ATOM 3083 O O . TYR A 1 385 ? -1.254 1.544 15.325 1.00 88.50 385 TYR A O 1
ATOM 3091 N N . LEU A 1 386 ? 0.865 0.801 15.407 1.00 89.75 386 LEU A N 1
ATOM 3092 C CA . LEU A 1 386 ? 0.928 0.650 16.859 1.00 89.75 386 LEU A CA 1
ATOM 3093 C C . LEU A 1 386 ? 0.656 1.982 17.579 1.00 89.75 386 LEU A C 1
ATOM 3095 O O . LEU A 1 386 ? -0.109 2.035 18.539 1.00 89.75 386 LEU A O 1
ATOM 3099 N N . SER A 1 387 ? 1.184 3.096 17.058 1.00 87.62 387 SER A N 1
ATOM 3100 C CA . SER A 1 387 ? 0.884 4.433 17.584 1.00 87.62 387 SER A CA 1
ATOM 3101 C C . SER A 1 387 ? -0.579 4.858 17.398 1.00 87.62 387 SER A C 1
ATOM 3103 O O . SER A 1 387 ? -1.038 5.701 18.170 1.00 87.62 387 SER A O 1
ATOM 3105 N N . GLN A 1 388 ? -1.308 4.336 16.403 1.00 87.94 388 GLN A N 1
ATOM 3106 C CA . GLN A 1 388 ? -2.756 4.557 16.279 1.00 87.94 388 GLN A CA 1
ATOM 3107 C C . GLN A 1 388 ? -3.532 3.690 17.278 1.00 87.94 388 GLN A C 1
ATOM 3109 O O . GLN A 1 388 ? -4.466 4.189 17.906 1.00 87.94 388 GLN A O 1
ATOM 3114 N N . ALA A 1 389 ? -3.128 2.427 17.450 1.00 92.75 389 ALA A N 1
ATOM 3115 C CA . ALA A 1 389 ? -3.770 1.477 18.354 1.00 92.75 389 ALA A CA 1
ATOM 3116 C C . ALA A 1 389 ? -3.648 1.895 19.825 1.00 92.75 389 ALA A C 1
ATOM 3118 O O . ALA A 1 389 ? -4.668 2.026 20.496 1.00 92.75 389 ALA A O 1
ATOM 3119 N N . CYS A 1 390 ? -2.446 2.235 20.310 1.00 91.19 390 CYS A N 1
ATOM 3120 C CA . CYS A 1 390 ? -2.225 2.638 21.708 1.00 91.19 390 CYS A CA 1
ATOM 3121 C C . CYS A 1 390 ? -3.048 3.866 22.153 1.00 91.19 390 CYS A C 1
ATOM 3123 O O . CYS A 1 390 ? -3.288 4.045 23.346 1.00 91.19 390 CYS A O 1
ATOM 3125 N N . MET A 1 391 ? -3.518 4.710 21.227 1.00 88.44 391 MET A N 1
ATOM 3126 C CA . MET A 1 391 ? -4.383 5.849 21.565 1.00 88.44 391 MET A CA 1
ATOM 3127 C C . MET A 1 391 ? -5.797 5.428 22.000 1.00 88.44 391 MET A C 1
ATOM 3129 O O . MET A 1 391 ? -6.444 6.173 22.733 1.00 88.44 391 MET A O 1
ATOM 3133 N N . VAL A 1 392 ? -6.277 4.252 21.584 1.00 92.19 392 VAL A N 1
ATOM 3134 C CA . VAL A 1 392 ? -7.623 3.737 21.894 1.00 92.19 392 VAL A CA 1
ATOM 3135 C C . VAL A 1 392 ? -7.806 3.338 23.367 1.00 92.19 392 VAL A C 1
ATOM 3137 O O . VAL A 1 392 ? -8.764 3.837 23.969 1.00 92.19 392 VAL A O 1
ATOM 3140 N N . PRO A 1 393 ? -6.935 2.523 24.002 1.00 90.44 393 PRO A N 1
ATOM 3141 C CA . PRO A 1 393 ? -7.055 2.235 25.430 1.00 90.44 393 PRO A CA 1
ATOM 3142 C C . PRO A 1 393 ? -6.826 3.492 26.280 1.00 90.44 393 PRO A C 1
ATOM 3144 O O . PRO A 1 393 ? -7.557 3.712 27.240 1.00 90.44 393 PRO A O 1
ATOM 3147 N N . ILE A 1 394 ? -5.904 4.385 25.890 1.00 87.12 394 ILE A N 1
ATOM 3148 C CA . ILE A 1 394 ? -5.676 5.662 26.594 1.00 87.12 394 ILE A CA 1
ATOM 3149 C C . ILE A 1 394 ? -6.935 6.541 26.577 1.00 87.12 394 ILE A C 1
ATOM 3151 O O . ILE A 1 394 ? -7.330 7.073 27.616 1.00 87.12 394 ILE A O 1
ATOM 3155 N N . LEU A 1 395 ? -7.580 6.688 25.415 1.00 85.94 395 LEU A N 1
ATOM 3156 C CA . LEU A 1 395 ? -8.822 7.450 25.291 1.00 85.94 395 LEU A CA 1
ATOM 3157 C C . LEU A 1 395 ? -9.978 6.769 26.040 1.00 85.94 395 LEU A C 1
ATOM 3159 O O . LEU A 1 395 ? -10.745 7.454 26.710 1.00 85.94 395 LEU A O 1
ATOM 3163 N N . SER A 1 396 ? -10.060 5.436 25.992 1.00 86.75 396 SER A N 1
ATOM 3164 C CA . SER A 1 396 ? -11.051 4.652 26.741 1.00 86.75 396 SER A CA 1
ATOM 3165 C C . SER A 1 396 ? -10.933 4.882 28.248 1.00 86.75 396 SER A C 1
ATOM 3167 O O . SER A 1 396 ? -11.903 5.300 28.869 1.00 86.75 396 SER A O 1
ATOM 3169 N N . ILE A 1 397 ? -9.732 4.732 28.820 1.00 85.81 397 ILE A N 1
ATOM 3170 C CA . ILE A 1 397 ? -9.470 4.980 30.246 1.00 85.81 397 ILE A CA 1
ATOM 3171 C C . ILE A 1 397 ? -9.829 6.422 30.628 1.00 85.81 397 ILE A C 1
ATOM 3173 O O . ILE A 1 397 ? -10.411 6.648 31.688 1.00 85.81 397 ILE A O 1
ATOM 3177 N N . ALA A 1 398 ? -9.518 7.404 29.774 1.00 81.38 398 ALA A N 1
ATOM 3178 C CA . ALA A 1 398 ? -9.849 8.805 30.028 1.00 81.38 398 ALA A CA 1
ATOM 3179 C C . ALA A 1 398 ? -11.370 9.063 30.068 1.00 81.38 398 ALA A C 1
ATOM 3181 O O . ALA A 1 398 ? -11.834 9.811 30.931 1.00 81.38 398 ALA A O 1
ATOM 3182 N N . ILE A 1 399 ? -12.142 8.427 29.179 1.00 80.25 399 ILE A N 1
ATOM 3183 C CA . ILE A 1 399 ? -13.613 8.486 29.174 1.00 80.25 399 ILE A CA 1
ATOM 3184 C C . ILE A 1 399 ? -14.173 7.773 30.413 1.00 80.25 399 ILE A C 1
ATOM 3186 O O . ILE A 1 399 ? -14.917 8.379 31.183 1.00 80.25 399 ILE A O 1
ATOM 3190 N N . ASP A 1 400 ? -13.757 6.532 30.673 1.00 79.88 400 ASP A N 1
ATOM 3191 C CA . ASP A 1 400 ? -14.278 5.700 31.767 1.00 79.88 400 ASP A CA 1
ATOM 3192 C C . ASP A 1 400 ? -13.937 6.271 33.160 1.00 79.88 400 ASP A C 1
ATOM 3194 O O . ASP A 1 400 ? -14.695 6.115 34.123 1.00 79.88 400 ASP A O 1
ATOM 3198 N N . ALA A 1 401 ? -12.788 6.940 33.304 1.00 76.94 401 ALA A N 1
ATOM 3199 C CA . ALA A 1 401 ? -12.430 7.669 34.520 1.00 76.94 401 ALA A CA 1
ATOM 3200 C C . ALA A 1 401 ? -13.300 8.923 34.707 1.00 76.94 401 ALA A C 1
ATOM 3202 O O . ALA A 1 401 ? -13.723 9.212 35.826 1.00 76.94 401 ALA A O 1
ATOM 3203 N N . HIS A 1 402 ? -13.608 9.645 33.625 1.00 69.12 402 HIS A N 1
ATOM 3204 C CA . HIS A 1 402 ? -14.478 10.817 33.683 1.00 69.12 402 HIS A CA 1
ATOM 3205 C C . HIS A 1 402 ? -15.930 10.442 34.019 1.00 69.12 402 HIS A C 1
ATOM 3207 O O . HIS A 1 402 ? -16.517 11.062 34.905 1.00 69.12 402 HIS A O 1
ATOM 3213 N N . LEU A 1 403 ? -16.473 9.385 33.404 1.00 69.31 403 LEU A N 1
ATOM 3214 C CA . LEU A 1 403 ? -17.810 8.858 33.710 1.00 69.31 403 LEU A CA 1
ATOM 3215 C C . LEU A 1 403 ? -17.953 8.495 35.197 1.00 69.31 403 LEU A C 1
ATOM 3217 O O . LEU A 1 403 ? -18.940 8.863 35.832 1.00 69.31 403 LEU A O 1
ATOM 3221 N N . ARG A 1 404 ? -16.931 7.857 35.786 1.00 74.69 404 ARG A N 1
ATOM 3222 C CA . ARG A 1 404 ? -16.897 7.539 37.225 1.00 74.69 404 ARG A CA 1
ATOM 3223 C C . ARG A 1 404 ? -16.873 8.773 38.133 1.00 74.69 404 ARG A C 1
ATOM 3225 O O . ARG A 1 404 ? -17.384 8.695 39.246 1.00 74.69 404 ARG A O 1
ATOM 3232 N N . ILE A 1 405 ? -16.300 9.894 37.691 1.00 73.81 405 ILE A N 1
ATOM 3233 C CA . ILE A 1 405 ? -16.334 11.162 38.441 1.00 73.81 405 ILE A CA 1
ATOM 3234 C C . ILE A 1 405 ? -17.739 11.773 38.372 1.00 73.81 405 ILE A C 1
ATOM 3236 O O . ILE A 1 405 ? -18.324 12.047 39.416 1.00 73.81 405 ILE A O 1
ATOM 3240 N N . VAL A 1 406 ? -18.315 11.894 37.172 1.00 69.00 406 VAL A N 1
ATOM 3241 C CA . VAL A 1 406 ? -19.655 12.480 36.972 1.00 69.00 406 VAL A CA 1
ATOM 3242 C C . VAL A 1 406 ? -20.734 11.691 37.721 1.00 69.00 406 VAL A C 1
ATOM 3244 O O . VAL A 1 406 ? -21.578 12.289 38.384 1.00 69.00 406 VAL A O 1
ATOM 3247 N N . ALA A 1 407 ? -20.678 10.355 37.701 1.00 72.25 407 ALA A N 1
ATOM 3248 C CA . ALA A 1 407 ? -21.614 9.514 38.451 1.00 72.25 407 ALA A CA 1
ATOM 3249 C C . ALA A 1 407 ? -21.551 9.770 39.972 1.00 72.25 407 ALA A C 1
ATOM 3251 O O . ALA A 1 407 ? -22.586 9.823 40.635 1.00 72.25 407 ALA A O 1
ATOM 3252 N N . ARG A 1 408 ? -20.350 9.990 40.529 1.00 75.56 408 ARG A N 1
ATOM 3253 C CA . ARG A 1 408 ? -20.167 10.337 41.951 1.00 75.56 408 ARG A CA 1
ATOM 3254 C C . ARG A 1 408 ? -20.699 11.734 42.273 1.00 75.56 408 ARG A C 1
ATOM 3256 O O . ARG A 1 408 ? -21.334 11.910 43.309 1.00 75.56 408 ARG A O 1
ATOM 3263 N N . GLU A 1 409 ? -20.472 12.713 41.399 1.00 74.62 409 GLU A N 1
ATOM 3264 C CA . GLU A 1 409 ? -20.996 14.079 41.556 1.00 74.62 409 GLU A CA 1
ATOM 3265 C C . GLU A 1 409 ? -22.537 14.095 41.539 1.00 74.62 409 GLU A C 1
ATOM 3267 O O . GLU A 1 409 ? -23.156 14.721 42.401 1.00 74.62 409 GLU A O 1
ATOM 3272 N N . GLN A 1 410 ? -23.161 13.335 40.632 1.00 72.62 410 GLN A N 1
ATOM 3273 C CA . GLN A 1 410 ? -24.619 13.175 40.559 1.00 72.62 410 GLN A CA 1
ATOM 3274 C C . GLN A 1 410 ? -25.196 12.480 41.801 1.00 72.62 410 GLN A C 1
ATOM 3276 O O . GLN A 1 410 ? -26.176 12.964 42.370 1.00 72.62 410 GLN A O 1
ATOM 3281 N N . GLN A 1 411 ? -24.565 11.400 42.277 1.00 75.31 411 GLN A N 1
ATOM 3282 C CA . GLN A 1 411 ? -24.962 10.722 43.520 1.00 75.31 411 GLN A CA 1
ATOM 3283 C C . GLN A 1 411 ? -24.882 11.661 44.735 1.00 75.31 411 GLN A C 1
ATOM 3285 O O . GLN A 1 411 ? -25.810 11.705 45.542 1.00 75.31 411 GLN A O 1
ATOM 3290 N N . GLN A 1 412 ? -23.825 12.474 44.842 1.00 76.56 412 GLN A N 1
ATOM 3291 C CA . GLN A 1 412 ? -23.694 13.475 45.908 1.00 76.56 412 GLN A CA 1
ATOM 3292 C C . GLN A 1 412 ? -24.746 14.592 45.810 1.00 76.56 412 GLN A C 1
ATOM 3294 O O . GLN A 1 412 ? -25.207 15.090 46.838 1.00 76.56 412 GLN A O 1
ATOM 3299 N N . GLN A 1 413 ? -25.148 14.996 44.601 1.00 72.81 413 GLN A N 1
ATOM 3300 C CA . GLN A 1 413 ? -26.221 15.977 44.406 1.00 72.81 413 GLN A CA 1
ATOM 3301 C C . GLN A 1 413 ? -27.599 15.412 44.772 1.00 72.81 413 GLN A C 1
ATOM 3303 O O . GLN A 1 413 ? -28.352 16.094 45.466 1.00 72.81 413 GLN A O 1
ATOM 3308 N N . GLN A 1 414 ? -27.906 14.165 44.400 1.00 71.75 414 GLN A N 1
ATOM 3309 C CA . GLN A 1 414 ? -29.144 13.492 44.816 1.00 71.75 414 GLN A CA 1
ATOM 3310 C C . GLN A 1 414 ? -29.207 13.288 46.335 1.00 71.75 414 GLN A C 1
ATOM 3312 O O . GLN A 1 414 ? -30.238 13.574 46.940 1.00 71.75 414 GLN A O 1
ATOM 3317 N N . GLN A 1 415 ? -28.102 12.890 46.975 1.00 72.94 415 GLN A N 1
ATOM 3318 C CA . GLN A 1 415 ? -28.031 12.795 48.438 1.00 72.94 415 GLN A CA 1
ATOM 3319 C C . GLN A 1 415 ? -28.281 14.152 49.113 1.00 72.94 415 GLN A C 1
ATOM 3321 O O . GLN A 1 415 ? -29.087 14.226 50.036 1.00 72.94 415 GLN A O 1
ATOM 3326 N N . LYS A 1 416 ? -27.675 15.241 48.614 1.00 70.25 416 LYS A N 1
ATOM 3327 C CA . LYS A 1 416 ? -27.921 16.598 49.136 1.00 70.25 416 LYS A CA 1
ATOM 3328 C C . LYS A 1 416 ? -29.363 17.065 48.936 1.00 70.25 416 LYS A C 1
ATOM 3330 O O . LYS A 1 416 ? -29.912 17.685 49.837 1.00 70.25 416 LYS A O 1
ATOM 3335 N N . GLN A 1 417 ? -29.991 16.769 47.796 1.00 63.06 417 GLN A N 1
ATOM 3336 C CA . GLN A 1 417 ? -31.401 17.112 47.563 1.00 63.06 417 GLN A CA 1
ATOM 3337 C C . GLN A 1 417 ? -32.351 16.301 48.451 1.00 63.06 417 GLN A C 1
ATOM 3339 O O . GLN A 1 417 ? -33.315 16.857 48.965 1.00 63.06 417 GLN A O 1
ATOM 3344 N N . SER A 1 418 ? -32.052 15.025 48.702 1.00 60.25 418 SER A N 1
ATOM 3345 C CA . SER A 1 418 ? -32.860 14.169 49.579 1.00 60.25 418 SER A CA 1
ATOM 3346 C C . SER A 1 418 ? -32.702 14.479 51.078 1.00 60.25 418 SER A C 1
ATOM 3348 O O . SER A 1 418 ? -33.412 13.889 51.890 1.00 60.25 418 SER A O 1
ATOM 3350 N N . GLN A 1 419 ? -31.780 15.374 51.455 1.00 58.91 419 GLN A N 1
ATOM 3351 C CA . GLN A 1 419 ? -31.501 15.755 52.845 1.00 58.91 419 GLN A CA 1
ATOM 3352 C C . GLN A 1 419 ? -32.248 17.029 53.295 1.00 58.91 419 GLN A C 1
ATOM 3354 O O . GLN A 1 419 ? -32.228 17.360 54.480 1.00 58.91 419 GLN A O 1
ATOM 3359 N N . TYR A 1 420 ? -32.944 17.721 52.384 1.00 54.72 420 TYR A N 1
ATOM 3360 C CA . TYR A 1 420 ? -33.844 18.832 52.710 1.00 54.72 420 TYR A CA 1
ATOM 3361 C C . TYR A 1 420 ? -35.307 18.395 52.523 1.00 54.72 420 TYR A C 1
ATOM 3363 O O . TYR A 1 420 ? -35.696 18.082 51.397 1.00 54.72 420 TYR A O 1
ATOM 3371 N N . PRO A 1 421 ? -36.141 18.372 53.581 1.00 58.28 421 PRO A N 1
ATOM 3372 C CA . PRO A 1 421 ? -37.564 18.086 53.426 1.00 58.28 421 PRO A CA 1
ATOM 3373 C C . PRO A 1 421 ? -38.268 19.229 52.669 1.00 58.28 421 PRO A C 1
ATOM 3375 O O . PRO A 1 421 ? -37.824 20.381 52.749 1.00 58.28 421 PRO A O 1
ATOM 3378 N N . PRO A 1 422 ? -39.381 18.957 51.960 1.00 58.62 422 PRO A N 1
ATOM 3379 C CA . PRO A 1 422 ? -40.208 20.021 51.400 1.00 58.62 422 PRO A CA 1
ATOM 3380 C C . PRO A 1 422 ? -40.721 20.937 52.528 1.00 58.62 422 PRO A C 1
ATOM 3382 O O . PRO A 1 422 ? -40.986 20.449 53.632 1.00 58.62 422 PRO A O 1
ATOM 3385 N N . PRO A 1 423 ? -40.868 22.253 52.286 1.00 56.16 423 PRO A N 1
ATOM 3386 C CA . PRO A 1 423 ? -41.331 23.178 53.313 1.00 56.16 423 PRO A CA 1
ATOM 3387 C C . PRO A 1 423 ? -42.740 22.787 53.795 1.00 56.16 423 PRO A C 1
ATOM 3389 O O . PRO A 1 423 ? -43.577 22.402 52.972 1.00 56.16 423 PRO A O 1
ATOM 3392 N N . PRO A 1 424 ? -43.025 22.878 55.107 1.00 52.75 424 PRO A N 1
ATOM 3393 C CA . PRO A 1 424 ? -44.327 22.503 55.641 1.00 52.75 424 PRO A CA 1
ATOM 3394 C C . PRO A 1 424 ? -45.429 23.430 55.099 1.00 52.75 424 PRO A C 1
ATOM 3396 O O . PRO A 1 424 ? -45.180 24.622 54.891 1.00 52.75 424 PRO A O 1
ATOM 3399 N N . PRO A 1 425 ? -46.658 22.921 54.888 1.00 50.69 425 PRO A N 1
ATOM 3400 C CA . PRO A 1 425 ? -47.776 23.751 54.460 1.00 50.69 425 PRO A CA 1
ATOM 3401 C C . PRO A 1 425 ? -48.079 24.813 55.523 1.00 50.69 425 PRO A C 1
ATOM 3403 O O . PRO A 1 425 ? -48.238 24.511 56.706 1.00 50.69 425 PRO A O 1
ATOM 3406 N N . SER A 1 426 ? -48.159 26.072 55.095 1.00 43.31 426 SER A N 1
ATOM 3407 C CA . SER A 1 426 ? -48.335 27.225 55.976 1.00 43.31 426 SER A CA 1
ATOM 3408 C C . SER A 1 426 ? -49.742 27.278 56.582 1.00 43.31 426 SER A C 1
ATOM 3410 O O . SER A 1 426 ? -50.668 27.826 55.983 1.00 43.31 426 SER A O 1
ATOM 3412 N N . LEU A 1 427 ? -49.891 26.752 57.798 1.00 48.91 427 LEU A N 1
ATOM 3413 C CA . LEU A 1 427 ? -51.062 26.970 58.647 1.00 48.91 427 LEU A CA 1
ATOM 3414 C C . LEU A 1 427 ? -50.902 28.275 59.438 1.00 48.91 427 LEU A C 1
ATOM 3416 O O . LEU A 1 427 ? -50.314 28.288 60.516 1.00 48.91 427 LEU A O 1
ATOM 3420 N N . PHE A 1 428 ? -51.466 29.367 58.919 1.00 42.78 428 PHE A N 1
ATOM 3421 C CA . PHE A 1 428 ? -51.733 30.578 59.701 1.00 42.78 428 PHE A CA 1
ATOM 3422 C C . PHE A 1 428 ? -53.240 30.762 59.888 1.00 42.78 428 PHE A C 1
ATOM 3424 O O . PHE A 1 428 ? -53.909 31.453 59.124 1.00 42.78 428 PHE A O 1
ATOM 3431 N N . THR A 1 429 ? -53.770 30.153 60.946 1.00 44.16 429 THR A N 1
ATOM 3432 C CA . THR A 1 429 ? -55.053 30.539 61.541 1.00 44.16 429 THR A CA 1
ATOM 3433 C C . THR A 1 429 ? -54.792 31.521 62.678 1.00 44.16 429 THR A C 1
ATOM 3435 O O . THR A 1 429 ? -54.174 31.149 63.674 1.00 44.16 429 THR A O 1
ATOM 3438 N N . CYS A 1 430 ? -55.287 32.754 62.572 1.00 37.81 430 CYS A N 1
ATOM 3439 C CA . CYS A 1 430 ? -55.389 33.656 63.717 1.00 37.81 430 CYS A CA 1
ATOM 3440 C C . CYS A 1 430 ? -56.732 34.391 63.670 1.00 37.81 430 CYS A C 1
ATOM 3442 O O . CYS A 1 430 ? -57.008 35.147 62.740 1.00 37.81 430 CYS A O 1
ATOM 3444 N N . ASN A 1 431 ? -57.581 34.120 64.662 1.00 37.91 431 ASN A N 1
ATOM 3445 C CA . ASN A 1 431 ? -58.931 34.668 64.766 1.00 37.91 431 ASN A CA 1
ATOM 3446 C C . ASN A 1 431 ? -58.914 36.134 65.221 1.00 37.91 431 ASN A C 1
ATOM 3448 O O . ASN A 1 431 ? -58.197 36.474 66.162 1.00 37.91 431 ASN A O 1
ATOM 3452 N N . LYS A 1 432 ? -59.831 36.951 64.687 1.00 33.47 432 LYS A N 1
ATOM 3453 C CA . LYS A 1 432 ? -60.464 38.055 65.433 1.00 33.47 432 LYS A CA 1
ATOM 3454 C C . LYS A 1 432 ? -61.977 38.108 65.136 1.00 33.47 432 LYS A C 1
ATOM 3456 O O . LYS A 1 432 ? -62.369 37.705 64.043 1.00 33.47 432 LYS A O 1
ATOM 3461 N N . PRO A 1 433 ? -62.820 38.512 66.109 1.00 39.91 433 PRO A N 1
ATOM 3462 C CA . PRO A 1 433 ? -64.270 38.310 66.051 1.00 39.91 433 PRO A CA 1
ATOM 3463 C C . PRO A 1 433 ? -65.045 39.469 65.394 1.00 39.91 433 PRO A C 1
ATOM 3465 O O . PRO A 1 433 ? -64.513 40.559 65.209 1.00 39.91 433 PRO A O 1
ATOM 3468 N N . GLY A 1 434 ? -66.301 39.180 65.035 1.00 34.25 434 GLY A N 1
ATOM 3469 C CA . GLY A 1 434 ? -67.133 39.924 64.081 1.00 34.25 434 GLY A CA 1
ATOM 3470 C C . GLY A 1 434 ? -67.591 41.342 64.446 1.00 34.25 434 GLY A C 1
ATOM 3471 O O . GLY A 1 434 ? -67.560 41.727 65.608 1.00 34.25 434 GLY A O 1
ATOM 3472 N N . THR A 1 435 ? -68.144 42.032 63.436 1.00 30.98 435 THR A N 1
ATOM 3473 C CA . THR A 1 435 ? -69.531 42.561 63.429 1.00 30.98 435 THR A CA 1
ATOM 3474 C C . THR A 1 435 ? -70.000 42.969 62.010 1.00 30.98 435 THR A C 1
ATOM 3476 O O . THR A 1 435 ? -69.265 43.605 61.270 1.00 30.98 435 THR A O 1
ATOM 3479 N N . HIS A 1 436 ? -71.230 42.557 61.668 1.00 30.31 436 HIS A N 1
ATOM 3480 C CA . HIS A 1 436 ? -72.255 43.120 60.752 1.00 30.31 436 HIS A CA 1
ATOM 3481 C C . HIS A 1 436 ? -71.955 43.906 59.438 1.00 30.31 436 HIS A C 1
ATOM 3483 O O . HIS A 1 436 ? -71.305 44.944 59.459 1.00 30.31 436 HIS A O 1
ATOM 3489 N N . THR A 1 437 ? -72.700 43.506 58.377 1.00 31.25 437 THR A N 1
ATOM 3490 C CA . THR A 1 437 ? -73.306 44.305 57.256 1.00 31.25 437 THR A CA 1
ATOM 3491 C C . THR A 1 437 ? -72.378 45.049 56.263 1.00 31.25 437 THR A C 1
ATOM 3493 O O . THR A 1 437 ? -71.406 45.659 56.679 1.00 31.25 437 THR A O 1
ATOM 3496 N N . ASP A 1 438 ? -72.615 45.121 54.938 1.00 29.64 438 ASP A N 1
ATOM 3497 C CA . ASP A 1 438 ? -73.654 44.552 54.044 1.00 29.64 438 ASP A CA 1
ATOM 3498 C C . ASP A 1 438 ? -73.226 44.612 52.541 1.00 29.64 438 ASP A C 1
ATOM 3500 O O . ASP A 1 438 ? -72.224 45.247 52.222 1.00 29.64 438 ASP A O 1
ATOM 3504 N N . ALA A 1 439 ? -74.039 44.029 51.632 1.00 33.09 439 ALA A N 1
ATOM 3505 C CA . ALA A 1 439 ? -74.062 44.187 50.147 1.00 33.09 439 ALA A CA 1
ATOM 3506 C C . ALA A 1 439 ? -72.917 43.534 49.303 1.00 33.09 439 ALA A C 1
ATOM 3508 O O . ALA A 1 439 ? -71.756 43.906 49.402 1.00 33.09 439 ALA A O 1
ATOM 3509 N N . ASN A 1 440 ? -73.193 42.464 48.523 1.00 30.88 440 ASN A N 1
ATOM 3510 C CA . ASN A 1 440 ? -73.594 42.428 47.079 1.00 30.88 440 ASN A CA 1
ATOM 3511 C C . ASN A 1 440 ? -72.483 42.826 46.062 1.00 30.88 440 ASN A C 1
ATOM 3513 O O . ASN A 1 440 ? -71.708 43.724 46.339 1.00 30.88 440 ASN A O 1
ATOM 3517 N N . SER A 1 441 ? -72.353 42.331 44.814 1.00 32.03 441 SER A N 1
ATOM 3518 C CA . SER A 1 441 ? -72.912 41.205 44.011 1.00 32.03 441 SER A CA 1
ATOM 3519 C C . SER A 1 441 ? -72.320 41.305 42.571 1.00 32.03 441 SER A C 1
ATOM 3521 O O . SER A 1 441 ? -72.076 42.429 42.147 1.00 32.03 441 SER A O 1
ATOM 3523 N N . SER A 1 442 ? -72.137 40.301 41.692 1.00 30.72 442 SER A N 1
ATOM 3524 C CA . SER A 1 442 ? -72.123 38.819 41.740 1.00 30.72 442 SER A CA 1
ATOM 3525 C C . SER A 1 442 ? -71.602 38.249 40.375 1.00 30.72 442 SER A C 1
ATOM 3527 O O . SER A 1 442 ? -71.208 39.021 39.506 1.00 30.72 442 SER A O 1
ATOM 3529 N N . SER A 1 443 ? -71.673 36.921 40.149 1.00 31.28 443 SER A N 1
ATOM 3530 C CA . SER A 1 443 ? -71.389 36.149 38.900 1.00 31.28 443 SER A CA 1
ATOM 3531 C C . SER A 1 443 ? -69.904 35.964 38.491 1.00 31.28 443 SER A C 1
ATOM 3533 O O . SER A 1 443 ? -69.202 36.930 38.233 1.00 31.28 443 SER A O 1
ATOM 3535 N N . ASN A 1 444 ? -69.275 34.776 38.540 1.00 28.75 444 ASN A N 1
ATOM 3536 C CA . ASN A 1 444 ? -69.537 33.396 38.052 1.00 28.75 444 ASN A CA 1
ATOM 3537 C C . ASN A 1 444 ? -69.175 33.112 36.581 1.00 28.75 444 ASN A C 1
ATOM 3539 O O . ASN A 1 444 ? -69.849 33.590 35.673 1.00 28.75 444 ASN A O 1
ATOM 3543 N N . LYS A 1 445 ? -68.239 32.162 36.375 1.00 28.75 445 LYS A N 1
ATOM 3544 C CA . LYS A 1 445 ? -68.312 31.119 35.327 1.00 28.75 445 LYS A CA 1
ATOM 3545 C C . LYS A 1 445 ? -67.388 29.913 35.610 1.00 28.75 445 LYS A C 1
ATOM 3547 O O . LYS A 1 445 ? -66.193 30.058 35.833 1.00 28.75 445 LYS A O 1
ATOM 3552 N N . LEU A 1 446 ? -67.988 28.725 35.547 1.00 24.59 446 LEU A N 1
ATOM 3553 C CA . LEU A 1 446 ? -67.478 27.338 35.608 1.00 24.59 446 LEU A CA 1
ATOM 3554 C C . LEU A 1 446 ? -68.525 26.484 34.832 1.00 24.59 446 LEU A C 1
ATOM 3556 O O . LEU A 1 446 ? -69.623 27.001 34.609 1.00 24.59 446 LEU A O 1
ATOM 3560 N N . PRO A 1 447 ? -68.324 25.186 34.512 1.00 43.91 447 PRO A N 1
ATOM 3561 C CA . PRO A 1 447 ? -67.098 24.416 34.272 1.00 43.91 447 PRO A CA 1
ATOM 3562 C C . PRO A 1 447 ? -67.149 23.584 32.948 1.00 43.91 447 PRO A C 1
ATOM 3564 O O . PRO A 1 447 ? -68.053 23.706 32.129 1.00 43.91 447 PRO A O 1
ATOM 3567 N N . ARG A 1 448 ? -66.164 22.690 32.751 1.00 28.81 448 ARG A N 1
ATOM 3568 C CA . ARG A 1 448 ? -66.111 21.627 31.712 1.00 28.81 448 ARG A CA 1
ATOM 3569 C C . ARG A 1 448 ? -67.131 20.490 31.951 1.00 28.81 448 ARG A C 1
ATOM 3571 O O . ARG A 1 448 ? -67.276 20.108 33.110 1.00 28.81 448 ARG A O 1
ATOM 3578 N N . LYS A 1 449 ? -67.559 19.771 30.887 1.00 28.22 449 LYS A N 1
ATOM 3579 C CA . LYS A 1 449 ? -67.112 18.372 30.579 1.00 28.22 449 LYS A CA 1
ATOM 3580 C C . LYS A 1 449 ? -67.788 17.679 29.360 1.00 28.22 449 LYS A C 1
ATOM 3582 O O . LYS A 1 449 ? -68.992 17.752 29.195 1.00 28.22 449 LYS A O 1
ATOM 3587 N N . GLN A 1 450 ? -66.961 16.873 28.670 1.00 28.25 450 GLN A N 1
ATOM 3588 C CA . GLN A 1 450 ? -67.205 15.523 28.096 1.00 28.25 450 GLN A CA 1
ATOM 3589 C C . GLN A 1 450 ? -67.906 15.233 26.735 1.00 28.25 450 GLN A C 1
ATOM 3591 O O . GLN A 1 450 ? -68.978 15.721 26.418 1.00 28.25 450 GLN A O 1
ATOM 3596 N N . HIS A 1 451 ? -67.279 14.238 26.072 1.00 26.08 451 HIS A N 1
ATOM 3597 C CA . HIS A 1 451 ? -67.746 13.209 25.117 1.00 26.08 451 HIS A CA 1
ATOM 3598 C C . HIS A 1 451 ? -67.743 13.413 23.575 1.00 26.08 451 HIS A C 1
ATOM 3600 O O . HIS A 1 451 ? -67.967 14.484 23.029 1.00 26.08 451 HIS A O 1
ATOM 3606 N N . LEU A 1 452 ? -67.398 12.290 22.919 1.00 27.94 452 LEU A N 1
ATOM 3607 C CA . LEU A 1 452 ? -67.252 11.937 21.487 1.00 27.94 452 LEU A CA 1
ATOM 3608 C C . LEU A 1 452 ? -68.523 11.159 21.046 1.00 27.94 452 LEU A C 1
ATOM 3610 O O . LEU A 1 452 ? -69.150 10.602 21.953 1.00 27.94 452 LEU A O 1
ATOM 3614 N N . PRO A 1 453 ? -68.910 11.042 19.743 1.00 38.59 453 PRO A N 1
ATOM 3615 C CA . PRO A 1 453 ? -68.255 10.076 18.815 1.00 38.59 453 PRO A CA 1
ATOM 3616 C C . PRO A 1 453 ? -68.277 10.343 17.265 1.00 38.59 453 PRO A C 1
ATOM 3618 O O . PRO A 1 453 ? -69.167 11.004 16.754 1.00 38.59 453 PRO A O 1
ATOM 3621 N N . THR A 1 454 ? -67.292 9.751 16.549 1.00 27.86 454 THR A N 1
ATOM 3622 C CA . THR A 1 454 ? -67.301 8.978 15.250 1.00 27.86 454 THR A CA 1
ATOM 3623 C C . THR A 1 454 ? -68.146 9.454 14.014 1.00 27.86 454 THR A C 1
ATOM 3625 O O . THR A 1 454 ? -69.295 9.824 14.185 1.00 27.86 454 THR A O 1
ATOM 3628 N N . VAL A 1 455 ? -67.681 9.446 12.728 1.00 28.12 455 VAL A N 1
ATOM 3629 C CA . VAL A 1 455 ? -67.891 8.374 11.678 1.00 28.12 455 VAL A CA 1
ATOM 3630 C C . VAL A 1 455 ? -67.518 8.833 10.212 1.00 28.12 455 VAL A C 1
ATOM 3632 O O . VAL A 1 455 ? -68.055 9.836 9.767 1.00 28.12 455 VAL A O 1
ATOM 3635 N N . LEU A 1 456 ? -66.715 8.032 9.449 1.00 26.89 456 LEU A N 1
ATOM 3636 C CA . LEU A 1 456 ? -66.596 7.853 7.942 1.00 26.89 456 LEU A CA 1
ATOM 3637 C C . LEU A 1 456 ? -66.168 9.058 7.000 1.00 26.89 456 LEU A C 1
ATOM 3639 O O . LEU A 1 456 ? -66.303 10.200 7.404 1.00 26.89 456 LEU A O 1
ATOM 3643 N N . VAL A 1 457 ? -65.626 8.954 5.744 1.00 27.17 457 VAL A N 1
ATOM 3644 C CA . VAL A 1 457 ? -65.329 7.835 4.782 1.00 27.17 457 VAL A CA 1
ATOM 3645 C C . VAL A 1 457 ? -64.286 8.141 3.631 1.00 27.17 457 VAL A C 1
ATOM 3647 O O . VAL A 1 457 ? -64.199 9.265 3.161 1.00 27.17 457 VAL A O 1
ATOM 3650 N N . ARG A 1 458 ? -63.572 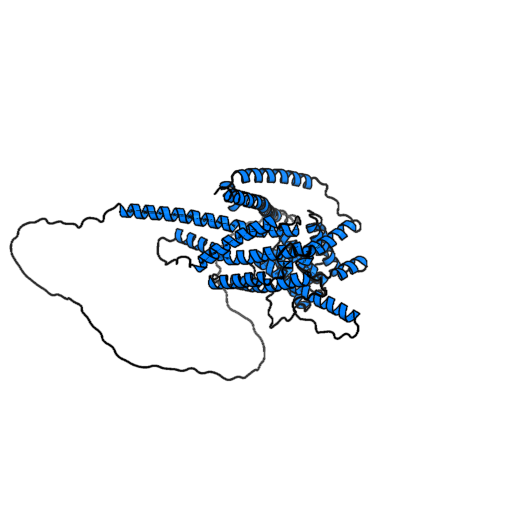7.089 3.141 1.00 24.11 458 ARG A N 1
ATOM 3651 C CA . ARG A 1 458 ? -62.875 6.785 1.822 1.00 24.11 458 ARG A CA 1
ATOM 3652 C C . ARG A 1 458 ? -61.854 7.715 1.069 1.00 24.11 458 ARG A C 1
ATOM 3654 O O . ARG A 1 458 ? -62.217 8.696 0.441 1.00 24.11 458 ARG A O 1
ATOM 3661 N N . LYS A 1 459 ? -60.596 7.212 0.981 1.00 25.69 459 LYS A N 1
ATOM 3662 C CA . LYS A 1 459 ? -59.709 6.799 -0.182 1.00 25.69 459 LYS A CA 1
ATOM 3663 C C . LYS A 1 459 ? -60.238 6.838 -1.662 1.00 25.69 459 LYS A C 1
ATOM 3665 O O . LYS A 1 459 ? -61.458 6.843 -1.785 1.00 25.69 459 LYS A O 1
ATOM 3670 N N . PRO A 1 460 ? -59.429 6.608 -2.763 1.00 41.97 460 PRO A N 1
ATOM 3671 C CA . PRO A 1 460 ? -57.942 6.494 -2.971 1.00 41.97 460 PRO A CA 1
ATOM 3672 C C . PRO A 1 460 ? -57.320 7.004 -4.343 1.00 41.97 460 PRO A C 1
ATOM 3674 O O . PRO A 1 460 ? -58.028 7.429 -5.243 1.00 41.97 460 PRO A O 1
ATOM 3677 N N . HIS A 1 461 ? -55.995 6.774 -4.534 1.00 25.17 461 HIS A N 1
ATOM 3678 C CA . HIS A 1 461 ? -55.234 6.449 -5.789 1.00 25.17 461 HIS A CA 1
ATOM 3679 C C . HIS A 1 461 ? -55.027 7.458 -6.958 1.00 25.17 461 HIS A C 1
ATOM 3681 O O . HIS A 1 461 ? -55.981 7.840 -7.624 1.00 25.17 461 HIS A O 1
ATOM 3687 N N . LYS A 1 462 ? -53.755 7.651 -7.387 1.00 25.89 462 LYS A N 1
ATOM 3688 C CA . LYS A 1 462 ? -53.129 7.078 -8.626 1.00 25.89 462 LYS A CA 1
ATOM 3689 C C . LYS A 1 462 ? -51.710 7.634 -8.915 1.00 25.89 462 LYS A C 1
ATOM 3691 O O . LYS A 1 462 ? -51.443 8.804 -8.681 1.00 25.89 462 LYS A O 1
ATOM 3696 N N . SER A 1 463 ? -50.843 6.802 -9.503 1.00 26.27 463 SER A N 1
ATOM 3697 C CA . SER A 1 463 ? -49.764 7.199 -10.438 1.00 26.27 463 SER A CA 1
ATOM 3698 C C . SER A 1 463 ? -50.184 6.799 -11.869 1.00 26.27 463 SER A C 1
ATOM 3700 O O . SER A 1 463 ? -51.161 6.050 -12.003 1.00 26.27 463 SER A O 1
ATOM 3702 N N . PRO A 1 464 ? -49.548 7.321 -12.942 1.00 31.77 464 PRO A N 1
ATOM 3703 C CA . PRO A 1 464 ? -48.570 6.503 -13.685 1.00 31.77 464 PRO A CA 1
ATOM 3704 C C . PRO A 1 464 ? -47.451 7.327 -14.389 1.00 31.77 464 PRO A C 1
ATOM 3706 O O . PRO A 1 464 ? -47.117 8.428 -13.965 1.00 31.77 464 PRO A O 1
ATOM 3709 N N . GLN A 1 465 ? -46.818 6.743 -15.415 1.00 23.77 465 GLN A N 1
ATOM 3710 C CA . GLN A 1 465 ? -45.503 7.087 -15.978 1.00 23.77 465 GLN A CA 1
ATOM 3711 C C . GLN A 1 465 ? -45.546 7.844 -17.335 1.00 23.77 465 GLN A C 1
ATOM 3713 O O . GLN A 1 465 ? -46.530 7.760 -18.061 1.00 23.77 465 GLN A O 1
ATOM 3718 N N . ALA A 1 466 ? -44.369 8.369 -17.721 1.00 24.08 466 ALA A N 1
ATOM 3719 C CA . ALA A 1 466 ? -43.738 8.269 -19.057 1.00 24.08 466 ALA A CA 1
ATOM 3720 C C . ALA A 1 466 ? -43.960 9.312 -20.192 1.00 24.08 466 ALA A C 1
ATOM 3722 O O . ALA A 1 466 ? -45.052 9.808 -20.437 1.00 24.08 466 ALA A O 1
ATOM 3723 N N . LEU A 1 467 ? -42.868 9.431 -20.979 1.00 23.97 467 LEU A N 1
ATOM 3724 C CA . LEU A 1 467 ? -42.741 9.629 -22.443 1.00 23.97 467 LEU A CA 1
ATOM 3725 C C . LEU A 1 467 ? -42.530 11.026 -23.091 1.00 23.97 467 LEU A C 1
ATOM 3727 O O . LEU A 1 467 ? -43.191 12.006 -22.786 1.00 23.97 467 LEU A O 1
ATOM 3731 N N . HIS A 1 468 ? -41.647 10.983 -24.111 1.00 24.78 468 HIS A N 1
ATOM 3732 C CA . HIS A 1 468 ? -41.197 11.979 -25.115 1.00 24.78 468 HIS A CA 1
ATOM 3733 C C . HIS A 1 468 ? -40.161 13.051 -24.682 1.00 24.78 468 HIS A C 1
ATOM 3735 O O . HIS A 1 468 ? -40.410 13.775 -23.730 1.00 24.78 468 HIS A O 1
ATOM 3741 N N . ARG A 1 469 ? -38.934 13.202 -25.241 1.00 24.56 469 ARG A N 1
ATOM 3742 C CA . ARG A 1 469 ? -38.196 12.797 -26.488 1.00 24.56 469 ARG A CA 1
ATOM 3743 C C . ARG A 1 469 ? -38.110 13.918 -27.555 1.00 24.56 469 ARG A C 1
ATOM 3745 O O . ARG A 1 469 ? -39.140 14.465 -27.921 1.00 24.56 469 ARG A O 1
ATOM 3752 N N . ASN A 1 470 ? -36.898 14.116 -28.113 1.00 24.52 470 ASN A N 1
ATOM 3753 C CA . ASN A 1 470 ? -36.485 15.036 -29.210 1.00 24.52 470 ASN A CA 1
ATOM 3754 C C . ASN A 1 470 ? -36.385 16.545 -28.851 1.00 24.52 470 ASN A C 1
ATOM 3756 O O . ASN A 1 470 ? -37.128 17.006 -27.998 1.00 24.52 470 ASN A O 1
ATOM 3760 N N . ALA A 1 471 ? -35.527 17.379 -29.468 1.00 24.50 471 ALA A N 1
ATOM 3761 C CA . ALA A 1 471 ? -34.276 17.146 -30.218 1.00 24.50 471 ALA A CA 1
ATOM 3762 C C . ALA A 1 471 ? -33.443 18.456 -30.357 1.00 24.50 471 ALA A C 1
ATOM 3764 O O . ALA A 1 471 ? -34.010 19.537 -30.401 1.00 24.50 471 ALA A O 1
ATOM 3765 N N . LEU A 1 472 ? -32.112 18.280 -30.411 1.00 22.62 472 LEU A N 1
ATOM 3766 C CA . LEU A 1 472 ? -31.013 18.975 -31.133 1.00 22.62 472 LEU A CA 1
ATOM 3767 C C . LEU A 1 472 ? -31.181 20.336 -31.872 1.00 22.62 472 LEU A C 1
ATOM 3769 O O . LEU A 1 472 ? -32.248 20.667 -32.369 1.00 22.62 472 LEU A O 1
ATOM 3773 N N . LEU A 1 473 ? -30.001 20.961 -32.105 1.00 23.62 473 LEU A N 1
ATOM 3774 C CA . LEU A 1 473 ? -29.648 22.159 -32.917 1.00 23.62 473 LEU A CA 1
ATOM 3775 C C . LEU A 1 473 ? -29.723 23.525 -32.188 1.00 23.62 473 LEU A C 1
ATOM 3777 O O . LEU A 1 473 ? -30.661 23.766 -31.442 1.00 23.62 473 LEU A O 1
ATOM 3781 N N . ASP A 1 474 ? -28.813 24.496 -32.383 1.00 23.05 474 ASP A N 1
ATOM 3782 C CA . ASP A 1 474 ? -27.384 24.471 -32.781 1.00 23.05 474 ASP A CA 1
ATOM 3783 C C . ASP A 1 474 ? -26.710 25.842 -32.443 1.00 23.05 474 ASP A C 1
ATOM 3785 O O . ASP A 1 474 ? -27.385 26.812 -32.113 1.00 23.05 474 ASP A O 1
ATOM 3789 N N . ALA A 1 475 ? -25.383 25.931 -32.587 1.00 23.69 475 ALA A N 1
ATOM 3790 C CA . ALA A 1 475 ? -24.596 27.118 -32.965 1.00 23.69 475 ALA A CA 1
ATOM 3791 C C . ALA A 1 475 ? -24.520 28.399 -32.070 1.00 23.69 475 ALA A C 1
ATOM 3793 O O . ALA A 1 475 ? -25.215 29.388 -32.261 1.00 23.69 475 ALA A O 1
ATOM 3794 N N . ARG A 1 476 ? -23.417 28.459 -31.299 1.00 23.50 476 ARG A N 1
ATOM 3795 C CA . ARG A 1 476 ? -22.321 29.473 -31.386 1.00 23.50 476 ARG A CA 1
ATOM 3796 C C . ARG A 1 476 ? -22.525 30.990 -31.075 1.00 23.50 476 ARG A C 1
ATOM 3798 O O . ARG A 1 476 ? -23.100 31.738 -31.850 1.00 23.50 476 ARG A O 1
ATOM 3805 N N . LEU A 1 477 ? -21.646 31.440 -30.152 1.00 22.12 477 LEU A N 1
ATOM 3806 C CA . LEU A 1 477 ? -20.716 32.609 -30.207 1.00 22.12 477 LEU A CA 1
ATOM 3807 C C . LEU A 1 477 ? -21.040 33.977 -29.527 1.00 22.12 477 LEU A C 1
ATOM 3809 O O . LEU A 1 477 ? -21.904 34.727 -29.950 1.00 22.12 477 LEU A O 1
ATOM 3813 N N . ARG A 1 478 ? -20.094 34.367 -28.637 1.00 22.78 478 ARG A N 1
ATOM 3814 C CA . ARG A 1 478 ? -19.633 35.729 -28.223 1.00 22.78 478 ARG A CA 1
ATOM 3815 C C . ARG A 1 478 ? -20.554 36.631 -27.363 1.00 22.78 478 ARG A C 1
ATOM 3817 O O . ARG A 1 478 ? -21.412 37.326 -27.884 1.00 22.78 478 ARG A O 1
ATOM 3824 N N . SER A 1 479 ? -20.176 36.861 -26.094 1.00 24.27 479 SER A N 1
ATOM 3825 C CA . SER A 1 479 ? -19.454 38.087 -25.643 1.00 24.27 479 SER A CA 1
ATOM 3826 C C . SER A 1 479 ? -19.415 38.262 -24.102 1.00 24.27 479 SER A C 1
ATOM 3828 O O . SER A 1 479 ? -20.346 37.925 -23.382 1.00 24.27 479 SER A O 1
ATOM 3830 N N . HIS A 1 480 ? -18.289 38.773 -23.591 1.00 22.73 480 HIS A N 1
ATOM 3831 C CA . HIS A 1 480 ? -18.041 39.226 -22.204 1.00 22.73 480 HIS A CA 1
ATOM 3832 C C . HIS A 1 480 ? -18.566 40.675 -21.978 1.00 22.73 480 HIS A C 1
ATOM 3834 O O . HIS A 1 480 ? -18.826 41.355 -22.968 1.00 22.73 480 HIS A O 1
ATOM 3840 N N . PRO A 1 481 ? -18.462 41.291 -20.771 1.00 34.16 481 PRO A N 1
ATOM 3841 C CA . PRO A 1 481 ? -18.701 40.809 -19.392 1.00 34.16 481 PRO A CA 1
ATOM 3842 C C . PRO A 1 481 ? -19.452 41.868 -18.516 1.00 34.16 481 PRO A C 1
ATOM 3844 O O . PRO A 1 481 ? -19.582 43.013 -18.944 1.00 34.16 481 PRO A O 1
ATOM 3847 N N . ARG A 1 482 ? -19.822 41.558 -17.249 1.00 23.59 482 ARG A N 1
ATOM 3848 C CA . ARG A 1 482 ? -19.772 42.433 -16.023 1.00 23.59 482 ARG A CA 1
ATOM 3849 C C . ARG A 1 482 ? -20.670 41.909 -14.879 1.00 23.59 482 ARG A C 1
ATOM 3851 O O . ARG A 1 482 ? -21.524 41.072 -15.120 1.00 23.59 482 ARG A O 1
ATOM 3858 N N . TYR A 1 483 ? -20.475 42.491 -13.682 1.00 23.06 483 TYR A N 1
ATOM 3859 C CA . TYR A 1 483 ? -20.976 42.156 -12.326 1.00 23.06 483 TYR A CA 1
ATOM 3860 C C . TYR A 1 483 ? -20.071 41.154 -11.572 1.00 23.06 483 TYR A C 1
ATOM 3862 O O . TYR A 1 483 ? -19.754 40.101 -12.102 1.00 23.06 483 TYR A O 1
ATOM 3870 N N . CYS A 1 484 ? -19.536 41.433 -10.370 1.00 24.52 484 CYS A N 1
ATOM 3871 C CA . CYS A 1 484 ? -19.826 42.491 -9.380 1.00 24.52 484 CYS A CA 1
ATOM 3872 C C . CYS A 1 484 ? -18.584 43.300 -8.926 1.00 24.52 484 CYS A C 1
ATOM 3874 O O . CYS A 1 484 ? -17.441 42.869 -9.058 1.00 24.52 484 CYS A O 1
ATOM 3876 N N . ARG A 1 485 ? -18.819 44.482 -8.332 1.00 23.08 485 ARG A N 1
ATOM 3877 C CA . ARG A 1 485 ? -17.821 45.334 -7.647 1.00 23.08 485 ARG A CA 1
ATOM 3878 C C . ARG A 1 485 ? -18.410 45.839 -6.320 1.00 23.08 485 ARG A C 1
ATOM 3880 O O . ARG A 1 485 ? -19.604 46.111 -6.277 1.00 23.08 485 ARG A O 1
ATOM 3887 N N . ARG A 1 486 ? -17.526 46.140 -5.351 1.00 24.88 486 ARG A N 1
ATOM 3888 C CA . ARG A 1 486 ? -17.768 46.720 -3.998 1.00 24.88 486 ARG A CA 1
ATOM 3889 C C . ARG A 1 486 ? -18.230 45.692 -2.938 1.00 24.88 486 ARG A C 1
ATOM 3891 O O . ARG A 1 486 ? -18.960 44.776 -3.271 1.00 24.88 486 ARG A O 1
ATOM 3898 N N . LEU A 1 487 ? -17.816 45.793 -1.666 1.00 24.91 487 LEU A N 1
ATOM 3899 C CA . LEU A 1 487 ? -17.097 46.888 -0.983 1.00 24.91 487 LEU A CA 1
ATOM 3900 C C . LEU A 1 487 ? -15.713 46.496 -0.425 1.00 24.91 487 LEU A C 1
ATOM 3902 O O . LEU A 1 487 ? -15.550 45.447 0.182 1.00 24.91 487 LEU A O 1
ATOM 3906 N N . VAL A 1 488 ? -14.769 47.445 -0.504 1.00 23.00 488 VAL A N 1
ATOM 3907 C CA . VAL A 1 488 ? -13.647 47.603 0.439 1.00 23.00 488 VAL A CA 1
ATOM 3908 C C . VAL A 1 488 ? -13.502 49.095 0.761 1.00 23.00 488 VAL A C 1
ATOM 3910 O O . VAL A 1 488 ? -13.339 49.912 -0.145 1.00 23.00 488 VAL A O 1
ATOM 3913 N N . ARG A 1 489 ? -13.534 49.434 2.052 1.00 24.83 489 ARG A N 1
ATOM 3914 C CA . ARG A 1 489 ? -12.998 50.649 2.697 1.00 24.83 489 ARG A CA 1
ATOM 3915 C C . ARG A 1 489 ? -12.682 50.233 4.143 1.00 24.83 489 ARG A C 1
ATOM 3917 O O . ARG A 1 489 ? -13.519 49.583 4.749 1.00 24.83 489 ARG A O 1
ATOM 3924 N N . GLY A 1 490 ? -11.544 50.539 4.755 1.00 23.11 490 GLY A N 1
ATOM 3925 C CA . GLY A 1 490 ? -10.321 51.171 4.260 1.00 23.11 490 GLY A CA 1
ATOM 3926 C C . GLY A 1 490 ? -9.563 51.799 5.434 1.00 23.11 490 GLY A C 1
ATOM 3927 O O . GLY A 1 490 ? -10.202 52.301 6.349 1.00 23.11 490 GLY A O 1
ATOM 3928 N N . CYS A 1 491 ? -8.226 51.806 5.417 1.00 22.88 491 CYS A N 1
ATOM 3929 C CA . CYS A 1 491 ? -7.450 52.756 6.221 1.00 22.88 491 CYS A CA 1
ATOM 3930 C C . CYS A 1 491 ? -6.021 52.913 5.675 1.00 22.88 491 CYS A C 1
ATOM 3932 O O . CYS A 1 491 ? -5.263 51.949 5.578 1.00 22.88 491 CYS A O 1
ATOM 3934 N N . HIS A 1 492 ? -5.653 54.137 5.294 1.00 22.62 492 HIS A N 1
ATOM 3935 C CA . HIS A 1 492 ? -4.289 54.499 4.908 1.00 22.62 492 HIS A CA 1
ATOM 3936 C C . HIS A 1 492 ? -3.477 54.922 6.137 1.00 22.62 492 HIS A C 1
ATOM 3938 O O . HIS A 1 492 ? -3.974 55.712 6.934 1.00 22.62 492 HIS A O 1
ATOM 3944 N N . ARG A 1 493 ? -2.185 54.555 6.183 1.00 24.38 493 ARG A N 1
ATOM 3945 C CA . ARG A 1 493 ? -1.069 55.503 6.408 1.00 24.38 493 ARG A CA 1
ATOM 3946 C C . ARG A 1 493 ? 0.308 54.847 6.183 1.00 24.38 493 ARG A C 1
ATOM 3948 O O . ARG A 1 493 ? 0.663 53.844 6.787 1.00 24.38 493 ARG A O 1
ATOM 3955 N N . ARG A 1 494 ? 1.093 55.476 5.308 1.00 24.42 494 ARG A N 1
ATOM 3956 C CA . ARG A 1 494 ? 2.571 55.481 5.190 1.00 24.42 494 ARG A CA 1
ATOM 3957 C C . ARG A 1 494 ? 2.947 56.981 5.237 1.00 24.42 494 ARG A C 1
ATOM 3959 O O . ARG A 1 494 ? 2.082 57.756 4.820 1.00 24.42 494 ARG A O 1
ATOM 3966 N N . PRO A 1 495 ? 4.148 57.437 5.676 1.00 36.16 495 PRO A N 1
ATOM 3967 C CA . PRO A 1 495 ? 5.422 57.015 5.059 1.00 36.16 495 PRO A CA 1
ATOM 3968 C C . PRO A 1 495 ? 6.716 57.117 5.914 1.00 36.16 495 PRO A C 1
ATOM 3970 O O . PRO A 1 495 ? 6.780 57.840 6.899 1.00 36.16 495 PRO A O 1
ATOM 3973 N N . ARG A 1 496 ? 7.823 56.534 5.422 1.00 23.89 496 ARG A N 1
ATOM 3974 C CA . ARG A 1 496 ? 9.035 57.280 4.985 1.00 23.89 49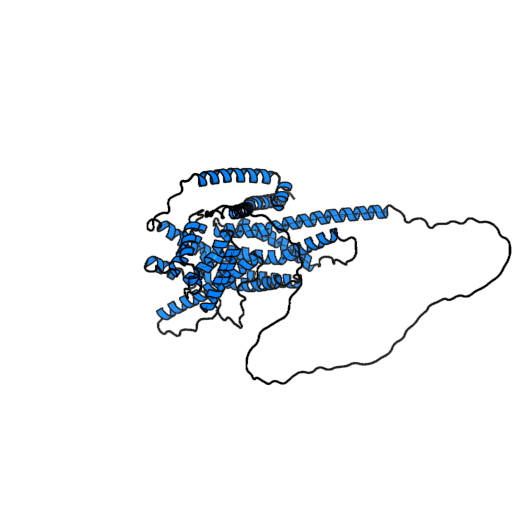6 ARG A CA 1
ATOM 3975 C C . ARG A 1 496 ? 10.058 56.345 4.318 1.00 23.89 496 ARG A C 1
ATOM 3977 O O . ARG A 1 496 ? 10.049 55.140 4.538 1.00 23.89 496 ARG A O 1
ATOM 3984 N N . ARG A 1 497 ? 10.886 56.910 3.431 1.00 26.70 497 ARG A N 1
ATOM 3985 C CA . ARG A 1 497 ? 11.956 56.222 2.682 1.00 26.70 497 ARG A CA 1
ATOM 3986 C C . ARG A 1 497 ? 13.306 56.448 3.368 1.00 26.70 497 ARG A C 1
ATOM 3988 O O . ARG A 1 497 ? 13.591 57.577 3.753 1.00 26.70 497 ARG A O 1
ATOM 3995 N N . SER A 1 498 ? 14.191 55.458 3.321 1.00 24.80 498 SER A N 1
ATOM 3996 C CA . SER A 1 498 ? 15.639 55.686 3.235 1.00 24.80 498 SER A CA 1
ATOM 3997 C C . SER A 1 498 ? 16.234 54.743 2.179 1.00 24.80 498 SER A C 1
ATOM 3999 O O . SER A 1 498 ? 15.819 53.594 2.039 1.00 24.80 498 SER A O 1
ATOM 4001 N N . ARG A 1 499 ? 17.138 55.262 1.340 1.00 27.14 499 ARG A N 1
ATOM 4002 C CA . ARG A 1 499 ? 17.808 54.507 0.266 1.00 27.14 499 ARG A CA 1
ATOM 4003 C C . ARG A 1 499 ? 19.067 53.840 0.826 1.00 27.14 499 ARG A C 1
ATOM 4005 O O . ARG A 1 499 ? 19.891 54.559 1.383 1.00 27.14 499 ARG A O 1
ATOM 4012 N N . ARG A 1 500 ? 19.315 52.555 0.535 1.00 25.03 500 ARG A N 1
ATOM 4013 C CA . ARG A 1 500 ? 20.689 52.022 0.393 1.00 25.03 500 ARG A CA 1
ATOM 4014 C C . ARG A 1 500 ? 20.743 50.747 -0.470 1.00 25.03 500 ARG A C 1
ATOM 4016 O O . ARG A 1 500 ? 20.185 49.727 -0.108 1.00 25.03 500 ARG A O 1
ATOM 4023 N N . ARG A 1 501 ? 21.418 50.915 -1.616 1.00 24.42 501 ARG A N 1
ATOM 4024 C CA . ARG A 1 501 ? 22.158 49.992 -2.509 1.00 24.42 501 ARG A CA 1
ATOM 4025 C C . ARG A 1 501 ? 21.824 48.486 -2.539 1.00 24.42 501 ARG A C 1
ATOM 4027 O O . ARG A 1 501 ? 21.835 47.799 -1.527 1.00 24.42 501 ARG A O 1
ATOM 4034 N N . LEU A 1 502 ? 21.722 47.983 -3.773 1.00 27.44 502 LEU A N 1
ATOM 4035 C CA . LEU A 1 502 ? 21.753 46.569 -4.160 1.00 27.44 502 LEU A CA 1
ATOM 4036 C C . LEU A 1 502 ? 22.923 45.796 -3.521 1.00 27.44 502 LEU A C 1
ATOM 4038 O O . LEU A 1 502 ? 24.083 46.158 -3.715 1.00 27.44 502 LEU A O 1
ATOM 4042 N N . ARG A 1 503 ? 22.604 44.673 -2.868 1.00 25.02 503 ARG A N 1
ATOM 4043 C CA . ARG A 1 503 ? 23.430 43.456 -2.795 1.00 25.02 503 ARG A CA 1
ATOM 4044 C C . ARG A 1 503 ? 22.495 42.242 -2.822 1.00 25.02 503 ARG A C 1
ATOM 4046 O O . ARG A 1 503 ? 21.454 42.266 -2.169 1.00 25.02 503 ARG A O 1
ATOM 4053 N N . HIS A 1 504 ? 22.859 41.205 -3.577 1.00 35.75 504 HIS A N 1
ATOM 4054 C CA . HIS A 1 504 ? 22.181 39.903 -3.547 1.00 35.75 504 HIS A CA 1
ATOM 4055 C C . HIS A 1 504 ? 22.245 39.277 -2.144 1.00 35.75 504 HIS A C 1
ATOM 4057 O O . HIS A 1 504 ? 23.282 39.385 -1.486 1.00 35.75 504 HIS A O 1
ATOM 4063 N N . PRO A 1 505 ? 21.206 38.524 -1.744 1.00 27.47 505 PRO A N 1
ATOM 4064 C CA . PRO A 1 505 ? 21.357 37.490 -0.733 1.00 27.47 505 PRO A CA 1
ATOM 4065 C C . PRO A 1 505 ? 20.846 36.122 -1.220 1.00 27.47 505 PRO A C 1
ATOM 4067 O O . PRO A 1 505 ? 19.647 35.845 -1.214 1.00 27.47 505 PRO A O 1
ATOM 4070 N N . HIS A 1 506 ? 21.778 35.213 -1.516 1.00 35.22 506 HIS A N 1
ATOM 4071 C CA . HIS A 1 506 ? 21.583 33.813 -1.129 1.00 35.22 506 HIS A CA 1
ATOM 4072 C C . HIS A 1 506 ? 21.542 33.771 0.407 1.00 35.22 506 HIS A C 1
ATOM 4074 O O . HIS A 1 506 ? 22.595 33.950 1.009 1.00 35.22 506 HIS A O 1
ATOM 4080 N N . ALA A 1 507 ? 20.369 33.581 1.032 1.00 32.22 507 ALA A N 1
ATOM 4081 C CA . ALA A 1 507 ? 20.215 33.125 2.432 1.00 32.22 507 ALA A CA 1
ATOM 4082 C C . ALA A 1 507 ? 18.735 33.082 2.888 1.00 32.22 507 ALA A C 1
ATOM 4084 O O . ALA A 1 507 ? 18.336 33.838 3.771 1.00 32.22 507 ALA A O 1
ATOM 4085 N N . LEU A 1 508 ? 17.907 32.185 2.336 1.00 25.47 508 LEU A N 1
ATOM 4086 C CA . LEU A 1 508 ? 16.560 31.906 2.874 1.00 25.47 508 LEU A CA 1
ATOM 4087 C C . LEU A 1 508 ? 16.224 30.405 2.863 1.00 25.47 508 LEU A C 1
ATOM 4089 O O . LEU A 1 508 ? 15.191 29.998 2.351 1.00 25.47 508 LEU A O 1
ATOM 4093 N N . ASP A 1 509 ? 17.083 29.586 3.478 1.00 30.00 509 ASP A N 1
ATOM 4094 C CA . ASP A 1 509 ? 16.807 28.150 3.698 1.00 30.00 509 ASP A CA 1
ATOM 4095 C C . ASP A 1 509 ? 17.000 27.716 5.174 1.00 30.00 509 ASP A C 1
ATOM 4097 O O . ASP A 1 509 ? 16.996 26.545 5.530 1.00 30.00 509 ASP A O 1
ATOM 4101 N N . GLY A 1 510 ? 17.164 28.679 6.094 1.00 27.41 510 GLY A N 1
ATOM 4102 C CA . GLY A 1 510 ? 17.491 28.406 7.504 1.00 27.41 510 GLY A CA 1
ATOM 4103 C C . GLY A 1 510 ? 16.299 28.180 8.449 1.00 27.41 510 GLY A C 1
ATOM 4104 O O . GLY A 1 510 ? 16.479 27.639 9.541 1.00 27.41 510 GLY A O 1
ATOM 4105 N N . GLN A 1 511 ? 15.080 28.597 8.082 1.00 25.11 511 GLN A N 1
ATOM 4106 C CA . GLN A 1 511 ? 13.919 28.537 8.992 1.00 25.11 511 GLN A CA 1
ATOM 4107 C C . GLN A 1 511 ? 13.023 27.307 8.791 1.00 25.11 511 GLN A C 1
ATOM 4109 O O . GLN A 1 511 ? 12.448 26.813 9.765 1.00 25.11 511 GLN A O 1
ATOM 4114 N N . GLN A 1 512 ? 12.954 26.744 7.582 1.00 28.95 512 GLN A N 1
ATOM 4115 C CA . GLN A 1 512 ? 12.093 25.588 7.293 1.00 28.95 512 GLN A CA 1
ATOM 4116 C C . GLN A 1 512 ? 12.618 24.297 7.957 1.00 28.95 512 GLN A C 1
ATOM 4118 O O . GLN A 1 512 ? 11.841 23.482 8.462 1.00 28.95 512 GLN A O 1
ATOM 4123 N N . TYR A 1 513 ? 13.943 24.176 8.110 1.00 28.20 513 TYR A N 1
ATOM 4124 C CA . TYR A 1 513 ? 14.600 23.079 8.832 1.00 28.20 513 TYR A CA 1
ATOM 4125 C C . TYR A 1 513 ? 14.229 22.994 10.324 1.00 28.20 513 TYR A C 1
ATOM 4127 O O . TYR A 1 513 ? 14.222 21.894 10.885 1.00 28.20 513 TYR A O 1
ATOM 4135 N N . ARG A 1 514 ? 13.866 24.107 10.984 1.00 26.47 514 ARG A N 1
ATOM 4136 C CA . ARG A 1 514 ? 13.487 24.086 12.413 1.00 26.47 514 ARG A CA 1
ATOM 4137 C C . ARG A 1 514 ? 12.149 23.380 12.658 1.00 26.47 514 ARG A C 1
ATOM 4139 O O . ARG A 1 514 ? 12.040 22.645 13.637 1.00 26.47 514 ARG A O 1
ATOM 4146 N N . TYR A 1 515 ? 11.172 23.512 11.758 1.00 26.92 515 TYR A N 1
ATOM 4147 C CA . TYR A 1 515 ? 9.902 22.775 11.855 1.00 26.92 515 TYR A CA 1
ATOM 4148 C C . TYR A 1 515 ? 10.070 21.281 11.534 1.00 26.92 515 TYR A C 1
ATOM 4150 O O . TYR A 1 515 ? 9.532 20.429 12.245 1.00 26.92 515 TYR A O 1
ATOM 4158 N N . VAL A 1 516 ? 10.899 20.941 10.540 1.00 32.31 516 VAL A N 1
ATOM 4159 C CA . VAL A 1 516 ? 11.217 19.542 10.199 1.00 32.31 516 VAL A CA 1
ATOM 4160 C C . VAL A 1 516 ? 11.941 18.830 11.353 1.00 32.31 516 VAL A C 1
ATOM 4162 O O . VAL A 1 516 ? 11.650 17.667 11.637 1.00 32.31 516 VAL A O 1
ATOM 4165 N N . HIS A 1 517 ? 12.809 19.525 12.099 1.00 27.95 517 HIS A N 1
ATOM 4166 C CA . HIS A 1 517 ? 13.447 18.966 13.300 1.00 27.95 517 HIS A CA 1
ATOM 4167 C C . HIS A 1 517 ? 12.459 18.645 14.433 1.00 27.95 517 HIS A C 1
ATOM 4169 O O . HIS A 1 517 ? 12.675 17.686 15.180 1.00 27.95 517 HIS A O 1
ATOM 4175 N N . VAL A 1 518 ? 11.364 19.404 14.563 1.00 30.38 518 VAL A N 1
ATOM 4176 C CA . VAL A 1 518 ? 10.309 19.135 15.555 1.00 30.38 518 VAL A CA 1
ATOM 4177 C C . VAL A 1 518 ? 9.495 17.895 15.173 1.00 30.38 518 VAL A C 1
ATOM 4179 O O . VAL A 1 518 ? 9.202 17.084 16.050 1.00 30.38 518 VAL A O 1
ATOM 4182 N N . MET A 1 519 ? 9.217 17.664 13.884 1.00 29.67 519 MET A N 1
ATOM 4183 C CA . MET A 1 519 ? 8.557 16.425 13.439 1.00 29.67 519 MET A CA 1
ATOM 4184 C C . MET A 1 519 ? 9.485 15.199 13.451 1.00 29.67 519 MET A C 1
ATOM 4186 O O . MET A 1 519 ? 9.057 14.128 13.875 1.00 29.67 519 MET A O 1
ATOM 4190 N N . ARG A 1 520 ? 10.781 15.346 13.130 1.00 32.19 520 ARG A N 1
ATOM 4191 C CA . ARG A 1 520 ? 11.788 14.288 13.376 1.00 32.19 520 ARG A CA 1
ATOM 4192 C C . ARG A 1 520 ? 11.898 13.926 14.860 1.00 32.19 520 ARG A C 1
ATOM 4194 O O . ARG A 1 520 ? 12.101 12.758 15.190 1.00 32.19 520 ARG A O 1
ATOM 4201 N N . ARG A 1 521 ? 11.739 14.905 15.763 1.00 30.38 521 ARG A N 1
ATOM 4202 C CA . ARG A 1 521 ? 11.575 14.627 17.195 1.00 30.38 521 ARG A CA 1
ATOM 4203 C C . ARG A 1 521 ? 10.272 13.872 17.447 1.00 30.38 521 ARG A C 1
ATOM 4205 O O . ARG A 1 521 ? 10.358 12.827 18.073 1.00 30.38 521 ARG A O 1
ATOM 4212 N N . ALA A 1 522 ? 9.125 14.314 16.928 1.00 31.08 522 ALA A N 1
ATOM 4213 C CA . ALA A 1 522 ? 7.839 13.637 17.130 1.00 31.08 522 ALA A CA 1
ATOM 4214 C C . ALA A 1 522 ? 7.855 12.155 16.708 1.00 31.08 522 ALA A C 1
ATOM 4216 O O . ALA A 1 522 ? 7.487 11.320 17.520 1.00 31.08 522 ALA A O 1
ATOM 4217 N N . ALA A 1 523 ? 8.369 11.807 15.524 1.00 31.50 523 ALA A N 1
ATOM 4218 C CA . ALA A 1 523 ? 8.378 10.422 15.035 1.00 31.50 523 ALA A CA 1
ATOM 4219 C C . ALA A 1 523 ? 9.251 9.462 15.874 1.00 31.50 523 ALA A C 1
ATOM 4221 O O . ALA A 1 523 ? 8.884 8.310 16.080 1.00 31.50 523 ALA A O 1
ATOM 4222 N N . VAL A 1 524 ? 10.389 9.919 16.415 1.00 36.41 524 VAL A N 1
ATOM 4223 C CA . VAL A 1 524 ? 11.246 9.060 17.266 1.00 36.41 524 VAL A CA 1
ATOM 4224 C C . VAL A 1 524 ? 10.906 9.180 18.755 1.00 36.41 524 VAL A C 1
ATOM 4226 O O . VAL A 1 524 ? 11.123 8.238 19.513 1.00 36.41 524 VAL A O 1
ATOM 4229 N N . HIS A 1 525 ? 10.285 10.286 19.178 1.00 33.12 525 HIS A N 1
ATOM 4230 C CA . HIS A 1 525 ? 9.565 10.314 20.452 1.00 33.12 525 HIS A CA 1
ATOM 4231 C C . HIS A 1 525 ? 8.370 9.362 20.403 1.00 33.12 525 HIS A C 1
ATOM 4233 O O . HIS A 1 525 ? 8.095 8.774 21.435 1.00 33.12 525 HIS A O 1
ATOM 4239 N N . SER A 1 526 ? 7.726 9.133 19.249 1.00 37.41 526 SER A N 1
ATOM 4240 C CA . SER A 1 526 ? 6.751 8.049 19.105 1.00 37.41 526 SER A CA 1
ATOM 4241 C C . SER A 1 526 ? 7.402 6.690 19.315 1.00 37.41 526 SER A C 1
ATOM 4243 O O . SER A 1 526 ? 6.832 5.919 20.055 1.00 37.41 526 SER A O 1
ATOM 4245 N N . TRP A 1 527 ? 8.602 6.387 18.804 1.00 36.62 527 TRP A N 1
ATOM 4246 C CA . TRP A 1 527 ? 9.225 5.078 19.083 1.00 36.62 527 TRP A CA 1
ATOM 4247 C C . TRP A 1 527 ? 9.530 4.869 20.578 1.00 36.62 527 TRP A C 1
ATOM 4249 O O . TRP A 1 527 ? 9.173 3.843 21.147 1.00 36.62 527 TRP A O 1
ATOM 4259 N N . ALA A 1 528 ? 10.099 5.873 21.257 1.00 34.81 528 ALA A N 1
ATOM 4260 C CA . ALA A 1 528 ? 10.317 5.803 22.706 1.00 34.81 528 ALA A CA 1
ATOM 4261 C C . ALA A 1 528 ? 8.999 5.774 23.504 1.00 34.81 528 ALA A C 1
ATOM 4263 O O . ALA A 1 528 ? 8.883 5.008 24.454 1.00 34.81 528 ALA A O 1
ATOM 4264 N N . ALA A 1 529 ? 7.999 6.567 23.107 1.00 36.97 529 ALA A N 1
ATOM 4265 C CA . ALA A 1 529 ? 6.686 6.610 23.742 1.00 36.97 529 ALA A CA 1
ATOM 4266 C C . ALA A 1 529 ? 5.852 5.357 23.461 1.00 36.97 529 ALA A C 1
ATOM 4268 O O . ALA A 1 529 ? 5.078 4.978 24.318 1.00 36.97 529 ALA A O 1
ATOM 4269 N N . VAL A 1 530 ? 6.003 4.708 22.307 1.00 42.66 530 VAL A N 1
ATOM 4270 C CA . VAL A 1 530 ? 5.312 3.468 21.929 1.00 42.66 530 VAL A CA 1
ATOM 4271 C C . VAL A 1 530 ? 5.936 2.280 22.646 1.00 42.66 530 VAL A C 1
ATOM 4273 O O . VAL A 1 530 ? 5.195 1.498 23.219 1.00 42.66 530 VAL A O 1
ATOM 4276 N N . VAL A 1 531 ? 7.268 2.194 22.739 1.00 41.28 531 VAL A N 1
ATOM 4277 C CA . VAL A 1 531 ? 7.929 1.195 23.601 1.00 41.28 531 VAL A CA 1
ATOM 4278 C C . VAL A 1 531 ? 7.543 1.406 25.072 1.00 41.28 531 VAL A C 1
ATOM 4280 O O . VAL A 1 531 ? 7.254 0.443 25.771 1.00 41.28 531 VAL A O 1
ATOM 4283 N N . VAL A 1 532 ? 7.454 2.658 25.536 1.00 42.28 532 VAL A N 1
ATOM 4284 C CA . VAL A 1 532 ? 6.939 2.987 26.878 1.00 42.28 532 VAL A CA 1
ATOM 4285 C C . VAL A 1 532 ? 5.452 2.657 27.034 1.00 42.28 532 VAL A C 1
ATOM 4287 O O . VAL A 1 532 ? 5.071 2.174 28.090 1.00 42.28 532 VAL A O 1
ATOM 4290 N N . MET A 1 533 ? 4.603 2.920 26.038 1.00 41.59 533 MET A N 1
ATOM 4291 C CA . MET A 1 533 ? 3.162 2.645 26.110 1.00 41.59 533 MET A CA 1
ATOM 4292 C C . MET A 1 533 ? 2.879 1.145 26.044 1.00 41.59 533 MET A C 1
ATOM 4294 O O . MET A 1 533 ? 2.028 0.684 26.790 1.00 41.59 533 MET A O 1
ATOM 4298 N N . ALA A 1 534 ? 3.623 0.382 25.240 1.00 40.53 534 ALA A N 1
ATOM 4299 C CA . ALA A 1 534 ? 3.572 -1.077 25.224 1.00 40.53 534 ALA A CA 1
ATOM 4300 C C . ALA A 1 534 ? 4.061 -1.660 26.561 1.00 40.53 534 ALA A C 1
ATOM 4302 O O . ALA A 1 534 ? 3.362 -2.466 27.164 1.00 40.53 534 ALA A O 1
ATOM 4303 N N . ALA A 1 535 ? 5.195 -1.184 27.093 1.00 39.31 535 ALA A N 1
ATOM 4304 C CA . ALA A 1 535 ? 5.693 -1.613 28.402 1.00 39.31 535 ALA A CA 1
ATOM 4305 C C . ALA A 1 535 ? 4.751 -1.224 29.559 1.00 39.31 535 ALA A C 1
ATOM 4307 O O . ALA A 1 535 ? 4.567 -2.003 30.487 1.00 39.31 535 ALA A O 1
ATOM 4308 N N . ALA A 1 536 ? 4.124 -0.044 29.506 1.00 39.38 536 ALA A N 1
ATOM 4309 C CA . ALA A 1 536 ? 3.153 0.398 30.506 1.00 39.38 536 ALA A CA 1
ATOM 4310 C C . ALA A 1 536 ? 1.808 -0.337 30.388 1.00 39.38 536 ALA A C 1
ATOM 4312 O O . ALA A 1 536 ? 1.185 -0.602 31.411 1.00 39.38 536 ALA A O 1
ATOM 4313 N N . ALA A 1 537 ? 1.371 -0.692 29.175 1.00 37.88 537 ALA A N 1
ATOM 4314 C CA . ALA A 1 537 ? 0.191 -1.528 28.957 1.00 37.88 537 ALA A CA 1
ATOM 4315 C C . ALA A 1 537 ? 0.428 -2.959 29.463 1.00 37.88 537 ALA A C 1
ATOM 4317 O O . ALA A 1 537 ? -0.395 -3.471 30.213 1.00 37.88 537 ALA A O 1
ATOM 4318 N N . ALA A 1 538 ? 1.584 -3.556 29.151 1.00 36.19 538 ALA A N 1
ATOM 4319 C CA . ALA A 1 538 ? 1.981 -4.864 29.672 1.00 36.19 538 ALA A CA 1
ATOM 4320 C C . ALA A 1 538 ? 2.100 -4.864 31.208 1.00 36.19 538 ALA A C 1
ATOM 4322 O O . ALA A 1 538 ? 1.593 -5.766 31.866 1.00 36.19 538 ALA A O 1
ATOM 4323 N N . ALA A 1 539 ? 2.699 -3.823 31.800 1.00 34.09 539 ALA A N 1
ATOM 4324 C CA . ALA A 1 539 ? 2.785 -3.688 33.255 1.00 34.09 539 ALA A CA 1
ATOM 4325 C C . ALA A 1 539 ? 1.411 -3.481 33.921 1.00 34.09 539 ALA A C 1
ATOM 4327 O O . ALA A 1 539 ? 1.182 -4.005 35.006 1.00 34.09 539 ALA A O 1
ATOM 4328 N N . ALA A 1 540 ? 0.489 -2.752 33.283 1.00 34.38 540 ALA A N 1
ATOM 4329 C CA . ALA A 1 540 ? -0.874 -2.578 33.785 1.00 34.38 540 ALA A CA 1
ATOM 4330 C C . ALA A 1 540 ? -1.718 -3.861 33.667 1.00 34.38 540 ALA A C 1
ATOM 4332 O O . ALA A 1 540 ? -2.545 -4.114 34.536 1.00 34.38 540 ALA A O 1
ATOM 4333 N N . ALA A 1 541 ? -1.486 -4.676 32.634 1.00 33.62 541 ALA A N 1
ATOM 4334 C CA . ALA A 1 541 ? -2.164 -5.956 32.422 1.00 33.62 541 ALA A CA 1
ATOM 4335 C C . ALA A 1 541 ? -1.668 -7.092 33.340 1.00 33.62 541 ALA A C 1
ATOM 4337 O O . ALA A 1 541 ? -2.343 -8.107 33.448 1.00 33.62 541 ALA A O 1
ATOM 4338 N N . MET A 1 542 ? -0.513 -6.934 34.001 1.00 30.45 542 MET A N 1
ATOM 4339 C CA . MET A 1 542 ? -0.006 -7.883 35.011 1.00 30.45 542 MET A CA 1
ATOM 4340 C C . MET A 1 542 ? -0.179 -7.396 36.462 1.00 30.45 542 MET A C 1
ATOM 4342 O O . MET A 1 542 ? 0.345 -8.020 37.382 1.00 30.45 542 MET A O 1
ATOM 4346 N N . ALA A 1 543 ? -0.865 -6.268 36.677 1.00 31.62 543 ALA A N 1
ATOM 4347 C CA . ALA A 1 543 ? -1.033 -5.632 37.990 1.00 31.62 543 ALA A CA 1
ATOM 4348 C C . ALA A 1 543 ? -2.508 -5.460 38.415 1.00 31.62 543 ALA A C 1
ATOM 4350 O O . ALA A 1 543 ? -2.794 -4.711 39.353 1.00 31.62 543 ALA A O 1
ATOM 4351 N N . GLY A 1 544 ? -3.428 -6.139 37.725 1.00 30.47 544 GLY A N 1
ATOM 4352 C CA . GLY A 1 544 ? -4.856 -6.243 38.031 1.00 30.47 544 GLY A CA 1
ATOM 4353 C C . GLY A 1 544 ? -5.384 -7.610 37.626 1.00 30.47 544 GLY A C 1
ATOM 4354 O O . GLY A 1 544 ? -6.415 -7.997 38.212 1.00 30.47 544 GLY A O 1
#

Foldseek 3Di:
DDPLVVVLCVLPVVLVVVVVVVVVVVVVVVVVVVPPPPDPDDPPPPPDDPVLLVQLLVLCLQFPCLQQVLDDSVVLVVCVVVVPDPALLNQLLSLLSSLNSCQQVVHPPVSVVSNVRSVVSQDPVLLVDLHSSSLLSLLSCLLAVCVVVVNPVVSLVSLLSSLVSLVVNVLLEQDDDDPDPDPVVNLVVVVVRLSSLSSNLSSLLSQLLSCLLPLHQGSDDDDVVRGDRDQHDDPDPPSVSSVLSSLSSQVSVLSNVVSVVSVDPDQDDLVNLVVSLVSLVVSLVPRDCLLAPVVNHDSSCLNSSLVVVLSSLSSLLSSLVSLLVVLVVVVVVVVPDPDDDPDDDQDPSSVVSLVSNLVSLVVLLVSCVPRDDPTSSRVLSSLSSLLSSLVSVVSVCVSVVVVVVVVVVVVVVVVVVVVDDDDDDDDDDDDDDDDDDDDDDDDDDDDDDDDDDDDDDDDDDDDDDDDDDDDDDDDDDDDDDDDDDDDDDDDDDDDDDDDDDDDDDPDDPPPVVVVVVVVVVVSVVSVSVSVSSSVVVVVVVVVD

pLDDT: mean 72.36, std 27.21, range [22.12, 98.69]

Sequence (544 aa):
MSTVLKAIFRLCPAAKEHTAQRAKARNDVHYQSQLLPQLSLVSPGAGMNPLREQRYIDLYFDHIHPVTPMVNEDDFRRNLASGTRLDDSWLALLNTVYTLGSIASGSDSLHVQYYKQARAHLDLESLGSDNMESLQALCLLGGYYLHYRNSPNMAYAVLGAAHRVAIALGLHREPARSRSENVTKHVNHISRVETRRRTWWSLFCLDTWASMTLGRPTCGRWDSSTMDTLLPVPLFPDDYVAASLRASCLFCHICDRIQHRFAQPARLSAREAMAFDHELVEWHESLPDYLKNPANSPPRLTEAREFMRNRYLNARLVLTRSFLLYLAHDHILRRGATAISAVTEPSPDELALVNTCRSVAMEVIDAITLYWTPNRIHVWNSAWYLSQACMVPILSIAIDAHLRIVAREQQQQQQKQSQYPPPPPSLFTCNKPGTHTDANSSSNKLPRKQHLPTVLVRKPHKSPQALHRNALLDARLRSHPRYCRRLVRGCHRRPRRSRRRLRHPHALDGQQYRYVHVMRRAAVHSWAAVVVMAAAAAAAAMAG

Radius of gyration: 34.39 Å; chains: 1; bounding box: 109×79×100 Å